Protein AF-0000000083457731 (afdb_homodimer)

Structure (mmCIF, N/CA/C/O backbone):
data_AF-0000000083457731-model_v1
#
loop_
_entity.id
_entity.type
_entity.pdbx_description
1 polymer 'N-acetyltransferase domain-containing protein'
#
loop_
_atom_site.group_PDB
_atom_site.id
_atom_site.type_symbol
_atom_site.label_atom_id
_atom_site.label_alt_id
_atom_site.label_comp_id
_atom_site.label_asym_id
_atom_site.label_entity_id
_atom_site.label_seq_id
_atom_site.pdbx_PDB_ins_code
_atom_site.Cartn_x
_atom_site.Cartn_y
_atom_site.Cartn_z
_atom_site.occupancy
_atom_site.B_iso_or_equiv
_atom_site.auth_seq_id
_atom_site.auth_comp_id
_atom_site.auth_asym_id
_atom_site.auth_atom_id
_atom_site.pdbx_PDB_model_num
ATOM 1 N N . MET A 1 1 ? 10.922 -25.281 -27.188 1 53.91 1 MET A N 1
ATOM 2 C CA . MET A 1 1 ? 9.477 -25.141 -27.344 1 53.91 1 MET A CA 1
ATOM 3 C C . MET A 1 1 ? 8.852 -24.484 -26.125 1 53.91 1 MET A C 1
ATOM 5 O O . MET A 1 1 ? 9.367 -24.609 -25 1 53.91 1 MET A O 1
ATOM 9 N N . GLU A 1 2 ? 7.895 -23.484 -26.375 1 82.12 2 GLU A N 1
ATOM 10 C CA . GLU A 1 2 ? 7.184 -22.812 -25.297 1 82.12 2 GLU A CA 1
ATOM 11 C C . GLU A 1 2 ? 6 -23.641 -24.812 1 82.12 2 GLU A C 1
ATOM 13 O O . GLU A 1 2 ? 5.383 -24.375 -25.578 1 82.12 2 GLU A O 1
ATOM 18 N N . TRP A 1 3 ? 5.816 -23.859 -23.578 1 92.94 3 TRP A N 1
ATOM 19 C CA . TRP A 1 3 ? 4.688 -24.578 -23 1 92.94 3 TRP A CA 1
ATOM 20 C C . TRP A 1 3 ? 3.363 -23.953 -23.422 1 92.94 3 TRP A C 1
ATOM 22 O O . TRP A 1 3 ? 3.252 -22.734 -23.516 1 92.94 3 TRP A O 1
ATOM 32 N N . ARG A 1 4 ? 2.412 -24.844 -23.734 1 95 4 ARG A N 1
ATOM 33 C CA . ARG A 1 4 ? 1.063 -24.391 -24.047 1 95 4 ARG A CA 1
ATOM 34 C C . ARG A 1 4 ? 0.02 -25.141 -23.234 1 95 4 ARG A C 1
ATOM 36 O O . ARG A 1 4 ? 0.145 -26.359 -23.016 1 95 4 ARG A O 1
ATOM 43 N N . ARG A 1 5 ? -0.975 -24.422 -22.906 1 96.56 5 ARG A N 1
ATOM 44 C CA . ARG A 1 5 ? -2.09 -25.031 -22.188 1 96.56 5 ARG A CA 1
ATOM 45 C C . ARG A 1 5 ? -2.787 -26.094 -23.031 1 96.56 5 ARG A C 1
ATOM 47 O O . ARG A 1 5 ? -3.088 -25.859 -24.203 1 96.56 5 ARG A O 1
ATOM 54 N N . PRO A 1 6 ? -3.023 -27.25 -22.453 1 96.56 6 PRO A N 1
ATOM 55 C CA . PRO A 1 6 ? -3.719 -28.281 -23.219 1 96.56 6 PRO A CA 1
ATOM 56 C C . PRO A 1 6 ? -5.121 -27.859 -23.656 1 96.56 6 PRO A C 1
ATOM 58 O O . PRO A 1 6 ? -5.875 -27.297 -22.859 1 96.56 6 PRO A O 1
ATOM 61 N N . ASP A 1 7 ? -5.48 -28.141 -24.828 1 94.56 7 ASP A N 1
ATOM 62 C CA . ASP A 1 7 ? -6.758 -27.734 -25.406 1 94.56 7 ASP A CA 1
ATOM 63 C C . ASP A 1 7 ? -7.926 -28.344 -24.641 1 94.56 7 ASP A C 1
ATOM 65 O O . ASP A 1 7 ? -9.016 -27.766 -24.609 1 94.56 7 ASP A O 1
ATOM 69 N N . GLU A 1 8 ? -7.691 -29.469 -24.094 1 95.75 8 GLU A N 1
ATOM 70 C CA . GLU A 1 8 ? -8.75 -30.203 -23.406 1 95.75 8 GLU A CA 1
ATOM 71 C C . GLU A 1 8 ? -9.109 -29.531 -22.078 1 95.75 8 GLU A C 1
ATOM 73 O O . GLU A 1 8 ? -10.156 -29.828 -21.484 1 95.75 8 GLU A O 1
ATOM 78 N N . VAL A 1 9 ? -8.164 -28.719 -21.562 1 96.88 9 VAL A N 1
ATOM 79 C CA . VAL A 1 9 ? -8.453 -28.016 -20.312 1 96.88 9 VAL A CA 1
ATOM 80 C C . VAL A 1 9 ? -9.133 -26.672 -20.625 1 96.88 9 VAL A C 1
ATOM 82 O O . VAL A 1 9 ? -8.477 -25.719 -21.062 1 96.88 9 VAL A O 1
ATOM 85 N N . THR A 1 10 ? -10.367 -26.578 -20.312 1 95.5 10 THR A N 1
ATOM 86 C CA . THR A 1 10 ? -11.188 -25.422 -20.656 1 95.5 10 THR A CA 1
ATOM 87 C C . THR A 1 10 ? -10.758 -24.203 -19.859 1 95.5 10 THR A C 1
ATOM 89 O O . THR A 1 10 ? -10.227 -24.328 -18.766 1 95.5 10 THR A O 1
ATOM 92 N N . SER A 1 11 ? -10.93 -23.016 -20.438 1 95.31 11 SER A N 1
ATOM 93 C CA . SER A 1 11 ? -10.727 -21.719 -19.797 1 95.31 11 SER A CA 1
ATOM 94 C C . SER A 1 11 ? -11.852 -20.75 -20.156 1 95.31 11 SER A C 1
ATOM 96 O O . SER A 1 11 ? -12.242 -20.641 -21.312 1 95.31 11 SER A O 1
ATOM 98 N N . PRO A 1 12 ? -12.547 -20.078 -19.266 1 96.5 12 PRO A N 1
ATOM 99 C CA . PRO A 1 12 ? -12.094 -20.109 -17.859 1 96.5 12 PRO A CA 1
ATOM 100 C C . PRO A 1 12 ? -12.617 -21.328 -17.109 1 96.5 12 PRO A C 1
ATOM 102 O O . PRO A 1 12 ? -13.734 -21.781 -17.359 1 96.5 12 PRO A O 1
ATOM 105 N N . THR A 1 13 ? -11.891 -21.891 -16.312 1 98.31 13 THR A N 1
ATOM 106 C CA . THR A 1 13 ? -12.289 -22.875 -15.328 1 98.31 13 THR A CA 1
ATOM 107 C C . THR A 1 13 ? -12.336 -22.266 -13.93 1 98.31 13 THR A C 1
ATOM 109 O O . THR A 1 13 ? -11.445 -21.5 -13.555 1 98.31 13 THR A O 1
ATOM 112 N N . VAL A 1 14 ? -13.438 -22.516 -13.148 1 98.12 14 VAL A N 1
ATOM 113 C CA . VAL A 1 14 ? -13.516 -22.141 -11.742 1 98.12 14 VAL A CA 1
ATOM 114 C C . VAL A 1 14 ? -12.836 -23.219 -10.891 1 98.12 14 VAL A C 1
ATOM 116 O O . VAL A 1 14 ? -13.211 -24.391 -10.938 1 98.12 14 VAL A O 1
ATOM 119 N N . TRP A 1 15 ? -11.867 -22.797 -10.141 1 98.38 15 TRP A N 1
ATOM 120 C CA . TRP A 1 15 ? -11.055 -23.75 -9.391 1 98.38 15 TRP A CA 1
ATOM 121 C C . TRP A 1 15 ? -11.484 -23.812 -7.93 1 98.38 15 TRP A C 1
ATOM 123 O O . TRP A 1 15 ? -11.188 -24.766 -7.223 1 98.38 15 TRP A O 1
ATOM 133 N N . SER A 1 16 ? -12.094 -22.75 -7.445 1 97.25 16 SER A N 1
ATOM 134 C CA . SER A 1 16 ? -12.5 -22.688 -6.047 1 97.25 16 SER A CA 1
ATOM 135 C C . SER A 1 16 ? -13.578 -21.625 -5.84 1 97.25 16 SER A C 1
ATOM 137 O O . SER A 1 16 ? -13.641 -20.641 -6.59 1 97.25 16 SER A O 1
ATOM 139 N N . ARG A 1 17 ? -14.523 -21.906 -4.992 1 97.81 17 ARG A N 1
ATOM 140 C CA . ARG A 1 17 ? -15.461 -20.938 -4.426 1 97.81 17 ARG A CA 1
ATOM 141 C C . ARG A 1 17 ? -15.406 -20.953 -2.9 1 97.81 17 ARG A C 1
ATOM 143 O O . ARG A 1 17 ? -15.305 -22.016 -2.287 1 97.81 17 ARG A O 1
ATOM 150 N N . PHE A 1 18 ? -15.469 -19.766 -2.312 1 97.44 18 PHE A N 1
ATOM 151 C CA . PHE A 1 18 ? -15.391 -19.719 -0.858 1 97.44 18 PHE A CA 1
ATOM 152 C C . PHE A 1 18 ? -16.031 -18.438 -0.325 1 97.44 18 PHE A C 1
ATOM 154 O O . PHE A 1 18 ? -16.375 -17.531 -1.098 1 97.44 18 PHE A O 1
ATOM 161 N N . GLU A 1 19 ? -16.266 -18.469 0.942 1 96.12 19 GLU A N 1
ATOM 162 C CA . GLU A 1 19 ? -16.797 -17.297 1.634 1 96.12 19 GLU A CA 1
ATOM 163 C C . GLU A 1 19 ? -15.75 -16.688 2.559 1 96.12 19 GLU A C 1
ATOM 165 O O . GLU A 1 19 ? -14.992 -17.406 3.207 1 96.12 19 GLU A O 1
ATOM 170 N N . GLY A 1 20 ? -15.703 -15.328 2.514 1 94.88 20 GLY A N 1
ATOM 171 C CA . GLY A 1 20 ? -14.844 -14.648 3.469 1 94.88 20 GLY A CA 1
ATOM 172 C C . GLY A 1 20 ? -15.391 -14.672 4.883 1 94.88 20 GLY A C 1
ATOM 173 O O . GLY A 1 20 ? -16.156 -15.562 5.246 1 94.88 20 GLY A O 1
ATOM 174 N N . LYS A 1 21 ? -14.891 -13.797 5.668 1 91.81 21 LYS A N 1
ATOM 175 C CA . LYS A 1 21 ? -15.328 -13.664 7.055 1 91.81 21 LYS A CA 1
ATOM 176 C C . LYS A 1 21 ? -16.562 -12.766 7.16 1 91.81 21 LYS A C 1
ATOM 178 O O . LYS A 1 21 ? -16.672 -11.781 6.434 1 91.81 21 LYS A O 1
ATOM 183 N N . ALA A 1 22 ? -17.391 -13.133 8.07 1 89.25 22 ALA A N 1
ATOM 184 C CA . ALA A 1 22 ? -18.5 -12.242 8.391 1 89.25 22 ALA A CA 1
ATOM 185 C C . ALA A 1 22 ? -18.031 -11.07 9.258 1 89.25 22 ALA A C 1
ATOM 187 O O . ALA A 1 22 ? -17.125 -11.227 10.086 1 89.25 22 ALA A O 1
ATOM 188 N N . HIS A 1 23 ? -18.609 -9.953 8.977 1 83.62 23 HIS A N 1
ATOM 189 C CA . HIS A 1 23 ? -18.328 -8.766 9.773 1 83.62 23 HIS A CA 1
ATOM 190 C C . HIS A 1 23 ? -19.594 -8.195 10.383 1 83.62 23 HIS A C 1
ATOM 192 O O . HIS A 1 23 ? -20.359 -7.516 9.695 1 83.62 23 HIS A O 1
ATOM 198 N N . GLY A 1 24 ? -19.75 -8.391 11.695 1 76.81 24 GLY A N 1
ATOM 199 C CA . GLY A 1 24 ? -21 -7.957 12.312 1 76.81 24 GLY A CA 1
ATOM 200 C C . GLY A 1 24 ? -22.234 -8.477 11.602 1 76.81 24 GLY A C 1
ATOM 201 O O . GLY A 1 24 ? -22.375 -9.688 11.414 1 76.81 24 GLY A O 1
ATOM 202 N N . ASP A 1 25 ? -23.016 -7.484 11.156 1 77.44 25 ASP A N 1
ATOM 203 C CA . ASP A 1 25 ? -24.281 -7.855 10.523 1 77.44 25 ASP A CA 1
ATOM 204 C C . ASP A 1 25 ? -24.125 -7.945 9.008 1 77.44 25 ASP A C 1
ATOM 206 O O . ASP A 1 25 ? -25.094 -8.195 8.289 1 77.44 25 ASP A O 1
ATOM 210 N N . ARG A 1 26 ? -22.891 -7.816 8.539 1 81.75 26 ARG A N 1
ATOM 211 C CA . ARG A 1 26 ? -22.641 -7.945 7.109 1 81.75 26 ARG A CA 1
ATOM 212 C C . ARG A 1 26 ? -22.312 -9.391 6.738 1 81.75 26 ARG A C 1
ATOM 214 O O . ARG A 1 26 ? -21.391 -9.984 7.301 1 81.75 26 ARG A O 1
ATOM 221 N N . PRO A 1 27 ? -23.172 -9.93 5.84 1 87.06 27 PRO A N 1
ATOM 222 C CA . PRO A 1 27 ? -22.844 -11.297 5.418 1 87.06 27 PRO A CA 1
ATOM 223 C C . PRO A 1 27 ? -21.484 -11.398 4.754 1 87.06 27 PRO A C 1
ATOM 225 O O . PRO A 1 27 ? -20.969 -10.422 4.207 1 87.06 27 PRO A O 1
ATOM 228 N N . PRO A 1 28 ? -20.875 -12.586 4.84 1 92.31 28 PRO A N 1
ATOM 229 C CA . PRO A 1 28 ? -19.578 -12.766 4.188 1 92.31 28 PRO A CA 1
ATOM 230 C C . PRO A 1 28 ? -19.641 -12.562 2.674 1 92.31 28 PRO A C 1
ATOM 232 O O . PRO A 1 28 ? -20.656 -12.914 2.043 1 92.31 28 PRO A O 1
ATOM 235 N N . LEU A 1 29 ? -18.641 -11.977 2.164 1 92.19 29 LEU A N 1
ATOM 236 C CA . LEU A 1 29 ? -18.516 -11.906 0.714 1 92.19 29 LEU A CA 1
ATOM 237 C C . LEU A 1 29 ? -18.219 -13.281 0.125 1 92.19 29 LEU A C 1
ATOM 239 O O . LEU A 1 29 ? -17.547 -14.102 0.755 1 92.19 29 LEU A O 1
ATOM 243 N N . LYS A 1 30 ? -18.719 -13.5 -0.995 1 95 30 LYS A N 1
ATOM 244 C CA . LYS A 1 30 ? -18.438 -14.734 -1.73 1 95 30 LYS A CA 1
ATOM 245 C C . LYS A 1 30 ? -17.422 -14.492 -2.836 1 95 30 LYS A C 1
ATOM 247 O O . LYS A 1 30 ? -17.453 -13.461 -3.512 1 95 30 LYS A O 1
ATOM 252 N N . TYR A 1 31 ? -16.516 -15.445 -2.955 1 97 31 TYR A N 1
ATOM 253 C CA . TYR A 1 31 ? -15.422 -15.312 -3.922 1 97 31 TYR A CA 1
ATOM 254 C C . TYR A 1 31 ? -15.383 -16.516 -4.859 1 97 31 TYR A C 1
ATOM 256 O O . TYR A 1 31 ? -15.688 -17.641 -4.457 1 97 31 TYR A O 1
ATOM 264 N N . THR A 1 32 ? -15 -16.234 -6.066 1 97.44 32 THR A N 1
ATOM 265 C CA . THR A 1 32 ? -14.688 -17.266 -7.055 1 97.44 32 THR A CA 1
ATOM 266 C C . THR A 1 32 ? -13.25 -17.125 -7.551 1 97.44 32 THR A C 1
ATOM 268 O O . THR A 1 32 ? -12.836 -16.047 -7.965 1 97.44 32 THR A O 1
ATOM 271 N N . ILE A 1 33 ? -12.438 -18.188 -7.453 1 98.56 33 ILE A N 1
ATOM 272 C CA . ILE A 1 33 ? -11.117 -18.234 -8.07 1 98.56 33 ILE A CA 1
ATOM 273 C C . ILE A 1 33 ? -11.195 -18.922 -9.422 1 98.56 33 ILE A C 1
ATOM 275 O O . ILE A 1 33 ? -11.594 -20.094 -9.508 1 98.56 33 ILE A O 1
ATOM 279 N N . GLN A 1 34 ? -10.789 -18.281 -10.438 1 98.56 34 GLN A N 1
ATOM 280 C CA . GLN A 1 34 ? -10.852 -18.844 -11.781 1 98.56 34 GLN A CA 1
ATOM 281 C C . GLN A 1 34 ? -9.656 -18.391 -12.625 1 98.56 34 GLN A C 1
ATOM 283 O O . GLN A 1 34 ? -8.828 -17.609 -12.156 1 98.56 34 GLN A O 1
ATOM 288 N N . ASP A 1 35 ? -9.547 -18.922 -13.812 1 98.81 35 ASP A N 1
ATOM 289 C CA . ASP A 1 35 ? -8.531 -18.5 -14.773 1 98.81 35 ASP A CA 1
ATOM 290 C C . ASP A 1 35 ? -8.727 -17.031 -15.148 1 98.81 35 ASP A C 1
ATOM 292 O O . ASP A 1 35 ? -9.859 -16.547 -15.258 1 98.81 35 ASP A O 1
ATOM 296 N N . ILE A 1 36 ? -7.602 -16.375 -15.352 1 98.56 36 ILE A N 1
ATOM 297 C CA . ILE A 1 36 ? -7.656 -15.055 -15.977 1 98.56 36 ILE A CA 1
ATOM 298 C C . ILE A 1 36 ? -7.895 -15.203 -17.484 1 98.56 36 ILE A C 1
ATOM 300 O O . ILE A 1 36 ? -7.07 -15.789 -18.188 1 98.56 36 ILE A O 1
ATOM 304 N N . THR A 1 37 ? -8.977 -14.695 -17.953 1 96.62 37 THR A N 1
ATOM 305 C CA . THR A 1 37 ? -9.266 -14.719 -19.375 1 96.62 37 THR A CA 1
ATOM 306 C C . THR A 1 37 ? -8.609 -13.531 -20.078 1 96.62 37 THR A C 1
ATOM 308 O O . THR A 1 37 ? -8.148 -12.594 -19.422 1 96.62 37 THR A O 1
ATOM 311 N N . GLU A 1 38 ? -8.594 -13.625 -21.375 1 96.81 38 GLU A N 1
ATOM 312 C CA . GLU A 1 38 ? -7.91 -12.609 -22.188 1 96.81 38 GLU A CA 1
ATOM 313 C C . GLU A 1 38 ? -8.453 -11.219 -21.891 1 96.81 38 GLU A C 1
ATOM 315 O O . GLU A 1 38 ? -7.691 -10.25 -21.812 1 96.81 38 GLU A O 1
ATOM 320 N N . ASP A 1 39 ? -9.719 -11.094 -21.734 1 96 39 ASP A N 1
ATOM 321 C CA . ASP A 1 39 ? -10.367 -9.805 -21.531 1 96 39 ASP A CA 1
ATOM 322 C C . ASP A 1 39 ? -10.031 -9.219 -20.156 1 96 39 ASP A C 1
ATOM 324 O O . ASP A 1 39 ? -10.258 -8.039 -19.906 1 96 39 ASP A O 1
ATOM 328 N N . LEU A 1 40 ? -9.422 -10.039 -19.25 1 97.38 40 LEU A N 1
ATOM 329 C CA . LEU A 1 40 ? -9.125 -9.586 -17.891 1 97.38 40 LEU A CA 1
ATOM 330 C C . LEU A 1 40 ? -7.637 -9.281 -17.734 1 97.38 40 LEU A C 1
ATOM 332 O O . LEU A 1 40 ? -7.199 -8.805 -16.688 1 97.38 40 LEU A O 1
ATOM 336 N N . ILE A 1 41 ? -6.863 -9.492 -18.766 1 98.62 41 ILE A N 1
ATOM 337 C CA . ILE A 1 41 ? -5.41 -9.406 -18.641 1 98.62 41 ILE A CA 1
ATOM 338 C C . ILE A 1 41 ? -5.004 -7.988 -18.25 1 98.62 41 ILE A C 1
ATOM 340 O O . ILE A 1 41 ? -4.242 -7.793 -17.312 1 98.62 41 ILE A O 1
ATOM 344 N N . GLU A 1 42 ? -5.531 -6.996 -18.922 1 98.44 42 GLU A N 1
ATOM 345 C CA . GLU A 1 42 ? -5.121 -5.629 -18.625 1 98.44 42 GLU A CA 1
ATOM 346 C C . GLU A 1 42 ? -5.582 -5.215 -17.219 1 98.44 42 GLU A C 1
ATOM 348 O O . GLU A 1 42 ? -4.879 -4.488 -16.516 1 98.44 42 GLU A O 1
ATOM 353 N N . ASP A 1 43 ? -6.762 -5.695 -16.828 1 97.56 43 ASP A N 1
ATOM 354 C CA . ASP A 1 43 ? -7.238 -5.422 -15.469 1 97.56 43 ASP A CA 1
ATOM 355 C C . ASP A 1 43 ? -6.32 -6.062 -14.43 1 97.56 43 ASP A C 1
ATOM 357 O O . ASP A 1 43 ? -6.066 -5.473 -13.375 1 97.56 43 ASP A O 1
ATOM 361 N N . ALA A 1 44 ? -5.879 -7.262 -14.727 1 98.69 44 ALA A N 1
ATOM 362 C CA . ALA A 1 44 ? -4.953 -7.949 -13.828 1 98.69 44 ALA A CA 1
ATOM 363 C C . ALA A 1 44 ? -3.633 -7.191 -13.719 1 98.69 44 ALA A C 1
ATOM 365 O O . ALA A 1 44 ? -3.105 -7.004 -12.625 1 98.69 44 ALA A O 1
ATOM 366 N N . VAL A 1 45 ? -3.154 -6.719 -14.852 1 98.81 45 VAL A N 1
ATOM 367 C CA . VAL A 1 45 ? -1.909 -5.961 -14.875 1 98.81 45 VAL A CA 1
ATOM 368 C C . VAL A 1 45 ? -2.072 -4.668 -14.078 1 98.81 45 VAL A C 1
ATOM 370 O O . VAL A 1 45 ? -1.181 -4.285 -13.32 1 98.81 45 VAL A O 1
ATOM 373 N N . GLU A 1 46 ? -3.184 -4.047 -14.211 1 97.69 46 GLU A N 1
ATOM 374 C CA . GLU A 1 46 ? -3.463 -2.832 -13.453 1 97.69 46 GLU A CA 1
ATOM 375 C C . GLU A 1 46 ? -3.527 -3.117 -11.953 1 97.69 46 GLU A C 1
ATOM 377 O O . GLU A 1 46 ? -3.004 -2.346 -11.148 1 97.69 46 GLU A O 1
ATOM 382 N N . HIS A 1 47 ? -4.172 -4.184 -11.633 1 98.19 47 HIS A N 1
ATOM 383 C CA . HIS A 1 47 ? -4.238 -4.602 -10.242 1 98.19 47 HIS A CA 1
ATOM 384 C C . HIS A 1 47 ? -2.844 -4.789 -9.656 1 98.19 47 HIS A C 1
ATOM 386 O O . HIS A 1 47 ? -2.553 -4.305 -8.562 1 98.19 47 HIS A O 1
ATOM 392 N N . MET A 1 48 ? -1.998 -5.488 -10.383 1 98.69 48 MET A N 1
ATOM 393 C CA . MET A 1 48 ? -0.632 -5.734 -9.93 1 98.69 48 MET A CA 1
ATOM 394 C C . MET A 1 48 ? 0.134 -4.422 -9.781 1 98.69 48 MET A C 1
ATOM 396 O O . MET A 1 48 ? 0.855 -4.23 -8.797 1 98.69 48 MET A O 1
ATOM 400 N N . THR A 1 49 ? -0.055 -3.539 -10.703 1 98.12 49 THR A N 1
ATOM 401 C CA . THR A 1 49 ? 0.637 -2.254 -10.68 1 98.12 49 THR A CA 1
ATOM 402 C C . THR A 1 49 ? 0.196 -1.425 -9.477 1 98.12 49 THR A C 1
ATOM 404 O O . THR A 1 49 ? 1.03 -0.863 -8.766 1 98.12 49 THR A O 1
ATOM 407 N N . ARG A 1 50 ? -1.051 -1.43 -9.234 1 96.38 50 ARG A N 1
ATOM 408 C CA . ARG A 1 50 ? -1.673 -0.586 -8.219 1 96.38 50 ARG A CA 1
ATOM 409 C C . ARG A 1 50 ? -1.344 -1.086 -6.816 1 96.38 50 ARG A C 1
ATOM 411 O O . ARG A 1 50 ? -1.052 -0.291 -5.922 1 96.38 50 ARG A O 1
ATOM 418 N N . TYR A 1 51 ? -1.421 -2.371 -6.637 1 97.88 51 TYR A N 1
ATOM 419 C CA . TYR A 1 51 ? -1.368 -2.908 -5.281 1 97.88 51 TYR A CA 1
ATOM 420 C C . TYR A 1 51 ? -0.05 -3.633 -5.035 1 97.88 51 TYR A C 1
ATOM 422 O O . TYR A 1 51 ? 0.623 -3.383 -4.031 1 97.88 51 TYR A O 1
ATOM 430 N N . PHE A 1 52 ? 0.355 -4.547 -5.961 1 98.12 52 PHE A N 1
ATOM 431 C CA . PHE A 1 52 ? 1.553 -5.352 -5.758 1 98.12 52 PHE A CA 1
ATOM 432 C C . PHE A 1 52 ? 2.789 -4.465 -5.652 1 98.12 52 PHE A C 1
ATOM 434 O O . PHE A 1 52 ? 3.586 -4.609 -4.723 1 98.12 52 PHE A O 1
ATOM 441 N N . LEU A 1 53 ? 3.008 -3.512 -6.562 1 97.88 53 LEU A N 1
ATOM 442 C CA . LEU A 1 53 ? 4.23 -2.715 -6.613 1 97.88 53 LEU A CA 1
ATOM 443 C C . LEU A 1 53 ? 4.352 -1.829 -5.375 1 97.88 53 LEU A C 1
ATOM 445 O O . LEU A 1 53 ? 5.461 -1.494 -4.957 1 97.88 53 LEU A O 1
ATOM 449 N N . VAL A 1 54 ? 3.217 -1.552 -4.742 1 96.75 54 VAL A N 1
ATOM 450 C CA . VAL A 1 54 ? 3.219 -0.59 -3.645 1 96.75 54 VAL A CA 1
ATOM 451 C C . VAL A 1 54 ? 3.25 -1.329 -2.311 1 96.75 54 VAL A C 1
ATOM 453 O O . VAL A 1 54 ? 3.719 -0.79 -1.305 1 96.75 54 VAL A O 1
ATOM 456 N N . ARG A 1 55 ? 2.842 -2.637 -2.332 1 95.81 55 ARG A N 1
ATOM 457 C CA . ARG A 1 55 ? 2.625 -3.307 -1.053 1 95.81 55 ARG A CA 1
ATOM 458 C C . ARG A 1 55 ? 3.564 -4.5 -0.893 1 95.81 55 ARG A C 1
ATOM 460 O O . ARG A 1 55 ? 3.791 -4.973 0.223 1 95.81 55 ARG A O 1
ATOM 467 N N . GLU A 1 56 ? 4.121 -5.027 -2.012 1 96.62 56 GLU A N 1
ATOM 468 C CA . GLU A 1 56 ? 5.031 -6.168 -1.946 1 96.62 56 GLU A CA 1
ATOM 469 C C . GLU A 1 56 ? 6.387 -5.762 -1.371 1 96.62 56 GLU A C 1
ATOM 471 O O . GLU A 1 56 ? 6.844 -4.637 -1.58 1 96.62 56 GLU A O 1
ATOM 476 N N . ASN A 1 57 ? 7.008 -6.605 -0.612 1 95.5 57 ASN A N 1
ATOM 477 C CA . ASN A 1 57 ? 8.188 -6.336 0.202 1 95.5 57 ASN A CA 1
ATOM 478 C C . ASN A 1 57 ? 9.297 -5.691 -0.621 1 95.5 57 ASN A C 1
ATOM 480 O O . ASN A 1 57 ? 9.695 -4.555 -0.356 1 95.5 57 ASN A O 1
ATOM 484 N N . ILE A 1 58 ? 9.766 -6.352 -1.669 1 97.19 58 ILE A N 1
ATOM 485 C CA . ILE A 1 58 ? 10.914 -5.898 -2.439 1 97.19 58 ILE A CA 1
ATOM 486 C C . ILE A 1 58 ? 10.539 -4.656 -3.242 1 97.19 58 ILE A C 1
ATOM 488 O O . ILE A 1 58 ? 11.195 -3.613 -3.127 1 97.19 58 ILE A O 1
ATOM 492 N N . THR A 1 59 ? 9.445 -4.699 -3.996 1 97.5 59 THR A N 1
ATOM 493 C CA . THR A 1 59 ? 9.109 -3.604 -4.898 1 97.5 59 THR A CA 1
ATOM 494 C C . THR A 1 59 ? 8.789 -2.336 -4.113 1 97.5 59 THR A C 1
ATOM 496 O O . THR A 1 59 ? 9.164 -1.235 -4.523 1 97.5 59 THR A O 1
ATOM 499 N N . SER A 1 60 ? 8.125 -2.461 -2.977 1 96.81 60 SER A N 1
ATOM 500 C CA . SER A 1 60 ? 7.797 -1.286 -2.176 1 96.81 60 SER A CA 1
ATOM 501 C C . SER A 1 60 ? 9.039 -0.688 -1.527 1 96.81 60 SER A C 1
ATOM 503 O O . SER A 1 60 ? 9.164 0.533 -1.416 1 96.81 60 SER A O 1
ATOM 505 N N . SER A 1 61 ? 10.016 -1.505 -1.136 1 95.88 61 SER A N 1
ATOM 506 C CA . SER A 1 61 ? 11.188 -1.065 -0.391 1 95.88 61 SER A CA 1
ATOM 507 C C . SER A 1 61 ? 12.133 -0.251 -1.273 1 95.88 61 SER A C 1
ATOM 509 O O . SER A 1 61 ? 13.016 0.448 -0.771 1 95.88 61 SER A O 1
ATOM 511 N N . VAL A 1 62 ? 11.922 -0.361 -2.564 1 95 62 VAL A N 1
ATOM 512 C CA . VAL A 1 62 ? 12.859 0.333 -3.441 1 95 62 VAL A CA 1
ATOM 513 C C . VAL A 1 62 ? 12.125 1.39 -4.258 1 95 62 VAL A C 1
ATOM 515 O O . VAL A 1 62 ? 12.703 2.016 -5.148 1 95 62 VAL A O 1
ATOM 518 N N . GLY A 1 63 ? 10.859 1.569 -4.008 1 94.19 63 GLY A N 1
ATOM 519 C CA . GLY A 1 63 ? 10.094 2.584 -4.715 1 94.19 63 GLY A CA 1
ATOM 520 C C . GLY A 1 63 ? 9.898 2.266 -6.184 1 94.19 63 GLY A C 1
ATOM 521 O O . GLY A 1 63 ? 10.086 3.127 -7.043 1 94.19 63 GLY A O 1
ATOM 522 N N . TYR A 1 64 ? 9.539 1.021 -6.488 1 94.75 64 TYR A N 1
ATOM 523 C CA . TYR A 1 64 ? 9.469 0.497 -7.848 1 94.75 64 TYR A CA 1
ATOM 524 C C . TYR A 1 64 ? 8.516 1.326 -8.703 1 94.75 64 TYR A C 1
ATOM 526 O O . TYR A 1 64 ? 8.82 1.629 -9.859 1 94.75 64 TYR A O 1
ATOM 534 N N . VAL A 1 65 ? 7.395 1.733 -8.164 1 93.38 65 VAL A N 1
ATOM 535 C CA . VAL A 1 65 ? 6.312 2.363 -8.914 1 93.38 65 VAL A CA 1
ATOM 536 C C . VAL A 1 65 ? 6.746 3.748 -9.391 1 93.38 65 VAL A C 1
ATOM 538 O O . VAL A 1 65 ? 6.148 4.312 -10.312 1 93.38 65 VAL A O 1
ATOM 541 N N . GLU A 1 66 ? 7.801 4.316 -8.836 1 93.5 66 GLU A N 1
ATOM 542 C CA . GLU A 1 66 ? 8.297 5.625 -9.25 1 93.5 66 GLU A CA 1
ATOM 543 C C . GLU A 1 66 ? 9.273 5.504 -10.414 1 93.5 66 GLU A C 1
ATOM 545 O O . GLU A 1 66 ? 9.609 6.504 -11.055 1 93.5 66 GLU A O 1
ATOM 550 N N . ASP A 1 67 ? 9.82 4.312 -10.672 1 95.06 67 ASP A N 1
ATOM 551 C CA . ASP A 1 67 ? 10.648 4.023 -11.836 1 95.06 67 ASP A CA 1
ATOM 552 C C . ASP A 1 67 ? 9.797 3.598 -13.031 1 95.06 67 ASP A C 1
ATOM 554 O O . ASP A 1 67 ? 9.547 2.408 -13.227 1 95.06 67 ASP A O 1
ATOM 558 N N . LYS A 1 68 ? 9.453 4.523 -13.828 1 96 68 LYS A N 1
ATOM 559 C CA . LYS A 1 68 ? 8.484 4.305 -14.898 1 96 68 LYS A CA 1
ATOM 560 C C . LYS A 1 68 ? 8.977 3.248 -15.883 1 96 68 LYS A C 1
ATOM 562 O O . LYS A 1 68 ? 8.195 2.414 -16.344 1 96 68 LYS A O 1
ATOM 567 N N . VAL A 1 69 ? 10.227 3.268 -16.219 1 97.69 69 VAL A N 1
ATOM 568 C CA . VAL A 1 69 ? 10.797 2.326 -17.172 1 97.69 69 VAL A CA 1
ATOM 569 C C . VAL A 1 69 ? 10.695 0.905 -16.625 1 97.69 69 VAL A C 1
ATOM 571 O O . VAL A 1 69 ? 10.18 0.007 -17.297 1 97.69 69 VAL A O 1
ATOM 574 N N . SER A 1 70 ? 11.148 0.694 -15.406 1 97.94 70 SER A N 1
ATOM 575 C CA . SER A 1 70 ? 11.07 -0.618 -14.773 1 97.94 70 SER A CA 1
ATOM 576 C C . SER A 1 70 ? 9.625 -1.078 -14.633 1 97.94 70 SER A C 1
ATOM 578 O O . SER A 1 70 ? 9.32 -2.254 -14.836 1 97.94 70 SER A O 1
ATOM 580 N N . THR A 1 71 ? 8.766 -0.137 -14.25 1 98.25 71 THR A N 1
ATOM 581 C CA . THR A 1 71 ? 7.355 -0.465 -14.062 1 98.25 71 THR A CA 1
ATOM 582 C C . THR A 1 71 ? 6.738 -0.956 -15.375 1 98.25 71 THR A C 1
ATOM 584 O O . THR A 1 71 ? 6.066 -1.987 -15.398 1 98.25 71 THR A O 1
ATOM 587 N N . GLU A 1 72 ? 6.977 -0.275 -16.453 1 98.19 72 GLU A N 1
ATOM 588 C CA . GLU A 1 72 ? 6.395 -0.659 -17.734 1 98.19 72 GLU A CA 1
ATOM 589 C C . GLU A 1 72 ? 6.969 -1.985 -18.219 1 98.19 72 GLU A C 1
ATOM 591 O O . GLU A 1 72 ? 6.25 -2.801 -18.812 1 98.19 72 GLU A O 1
ATOM 596 N N . GLU A 1 73 ? 8.234 -2.186 -18 1 98 73 GLU A N 1
ATOM 597 C CA . GLU A 1 73 ? 8.844 -3.459 -18.391 1 98 73 GLU A CA 1
ATOM 598 C C . GLU A 1 73 ? 8.242 -4.617 -17.594 1 98 73 GLU A C 1
ATOM 600 O O . GLU A 1 73 ? 7.957 -5.676 -18.156 1 98 73 GLU A O 1
ATOM 605 N N . LEU A 1 74 ? 8.039 -4.418 -16.312 1 97.81 74 LEU A N 1
ATOM 606 C CA . LEU A 1 74 ? 7.426 -5.465 -15.508 1 97.81 74 LEU A CA 1
ATOM 607 C C . LEU A 1 74 ? 5.977 -5.695 -15.922 1 97.81 74 LEU A C 1
ATOM 609 O O . LEU A 1 74 ? 5.504 -6.836 -15.938 1 97.81 74 LEU A O 1
ATOM 613 N N . ARG A 1 75 ? 5.246 -4.625 -16.25 1 98.62 75 ARG A N 1
ATOM 614 C CA . ARG A 1 75 ? 3.887 -4.746 -16.766 1 98.62 75 ARG A CA 1
ATOM 615 C C . ARG A 1 75 ? 3.852 -5.598 -18.031 1 98.62 75 ARG A C 1
ATOM 617 O O . ARG A 1 75 ? 2.967 -6.441 -18.203 1 98.62 75 ARG A O 1
ATOM 624 N N . ASP A 1 76 ? 4.836 -5.43 -18.906 1 98 76 ASP A N 1
ATOM 625 C CA . ASP A 1 76 ? 4.938 -6.238 -20.109 1 98 76 ASP A CA 1
ATOM 626 C C . ASP A 1 76 ? 5.203 -7.703 -19.781 1 98 76 ASP A C 1
ATOM 628 O O . ASP A 1 76 ? 4.664 -8.602 -20.422 1 98 76 ASP A O 1
ATOM 632 N N . VAL A 1 77 ? 6.035 -7.922 -18.781 1 97.25 77 VAL A N 1
ATOM 633 C CA . VAL A 1 77 ? 6.316 -9.281 -18.328 1 97.25 77 VAL A CA 1
ATOM 634 C C . VAL A 1 77 ? 5.027 -9.938 -17.844 1 97.25 77 VAL A C 1
ATOM 636 O O . VAL A 1 77 ? 4.73 -11.086 -18.203 1 97.25 77 VAL A O 1
ATOM 639 N N . TRP A 1 78 ? 4.238 -9.211 -17.047 1 98.56 78 TRP A N 1
ATOM 640 C CA . TRP A 1 78 ? 2.973 -9.742 -16.562 1 98.56 78 TRP A CA 1
ATOM 641 C C . TRP A 1 78 ? 2.025 -10.047 -17.703 1 98.56 78 TRP A C 1
ATOM 643 O O . TRP A 1 78 ? 1.39 -11.109 -17.734 1 98.56 78 TRP A O 1
ATOM 653 N N . ARG A 1 79 ? 1.95 -9.141 -18.672 1 98.44 79 ARG A N 1
ATOM 654 C CA . ARG A 1 79 ? 1.081 -9.328 -19.828 1 98.44 79 ARG A CA 1
ATOM 655 C C . ARG A 1 79 ? 1.437 -10.609 -20.578 1 98.44 79 ARG A C 1
ATOM 657 O O . ARG A 1 79 ? 0.558 -11.414 -20.906 1 98.44 79 ARG A O 1
ATOM 664 N N . GLU A 1 80 ? 2.699 -10.758 -20.844 1 96.94 80 GLU A N 1
ATOM 665 C CA . GLU A 1 80 ? 3.162 -11.922 -21.578 1 96.94 80 GLU A CA 1
ATOM 666 C C . GLU A 1 80 ? 2.924 -13.211 -20.797 1 96.94 80 GLU A C 1
ATOM 668 O O . GLU A 1 80 ? 2.496 -14.219 -21.359 1 96.94 80 GLU A O 1
ATOM 673 N N . ALA A 1 81 ? 3.209 -13.172 -19.5 1 97.56 81 ALA A N 1
ATOM 674 C CA . ALA A 1 81 ? 3 -14.336 -18.656 1 97.56 81 ALA A CA 1
ATOM 675 C C . ALA A 1 81 ? 1.536 -14.766 -18.656 1 97.56 81 ALA A C 1
ATOM 677 O O . ALA A 1 81 ? 1.234 -15.953 -18.781 1 97.56 81 ALA A O 1
ATOM 678 N N . LEU A 1 82 ? 0.626 -13.82 -18.578 1 98.38 82 LEU A N 1
ATOM 679 C CA . LEU A 1 82 ? -0.795 -14.117 -18.422 1 98.38 82 LEU A CA 1
ATOM 680 C C . LEU A 1 82 ? -1.363 -14.695 -19.719 1 98.38 82 LEU A C 1
ATOM 682 O O . LEU A 1 82 ? -2.412 -15.344 -19.703 1 98.38 82 LEU A O 1
ATOM 686 N N . LYS A 1 83 ? -0.685 -14.508 -20.828 1 97.12 83 LYS A N 1
ATOM 687 C CA . LYS A 1 83 ? -1.124 -15.047 -22.109 1 97.12 83 LYS A CA 1
ATOM 688 C C . LYS A 1 83 ? -0.979 -16.562 -22.141 1 97.12 83 LYS A C 1
ATOM 690 O O . LYS A 1 83 ? -1.561 -17.234 -23 1 97.12 83 LYS A O 1
ATOM 695 N N . GLN A 1 84 ? -0.193 -17.125 -21.234 1 96.81 84 GLN A N 1
ATOM 696 C CA . GLN A 1 84 ? -0.029 -18.578 -21.188 1 96.81 84 GLN A CA 1
ATOM 697 C C . GLN A 1 84 ? -1.319 -19.266 -20.75 1 96.81 84 GLN A C 1
ATOM 699 O O . GLN A 1 84 ? -1.477 -20.469 -20.922 1 96.81 84 GLN A O 1
ATOM 704 N N . GLY A 1 85 ? -2.152 -18.547 -20.062 1 97.44 85 GLY A N 1
ATOM 705 C CA . GLY A 1 85 ? -3.488 -19.047 -19.766 1 97.44 85 GLY A CA 1
ATOM 706 C C . GLY A 1 85 ? -3.557 -19.844 -18.469 1 97.44 85 GLY A C 1
ATOM 707 O O . GLY A 1 85 ? -4.438 -20.688 -18.312 1 97.44 85 GLY A O 1
ATOM 708 N N . VAL A 1 86 ? -2.604 -19.578 -17.594 1 98.5 86 VAL A N 1
ATOM 709 C CA . VAL A 1 86 ? -2.637 -20.328 -16.328 1 98.5 86 VAL A CA 1
ATOM 710 C C . VAL A 1 86 ? -2.682 -19.359 -15.156 1 98.5 86 VAL A C 1
ATOM 712 O O . VAL A 1 86 ? -2.564 -19.766 -14 1 98.5 86 VAL A O 1
ATOM 715 N N . GLY A 1 87 ? -2.797 -18.016 -15.383 1 98.88 87 GLY A N 1
ATOM 716 C CA . GLY A 1 87 ? -2.971 -17.047 -14.312 1 98.88 87 GLY A CA 1
ATOM 717 C C . GLY A 1 87 ? -4.301 -17.188 -13.594 1 98.88 87 GLY A C 1
ATOM 718 O O . GLY A 1 87 ? -5.281 -17.656 -14.18 1 98.88 87 GLY A O 1
ATOM 719 N N . LEU A 1 88 ? -4.359 -16.766 -12.352 1 98.94 88 LEU A N 1
ATOM 720 C CA . LEU A 1 88 ? -5.566 -16.906 -11.547 1 98.94 88 LEU A CA 1
ATOM 721 C C . LEU A 1 88 ? -6.059 -15.539 -11.062 1 98.94 88 LEU A C 1
ATOM 723 O O . LEU A 1 88 ? -5.258 -14.672 -10.719 1 98.94 88 LEU A O 1
ATOM 727 N N . VAL A 1 89 ? -7.355 -15.422 -11.039 1 98.81 89 VAL A N 1
ATOM 728 C CA . VAL A 1 89 ? -8.016 -14.234 -10.508 1 98.81 89 VAL A CA 1
ATOM 729 C C . VAL A 1 89 ? -9.062 -14.648 -9.469 1 98.81 89 VAL A C 1
ATOM 731 O O . VAL A 1 89 ? -9.734 -15.664 -9.633 1 98.81 89 VAL A O 1
ATOM 734 N N . ALA A 1 90 ? -9.102 -13.984 -8.367 1 98.62 90 ALA A N 1
ATOM 735 C CA . ALA A 1 90 ? -10.203 -14.055 -7.418 1 98.62 90 ALA A CA 1
ATOM 736 C C . ALA A 1 90 ? -11.227 -12.953 -7.684 1 98.62 90 ALA A C 1
ATOM 738 O O . ALA A 1 90 ? -10.898 -11.766 -7.621 1 98.62 90 ALA A O 1
ATOM 739 N N . LEU A 1 91 ? -12.422 -13.305 -8.008 1 97.38 91 LEU A N 1
ATOM 740 C CA . LEU A 1 91 ? -13.508 -12.367 -8.258 1 97.38 91 LEU A CA 1
ATOM 741 C C . LEU A 1 91 ? -14.508 -12.367 -7.098 1 97.38 91 LEU A C 1
ATOM 743 O O . LEU A 1 91 ? -14.773 -13.414 -6.504 1 97.38 91 LEU A O 1
ATOM 747 N N . VAL A 1 92 ? -14.977 -11.172 -6.766 1 95.69 92 VAL A N 1
ATOM 748 C CA . VAL A 1 92 ? -16.031 -11.047 -5.762 1 95.69 92 VAL A CA 1
ATOM 749 C C . VAL A 1 92 ? -17.391 -11.297 -6.41 1 95.69 92 VAL A C 1
ATOM 751 O O . VAL A 1 92 ? -17.703 -10.742 -7.469 1 95.69 92 VAL A O 1
ATOM 754 N N . GLU A 1 93 ? -18.125 -12.148 -5.781 1 87.06 93 GLU A N 1
ATOM 755 C CA . GLU A 1 93 ? -19.453 -12.422 -6.301 1 87.06 93 GLU A CA 1
ATOM 756 C C . GLU A 1 93 ? -20.469 -11.422 -5.762 1 87.06 93 GLU A C 1
ATOM 758 O O . GLU A 1 93 ? -20.562 -11.211 -4.551 1 87.06 93 GLU A O 1
ATOM 763 N N . ASP A 1 94 ? -20.453 -10.125 -6.23 1 67.44 94 ASP A N 1
ATOM 764 C CA . ASP A 1 94 ? -21.406 -9.148 -5.691 1 67.44 94 ASP A CA 1
ATOM 765 C C . ASP A 1 94 ? -22.828 -9.477 -6.109 1 67.44 94 ASP A C 1
ATOM 767 O O . ASP A 1 94 ? -23.125 -9.586 -7.305 1 67.44 94 ASP A O 1
ATOM 771 N N . ALA A 1 95 ? -23.641 -9.82 -5.031 1 54.66 95 ALA A N 1
ATOM 772 C CA . ALA A 1 95 ? -25.062 -10.086 -5.219 1 54.66 95 ALA A CA 1
ATOM 773 C C . ALA A 1 95 ? -25.75 -8.922 -5.918 1 54.66 95 ALA A C 1
ATOM 775 O O . ALA A 1 95 ? -26.688 -9.117 -6.691 1 54.66 95 ALA A O 1
ATOM 776 N N . ASP A 1 96 ? -25.266 -7.758 -5.504 1 54.91 96 ASP A N 1
ATOM 777 C CA . ASP A 1 96 ? -26.125 -6.652 -5.898 1 54.91 96 ASP A CA 1
ATOM 778 C C . ASP A 1 96 ? -25.797 -6.176 -7.312 1 54.91 96 ASP A C 1
ATOM 780 O O . ASP A 1 96 ? -26.594 -5.477 -7.938 1 54.91 96 ASP A O 1
ATOM 784 N N . ASP A 1 97 ? -24.562 -6.297 -7.781 1 56.75 97 ASP A N 1
ATOM 785 C CA . ASP A 1 97 ? -24.281 -5.836 -9.141 1 56.75 97 ASP A CA 1
ATOM 786 C C . ASP A 1 97 ? -23.406 -6.84 -9.891 1 56.75 97 ASP A C 1
ATOM 788 O O . ASP A 1 97 ? -22.188 -6.785 -9.812 1 56.75 97 ASP A O 1
ATOM 792 N N . ALA A 1 98 ? -24.031 -7.852 -10.508 1 53.56 98 ALA A N 1
ATOM 793 C CA . ALA A 1 98 ? -23.391 -8.938 -11.242 1 53.56 98 ALA A CA 1
ATOM 794 C C . ALA A 1 98 ? -22.594 -8.398 -12.43 1 53.56 98 ALA A C 1
ATOM 796 O O . ALA A 1 98 ? -21.797 -9.117 -13.016 1 53.56 98 ALA A O 1
ATOM 797 N N . SER A 1 99 ? -22.859 -7.137 -12.852 1 52.91 99 SER A N 1
ATOM 798 C CA . SER A 1 99 ? -22.328 -6.668 -14.125 1 52.91 99 SER A CA 1
ATOM 799 C C . SER A 1 99 ? -20.859 -6.316 -14.008 1 52.91 99 SER A C 1
ATOM 801 O O . SER A 1 99 ? -20.125 -6.305 -15.008 1 52.91 99 SER A O 1
ATOM 803 N N . GLU A 1 100 ? -20.359 -5.97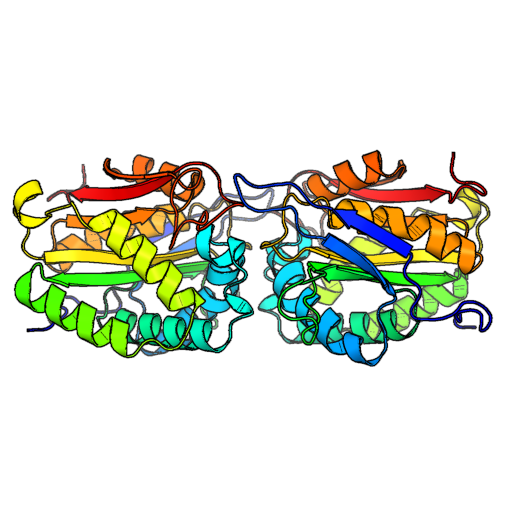3 -12.758 1 66.56 100 GLU A N 1
ATOM 804 C CA . GLU A 1 100 ? -18.969 -5.574 -12.711 1 66.56 100 GLU A CA 1
ATOM 805 C C . GLU A 1 100 ? -18.125 -6.59 -11.953 1 66.56 100 GLU A C 1
ATOM 807 O O . GLU A 1 100 ? -18.469 -6.988 -10.836 1 66.56 100 GLU A O 1
ATOM 812 N N . LYS A 1 101 ? -17.281 -7.16 -12.727 1 80.25 101 LYS A N 1
ATOM 813 C CA . LYS A 1 101 ? -16.328 -8.086 -12.117 1 80.25 101 LYS A CA 1
ATOM 814 C C . LYS A 1 101 ? -15.367 -7.348 -11.195 1 80.25 101 LYS A C 1
ATOM 816 O O . LYS A 1 101 ? -14.57 -6.52 -11.648 1 80.25 101 LYS A O 1
ATOM 821 N N . LYS A 1 102 ? -15.562 -7.547 -9.953 1 92.38 102 LYS A N 1
ATOM 822 C CA . LYS A 1 102 ? -14.641 -6.957 -8.992 1 92.38 102 LYS A CA 1
ATOM 823 C C . LYS A 1 102 ? -13.5 -7.918 -8.664 1 92.38 102 LYS A C 1
ATOM 825 O O . LYS A 1 102 ? -13.734 -9.047 -8.219 1 92.38 102 LYS A O 1
ATOM 830 N N . ILE A 1 103 ? -12.273 -7.5 -8.953 1 97 103 ILE A N 1
ATOM 831 C CA . ILE A 1 103 ? -11.086 -8.312 -8.727 1 97 103 ILE A CA 1
ATOM 832 C C . ILE A 1 103 ? -10.617 -8.148 -7.285 1 97 103 ILE A C 1
ATOM 834 O O . ILE A 1 103 ? -10.266 -7.047 -6.855 1 97 103 ILE A O 1
ATOM 838 N N . ALA A 1 104 ? -10.617 -9.258 -6.578 1 97.62 104 ALA A N 1
ATOM 839 C CA . ALA A 1 104 ? -10.133 -9.258 -5.199 1 97.62 104 ALA A CA 1
ATOM 840 C C . ALA A 1 104 ? -8.648 -9.586 -5.137 1 97.62 104 ALA A C 1
ATOM 842 O O . ALA A 1 104 ? -7.934 -9.117 -4.242 1 97.62 104 ALA A O 1
ATOM 843 N N . GLY A 1 105 ? -8.164 -10.367 -6.051 1 98.62 105 GLY A N 1
ATOM 844 C CA . GLY A 1 105 ? -6.766 -10.766 -6.027 1 98.62 105 GLY A CA 1
ATOM 845 C C . GLY A 1 105 ? -6.301 -11.383 -7.336 1 98.62 105 GLY A C 1
ATOM 846 O O . GLY A 1 105 ? -7.121 -11.789 -8.164 1 98.62 105 GLY A O 1
ATOM 847 N N . ILE A 1 106 ? -5.027 -11.359 -7.574 1 98.88 106 ILE A N 1
ATOM 848 C CA . ILE A 1 106 ? -4.379 -11.867 -8.781 1 98.88 106 ILE A CA 1
ATOM 849 C C . ILE A 1 106 ? -3.182 -12.734 -8.398 1 98.88 106 ILE A C 1
ATOM 851 O O . ILE A 1 106 ? -2.428 -12.391 -7.48 1 98.88 106 ILE A O 1
ATOM 855 N N . ASN A 1 107 ? -2.998 -13.812 -9 1 98.94 107 ASN A N 1
ATOM 856 C CA . ASN A 1 107 ? -1.763 -14.594 -9.016 1 98.94 107 ASN A CA 1
ATOM 857 C C . ASN A 1 107 ? -1.247 -14.805 -10.43 1 98.94 107 ASN A C 1
ATOM 859 O O . ASN A 1 107 ? -1.863 -15.523 -11.219 1 98.94 107 ASN A O 1
ATOM 863 N N . VAL A 1 108 ? -0.177 -14.125 -10.812 1 98.88 108 VAL A N 1
ATOM 864 C CA . VAL A 1 108 ? 0.415 -14.258 -12.133 1 98.88 108 VAL A CA 1
ATOM 865 C C . VAL A 1 108 ? 1.27 -15.523 -12.195 1 98.88 108 VAL A C 1
ATOM 867 O O . VAL A 1 108 ? 2.348 -15.578 -11.602 1 98.88 108 VAL A O 1
ATOM 870 N N . LEU A 1 109 ? 0.803 -16.484 -12.93 1 98.81 109 LEU A N 1
ATOM 871 C CA . LEU A 1 109 ? 1.437 -17.797 -12.984 1 98.81 109 LEU A CA 1
ATOM 872 C C . LEU A 1 109 ? 1.916 -18.109 -14.398 1 98.81 109 LEU A C 1
ATOM 874 O O . LEU A 1 109 ? 1.327 -17.656 -15.375 1 98.81 109 LEU A O 1
ATOM 878 N N . ILE A 1 110 ? 2.988 -18.891 -14.453 1 97.75 110 ILE A N 1
ATOM 879 C CA . ILE A 1 110 ? 3.504 -19.422 -15.711 1 97.75 110 ILE A CA 1
ATOM 880 C C . ILE A 1 110 ? 3.994 -20.859 -15.516 1 97.75 110 ILE A C 1
ATOM 882 O O . ILE A 1 110 ? 4.305 -21.266 -14.391 1 97.75 110 ILE A O 1
ATOM 886 N N . ILE A 1 111 ? 3.996 -21.609 -16.578 1 97.75 111 ILE A N 1
ATOM 887 C CA . ILE A 1 111 ? 4.656 -22.906 -16.594 1 97.75 111 ILE A CA 1
ATOM 888 C C . ILE A 1 111 ? 6.035 -22.766 -17.25 1 97.75 111 ILE A C 1
ATOM 890 O O . ILE A 1 111 ? 6.16 -22.266 -18.359 1 97.75 111 ILE A O 1
ATOM 894 N N . SER A 1 112 ? 7.02 -23.125 -16.484 1 93.94 112 SER A N 1
ATOM 895 C CA . SER A 1 112 ? 8.398 -23.109 -16.953 1 93.94 112 SER A CA 1
ATOM 896 C C . SER A 1 112 ? 8.875 -24.516 -17.312 1 93.94 112 SER A C 1
ATOM 898 O O . SER A 1 112 ? 8.57 -25.484 -16.609 1 93.94 112 SER A O 1
ATOM 900 N N . LEU A 1 113 ? 9.539 -24.594 -18.453 1 91.19 113 LEU A N 1
ATOM 901 C CA . LEU A 1 113 ? 10.172 -25.859 -18.859 1 91.19 113 LEU A CA 1
ATOM 902 C C . LEU A 1 113 ? 11.633 -25.891 -18.406 1 91.19 113 LEU A C 1
ATOM 904 O O . LEU A 1 113 ? 12.328 -24.875 -18.469 1 91.19 113 LEU A O 1
ATOM 908 N N . ASP A 1 114 ? 11.992 -26.953 -17.781 1 80.38 114 ASP A N 1
ATOM 909 C CA . ASP A 1 114 ? 13.344 -27.031 -17.25 1 80.38 114 ASP A CA 1
ATOM 910 C C . ASP A 1 114 ? 14.344 -27.406 -18.344 1 80.38 114 ASP A C 1
ATOM 912 O O . ASP A 1 114 ? 14.844 -28.531 -18.375 1 80.38 114 ASP A O 1
ATOM 916 N N . ASP A 1 115 ? 14.57 -26.641 -19.266 1 77.12 115 ASP A N 1
ATOM 917 C CA . ASP A 1 115 ? 15.641 -26.688 -20.266 1 77.12 115 ASP A CA 1
ATOM 918 C C . ASP A 1 115 ? 16.766 -25.734 -19.906 1 77.12 115 ASP A C 1
ATOM 920 O O . ASP A 1 115 ? 16.766 -24.562 -20.328 1 77.12 115 ASP A O 1
ATOM 924 N N . LYS A 1 116 ? 17.734 -26.266 -19.25 1 76 116 LYS A N 1
ATOM 925 C CA . LYS A 1 116 ? 18.766 -25.438 -18.641 1 76 116 LYS A CA 1
ATOM 926 C C . LYS A 1 116 ? 19.516 -24.625 -19.688 1 76 116 LYS A C 1
ATOM 928 O O . LYS A 1 116 ? 19.734 -23.422 -19.5 1 76 116 LYS A O 1
ATOM 933 N N . GLU A 1 117 ? 19.891 -25.312 -20.656 1 72.38 117 GLU A N 1
ATOM 934 C CA . GLU A 1 117 ? 20.672 -24.609 -21.688 1 72.38 117 GLU A CA 1
ATOM 935 C C . GLU A 1 117 ? 19.844 -23.531 -22.359 1 72.38 117 GLU A C 1
ATOM 937 O O . GLU A 1 117 ? 20.312 -22.406 -22.531 1 72.38 117 GLU A O 1
ATOM 942 N N . LYS A 1 118 ? 18.703 -23.812 -22.656 1 75.25 118 LYS A N 1
ATOM 943 C CA . LYS A 1 118 ? 17.828 -22.844 -23.312 1 75.25 118 LYS A CA 1
ATOM 944 C C . LYS A 1 118 ? 17.438 -21.719 -22.375 1 75.25 118 LYS A C 1
ATOM 946 O O . LYS A 1 118 ? 17.438 -20.547 -22.766 1 75.25 118 LYS A O 1
ATOM 951 N N . ASN A 1 119 ? 17.25 -22.078 -21.156 1 77.19 119 ASN A N 1
ATOM 952 C CA . ASN A 1 119 ? 16.844 -21.094 -20.156 1 77.19 119 ASN A CA 1
ATOM 953 C C . ASN A 1 119 ? 17.953 -20.094 -19.891 1 77.19 119 ASN A C 1
ATOM 955 O O . ASN A 1 119 ? 17.703 -18.891 -19.75 1 77.19 119 ASN A O 1
ATOM 959 N N . LYS A 1 120 ? 19.141 -20.625 -19.891 1 77.31 120 LYS A N 1
ATOM 960 C CA . LYS A 1 120 ? 20.281 -19.75 -19.641 1 77.31 120 LYS A CA 1
ATOM 961 C C . LYS A 1 120 ? 20.469 -18.75 -20.781 1 77.31 120 LYS A C 1
ATOM 963 O O . LYS A 1 120 ? 20.703 -17.562 -20.547 1 77.31 120 LYS A O 1
ATOM 968 N N . LYS A 1 121 ? 20.359 -19.188 -21.922 1 75.25 121 LYS A N 1
ATOM 969 C CA . LYS A 1 121 ? 20.531 -18.312 -23.078 1 75.25 121 LYS A CA 1
ATOM 970 C C . LYS A 1 121 ? 19.438 -17.266 -23.156 1 75.25 121 LYS A C 1
ATOM 972 O O . LYS A 1 121 ? 19.703 -16.078 -23.375 1 75.25 121 LYS A O 1
ATOM 977 N N . GLU A 1 122 ? 18.203 -17.656 -22.938 1 75.62 122 GLU A N 1
ATOM 978 C CA . GLU A 1 122 ? 17.047 -16.75 -23 1 75.62 122 GLU A CA 1
ATOM 979 C C . GLU A 1 122 ? 17.109 -15.703 -21.891 1 75.62 122 GLU A C 1
ATOM 981 O O . GLU A 1 122 ? 16.797 -14.531 -22.109 1 75.62 122 GLU A O 1
ATOM 986 N N . LYS A 1 123 ? 17.578 -16.188 -20.828 1 77.81 123 LYS A N 1
ATOM 987 C CA . LYS A 1 123 ? 17.719 -15.273 -19.688 1 77.81 123 LYS A CA 1
ATOM 988 C C . LYS A 1 123 ? 18.781 -14.219 -19.969 1 77.81 123 LYS A C 1
ATOM 990 O O . LYS A 1 123 ? 18.578 -13.039 -19.641 1 77.81 123 LYS A O 1
ATOM 995 N N . SER A 1 124 ? 19.875 -14.664 -20.484 1 76.88 124 SER A N 1
ATOM 996 C CA . SER A 1 124 ? 20.953 -13.742 -20.797 1 76.88 124 SER A CA 1
ATOM 997 C C . SER A 1 124 ? 20.531 -12.719 -21.844 1 76.88 124 SER A C 1
ATOM 999 O O . SER A 1 124 ? 20.797 -11.523 -21.703 1 76.88 124 SER A O 1
ATOM 1001 N N . GLU A 1 125 ? 19.844 -13.188 -22.828 1 79.31 125 GLU A N 1
ATOM 1002 C CA . GLU A 1 125 ? 19.375 -12.297 -23.875 1 79.31 125 GLU A CA 1
ATOM 1003 C C . GLU A 1 125 ? 18.328 -11.312 -23.344 1 79.31 125 GLU A C 1
ATOM 1005 O O . GLU A 1 125 ? 18.312 -10.148 -23.734 1 79.31 125 GLU A O 1
ATOM 1010 N N . PHE A 1 126 ? 17.516 -11.82 -22.469 1 81.81 126 PHE A N 1
ATOM 1011 C CA . PHE A 1 126 ? 16.484 -10.992 -21.859 1 81.81 126 PHE A CA 1
ATOM 1012 C C . PHE A 1 126 ? 17.094 -9.922 -20.969 1 81.81 126 PHE A C 1
ATOM 1014 O O . PHE A 1 126 ? 16.719 -8.75 -21.062 1 81.81 126 PHE A O 1
ATOM 1021 N N . GLU A 1 127 ? 18.047 -10.273 -20.188 1 83.56 127 GLU A N 1
ATOM 1022 C CA . GLU A 1 127 ? 18.703 -9.344 -19.281 1 83.56 127 GLU A CA 1
ATOM 1023 C C . GLU A 1 127 ? 19.391 -8.211 -20.047 1 83.56 127 GLU A C 1
ATOM 1025 O O . GLU A 1 127 ? 19.422 -7.07 -19.578 1 83.56 127 GLU A O 1
ATOM 1030 N N . GLU A 1 128 ? 19.891 -8.578 -21.172 1 84.88 128 GLU A N 1
ATOM 1031 C CA . GLU A 1 128 ? 20.594 -7.586 -21.984 1 84.88 128 GLU A CA 1
ATOM 1032 C C . GLU A 1 128 ? 19.641 -6.512 -22.5 1 84.88 128 GLU A C 1
ATOM 1034 O O . GLU A 1 128 ? 20.062 -5.379 -22.75 1 84.88 128 GLU A O 1
ATOM 1039 N N . LYS A 1 129 ? 18.453 -6.828 -22.578 1 91.12 129 LYS A N 1
ATOM 1040 C CA . LYS A 1 129 ? 17.484 -5.918 -23.188 1 91.12 129 LYS A CA 1
ATOM 1041 C C . LYS A 1 129 ? 16.812 -5.059 -22.109 1 91.12 129 LYS A C 1
ATOM 1043 O O . LYS A 1 129 ? 16.109 -4.102 -22.438 1 91.12 129 LYS A O 1
ATOM 1048 N N . ILE A 1 130 ? 17.062 -5.398 -20.891 1 94.06 130 ILE A N 1
ATOM 1049 C CA . ILE A 1 130 ? 16.406 -4.688 -19.781 1 94.06 130 ILE A CA 1
ATOM 1050 C C . ILE A 1 130 ? 17.016 -3.291 -19.656 1 94.06 130 ILE A C 1
ATOM 1052 O O . ILE A 1 130 ? 18.234 -3.133 -19.609 1 94.06 130 ILE A O 1
ATOM 1056 N N . LYS A 1 131 ? 16.219 -2.301 -19.609 1 95.75 131 LYS A N 1
ATOM 1057 C CA . LYS A 1 131 ? 16.641 -0.909 -19.469 1 95.75 131 LYS A CA 1
ATOM 1058 C C . LYS A 1 131 ? 16.391 -0.404 -18.047 1 95.75 131 LYS A C 1
ATOM 1060 O O . LYS A 1 131 ? 17.156 0.407 -17.531 1 95.75 131 LYS A O 1
ATOM 1065 N N . GLY A 1 132 ? 15.352 -0.935 -17.453 1 96.44 132 GLY A N 1
ATOM 1066 C CA . GLY A 1 132 ? 14.984 -0.466 -16.125 1 96.44 132 GLY A CA 1
ATOM 1067 C C . GLY A 1 132 ? 15.93 -0.945 -15.047 1 96.44 132 GLY A C 1
ATOM 1068 O O . GLY A 1 132 ? 16.203 -2.143 -14.93 1 96.44 132 GLY A O 1
ATOM 1069 N N . LYS A 1 133 ? 16.375 -0.006 -14.242 1 94.62 133 LYS A N 1
ATOM 1070 C CA . LYS A 1 133 ? 17.359 -0.321 -13.211 1 94.62 133 LYS A CA 1
ATOM 1071 C C . LYS A 1 133 ? 16.75 -1.183 -12.109 1 94.62 133 LYS A C 1
ATOM 1073 O O . LYS A 1 133 ? 17.375 -2.129 -11.633 1 94.62 133 LYS A O 1
ATOM 1078 N N . LEU A 1 134 ? 15.547 -0.813 -11.664 1 96.06 134 LEU A N 1
ATOM 1079 C CA . LEU A 1 134 ? 14.93 -1.557 -10.57 1 96.06 134 LEU A CA 1
ATOM 1080 C C . LEU A 1 134 ? 14.484 -2.938 -11.047 1 96.06 134 LEU A C 1
ATOM 1082 O O . LEU A 1 134 ? 14.516 -3.9 -10.273 1 96.06 134 LEU A O 1
ATOM 1086 N N . TRP A 1 135 ? 14.023 -3.035 -12.312 1 96.31 135 TRP A N 1
ATOM 1087 C CA . TRP A 1 135 ? 13.695 -4.348 -12.859 1 96.31 135 TRP A CA 1
ATOM 1088 C C . TRP A 1 135 ? 14.938 -5.234 -12.93 1 96.31 135 TRP A C 1
ATOM 1090 O O . TRP A 1 135 ? 14.891 -6.406 -12.547 1 96.31 135 TRP A O 1
ATOM 1100 N N . LYS A 1 136 ? 16.031 -4.711 -13.406 1 94.75 136 LYS A N 1
ATOM 1101 C CA . LYS A 1 136 ? 17.281 -5.445 -13.445 1 94.75 136 LYS A CA 1
ATOM 1102 C C . LYS A 1 136 ? 17.672 -5.934 -12.055 1 94.75 136 LYS A C 1
ATOM 1104 O O . LYS A 1 136 ? 18.078 -7.086 -11.883 1 94.75 136 LYS A O 1
ATOM 1109 N N . LYS A 1 137 ? 17.578 -5.047 -11.102 1 95 137 LYS A N 1
ATOM 1110 C CA . LYS A 1 137 ? 17.938 -5.371 -9.727 1 95 137 LYS A CA 1
ATOM 1111 C C . LYS A 1 137 ? 17.078 -6.508 -9.188 1 95 137 LYS A C 1
ATOM 1113 O O . LYS A 1 137 ? 17.578 -7.461 -8.602 1 95 137 LYS A O 1
ATOM 1118 N N . THR A 1 138 ? 15.75 -6.418 -9.328 1 95.56 138 THR A N 1
ATOM 1119 C CA . THR A 1 138 ? 14.828 -7.406 -8.781 1 95.56 138 THR A CA 1
ATOM 1120 C C . THR A 1 138 ? 14.992 -8.75 -9.492 1 95.56 138 THR A C 1
ATOM 1122 O O . THR A 1 138 ? 14.969 -9.805 -8.852 1 95.56 138 THR A O 1
ATOM 1125 N N . LEU A 1 139 ? 15.188 -8.711 -10.805 1 94.62 139 LEU A N 1
ATOM 1126 C CA . LEU A 1 139 ? 15.422 -9.938 -11.562 1 94.62 139 LEU A CA 1
ATOM 1127 C C . LEU A 1 139 ? 16.703 -10.625 -11.102 1 94.62 139 LEU A C 1
ATOM 1129 O O . LEU A 1 139 ? 16.719 -11.844 -10.906 1 94.62 139 LEU A O 1
ATOM 1133 N N . ARG A 1 140 ? 17.75 -9.852 -10.953 1 93.75 140 ARG A N 1
ATOM 1134 C CA . ARG A 1 140 ? 19.016 -10.398 -10.461 1 93.75 140 ARG A CA 1
ATOM 1135 C C . ARG A 1 140 ? 18.828 -11.062 -9.109 1 93.75 140 ARG A C 1
ATOM 1137 O O . ARG A 1 140 ? 19.438 -12.102 -8.836 1 93.75 140 ARG A O 1
ATOM 1144 N N . THR A 1 141 ? 18.062 -10.469 -8.25 1 96.31 141 THR A N 1
ATOM 1145 C CA . THR A 1 141 ? 17.797 -11.031 -6.926 1 96.31 141 THR A CA 1
ATOM 1146 C C . THR A 1 141 ? 17.125 -12.398 -7.047 1 96.31 141 THR A C 1
ATOM 1148 O O . THR A 1 141 ? 17.516 -13.352 -6.375 1 96.31 141 THR A O 1
ATOM 1151 N N . LEU A 1 142 ? 16.094 -12.516 -7.91 1 94.75 142 LEU A N 1
ATOM 1152 C CA . LEU A 1 142 ? 15.375 -13.773 -8.094 1 94.75 142 LEU A CA 1
ATOM 1153 C C . LEU A 1 142 ? 16.281 -14.836 -8.703 1 94.75 142 LEU A C 1
ATOM 1155 O O . LEU A 1 142 ? 16.234 -16 -8.305 1 94.75 142 LEU A O 1
ATOM 1159 N N . LEU A 1 143 ? 17.094 -14.422 -9.656 1 93.06 143 LEU A N 1
ATOM 1160 C CA . LEU A 1 143 ? 18.031 -15.352 -10.281 1 93.06 143 LEU A CA 1
ATOM 1161 C C . LEU A 1 143 ? 19.047 -15.852 -9.266 1 93.06 143 LEU A C 1
ATOM 1163 O O . LEU A 1 143 ? 19.391 -17.031 -9.266 1 93.06 143 LEU A O 1
ATOM 1167 N N . GLU A 1 144 ? 19.531 -14.93 -8.43 1 94.5 144 GLU A N 1
ATOM 1168 C CA . GLU A 1 144 ? 20.469 -15.32 -7.387 1 94.5 144 GLU A CA 1
ATOM 1169 C C . GLU A 1 144 ? 19.844 -16.328 -6.426 1 94.5 144 GLU A C 1
ATOM 1171 O O . GLU A 1 144 ? 20.484 -17.297 -6.016 1 94.5 144 GLU A O 1
ATOM 1176 N N . LEU A 1 145 ? 18.641 -16.062 -6.043 1 96.69 145 LEU A N 1
ATOM 1177 C CA . LEU A 1 145 ? 17.906 -16.953 -5.133 1 96.69 145 LEU A CA 1
ATOM 1178 C C . LEU A 1 145 ? 17.797 -18.359 -5.711 1 96.69 145 LEU A C 1
ATOM 1180 O O . LEU A 1 145 ? 17.875 -19.344 -4.973 1 96.69 145 LEU A O 1
ATOM 1184 N N . GLU A 1 146 ? 17.703 -18.5 -7.012 1 94.31 146 GLU A N 1
ATOM 1185 C CA . GLU A 1 146 ? 17.453 -19.781 -7.676 1 94.31 146 GLU A CA 1
ATOM 1186 C C . GLU A 1 146 ? 18.75 -20.391 -8.195 1 94.31 146 GLU A C 1
ATOM 1188 O O . GLU A 1 146 ? 18.75 -21.531 -8.695 1 94.31 146 GLU A O 1
ATOM 1193 N N . LYS A 1 147 ? 19.859 -19.719 -8.109 1 92.19 147 LYS A N 1
ATOM 1194 C CA . LYS A 1 147 ? 21.078 -20.031 -8.852 1 92.19 147 LYS A CA 1
ATOM 1195 C C . LYS A 1 147 ? 21.578 -21.422 -8.531 1 92.19 147 LYS A C 1
ATOM 1197 O O . LYS A 1 147 ? 22.062 -22.141 -9.422 1 92.19 147 LYS A O 1
ATOM 1202 N N . ASP A 1 148 ? 21.422 -21.906 -7.289 1 92.19 148 ASP A N 1
ATOM 1203 C CA . ASP A 1 148 ? 22 -23.203 -6.906 1 92.19 148 ASP A CA 1
ATOM 1204 C C . ASP A 1 148 ? 20.906 -24.266 -6.762 1 92.19 148 ASP A C 1
ATOM 1206 O O . ASP A 1 148 ? 21.109 -25.297 -6.121 1 92.19 148 ASP A O 1
ATOM 1210 N N . VAL A 1 149 ? 19.719 -23.953 -7.285 1 93.69 149 VAL A N 1
ATOM 1211 C CA . VAL A 1 149 ? 18.609 -24.891 -7.184 1 93.69 149 VAL A CA 1
ATOM 1212 C C . VAL A 1 149 ? 18.406 -25.594 -8.523 1 93.69 149 VAL A C 1
ATOM 1214 O O . VAL A 1 149 ? 18.203 -24.938 -9.547 1 93.69 149 VAL A O 1
ATOM 1217 N N . ASP A 1 150 ? 18.547 -26.875 -8.516 1 92.5 150 ASP A N 1
ATOM 1218 C CA . ASP A 1 150 ? 18.281 -27.719 -9.68 1 92.5 150 ASP A CA 1
ATOM 1219 C C . ASP A 1 150 ? 16.969 -28.469 -9.516 1 92.5 150 ASP A C 1
ATOM 1221 O O . ASP A 1 150 ? 16.953 -29.578 -8.961 1 92.5 150 ASP A O 1
ATOM 1225 N N . ILE A 1 151 ? 15.953 -28 -10.062 1 91.94 151 ILE A N 1
ATOM 1226 C CA . ILE A 1 151 ? 14.602 -28.516 -9.891 1 91.94 151 ILE A CA 1
ATOM 1227 C C . ILE A 1 151 ? 14.516 -29.938 -10.445 1 91.94 151 ILE A C 1
ATOM 1229 O O . ILE A 1 151 ? 13.875 -30.797 -9.844 1 91.94 151 ILE A O 1
ATOM 1233 N N . SER A 1 152 ? 15.102 -30.109 -11.633 1 90.75 152 SER A N 1
ATOM 1234 C CA . SER A 1 152 ? 15.102 -31.438 -12.234 1 90.75 152 SER A CA 1
ATOM 1235 C C . SER A 1 152 ? 15.742 -32.469 -11.305 1 90.75 152 SER A C 1
ATOM 1237 O O . SER A 1 152 ? 15.227 -33.562 -11.141 1 90.75 152 SER A O 1
ATOM 1239 N N . SER A 1 153 ? 16.844 -32.094 -10.742 1 90.69 153 SER A N 1
ATOM 1240 C CA . SER A 1 153 ? 17.562 -33 -9.844 1 90.69 153 SER A CA 1
ATOM 1241 C C . SER A 1 153 ? 16.797 -33.219 -8.539 1 90.69 153 SER A C 1
ATOM 1243 O O . SER A 1 153 ? 16.75 -34.312 -8 1 90.69 153 SER A O 1
ATOM 1245 N N . LEU A 1 154 ? 16.172 -32.156 -8.07 1 92.38 154 LEU A N 1
ATOM 1246 C CA . LEU A 1 154 ? 15.516 -32.188 -6.77 1 92.38 154 LEU A CA 1
ATOM 1247 C C . LEU A 1 154 ? 14.18 -32.938 -6.863 1 92.38 154 LEU A C 1
ATOM 1249 O O . LEU A 1 154 ? 13.789 -33.625 -5.938 1 92.38 154 LEU A O 1
ATOM 1253 N N . TYR A 1 155 ? 13.5 -32.781 -8 1 93.56 155 TYR A N 1
ATOM 1254 C CA . TYR A 1 155 ? 12.109 -33.219 -8.023 1 93.56 155 TYR A CA 1
ATOM 1255 C C . TYR A 1 155 ? 11.852 -34.125 -9.227 1 93.56 155 TYR A C 1
ATOM 1257 O O . TYR A 1 155 ? 10.766 -34.688 -9.367 1 93.56 155 TYR A O 1
ATOM 1265 N N . GLY A 1 156 ? 12.859 -34.25 -10.07 1 91.31 156 GLY A N 1
ATOM 1266 C CA . GLY A 1 156 ? 12.656 -35.031 -11.289 1 91.31 156 GLY A CA 1
ATOM 1267 C C . GLY A 1 156 ? 11.648 -34.406 -12.234 1 91.31 156 GLY A C 1
ATOM 1268 O O . GLY A 1 156 ? 11.023 -35.094 -13.031 1 91.31 156 GLY A O 1
ATOM 1269 N N . ALA A 1 157 ? 11.391 -33.156 -12.078 1 90.81 157 ALA A N 1
ATOM 1270 C CA . ALA A 1 157 ? 10.391 -32.438 -12.867 1 90.81 157 ALA A CA 1
ATOM 1271 C C . ALA A 1 157 ? 11.023 -31.734 -14.062 1 90.81 157 ALA A C 1
ATOM 1273 O O . ALA A 1 157 ? 12.078 -31.109 -13.93 1 90.81 157 ALA A O 1
ATOM 1274 N N . THR A 1 158 ? 10.43 -31.859 -15.227 1 90.38 158 THR A N 1
ATOM 1275 C CA . THR A 1 158 ? 10.898 -31.172 -16.422 1 90.38 158 THR A CA 1
ATOM 1276 C C . THR A 1 158 ? 10.094 -29.906 -16.688 1 90.38 158 THR A C 1
ATOM 1278 O O . THR A 1 158 ? 10.453 -29.094 -17.547 1 90.38 158 THR A O 1
ATOM 1281 N N . LYS A 1 159 ? 9 -29.797 -16.047 1 95.44 159 LYS A N 1
ATOM 1282 C CA . LYS A 1 159 ? 8.172 -28.594 -16.078 1 95.44 159 LYS A CA 1
ATOM 1283 C C . LYS A 1 159 ? 7.598 -28.297 -14.695 1 95.44 159 LYS A C 1
ATOM 1285 O O . LYS A 1 159 ? 7.344 -29.219 -13.906 1 95.44 159 LYS A O 1
ATOM 1290 N N . TYR A 1 160 ? 7.402 -27.094 -14.352 1 97.06 160 TYR A N 1
ATOM 1291 C CA . TYR A 1 160 ? 6.828 -26.688 -13.07 1 97.06 160 TYR A CA 1
ATOM 1292 C C . TYR A 1 160 ? 6.199 -25.312 -13.164 1 97.06 160 TYR A C 1
ATOM 1294 O O . TYR A 1 160 ? 6.492 -24.547 -14.086 1 97.06 160 TYR A O 1
ATOM 1302 N N . MET A 1 161 ? 5.281 -25.031 -12.289 1 98.12 161 MET A N 1
ATOM 1303 C CA . MET A 1 161 ? 4.582 -23.75 -12.25 1 98.12 161 MET A CA 1
ATOM 1304 C C . MET A 1 161 ? 5.352 -22.734 -11.406 1 98.12 161 MET A C 1
ATOM 1306 O O . MET A 1 161 ? 5.746 -23.031 -10.273 1 98.12 161 MET A O 1
ATOM 1310 N N . LYS A 1 162 ? 5.586 -21.531 -11.945 1 97.44 162 LYS A N 1
ATOM 1311 C CA . LYS A 1 162 ? 6.18 -20.391 -11.25 1 97.44 162 LYS A CA 1
ATOM 1312 C C . LYS A 1 162 ? 5.164 -19.25 -11.094 1 97.44 162 LYS A C 1
ATOM 1314 O O . LYS A 1 162 ? 4.062 -19.312 -11.641 1 97.44 162 LYS A O 1
ATOM 1319 N N . ALA A 1 163 ? 5.566 -18.312 -10.305 1 98.19 163 ALA A N 1
ATOM 1320 C CA . ALA A 1 163 ? 4.703 -17.141 -10.109 1 98.19 163 ALA A CA 1
ATOM 1321 C C . ALA A 1 163 ? 5.496 -15.844 -10.25 1 98.19 163 ALA A C 1
ATOM 1323 O O . ALA A 1 163 ? 6.637 -15.75 -9.789 1 98.19 163 ALA A O 1
ATOM 1324 N N . TYR A 1 164 ? 4.879 -14.883 -10.875 1 97.5 164 TYR A N 1
ATOM 1325 C CA . TYR A 1 164 ? 5.438 -13.539 -10.961 1 97.5 164 TYR A CA 1
ATOM 1326 C C . TYR A 1 164 ? 4.633 -12.555 -10.125 1 97.5 164 TYR A C 1
ATOM 1328 O O . TYR A 1 164 ? 4.324 -11.445 -10.57 1 97.5 164 TYR A O 1
ATOM 1336 N N . GLY A 1 165 ? 4.195 -13.008 -8.984 1 98 165 GLY A N 1
ATOM 1337 C CA . GLY A 1 165 ? 3.506 -12.125 -8.062 1 98 165 GLY A CA 1
ATOM 1338 C C . GLY A 1 165 ? 2.123 -12.617 -7.684 1 98 165 GLY A C 1
ATOM 1339 O O . GLY A 1 165 ? 1.424 -13.211 -8.5 1 98 165 GLY A O 1
ATOM 1340 N N . LEU A 1 166 ? 1.729 -12.422 -6.508 1 98.56 166 LEU A N 1
ATOM 1341 C CA . LEU A 1 166 ? 0.408 -12.617 -5.922 1 98.56 166 LEU A CA 1
ATOM 1342 C C . LEU A 1 166 ? -0.02 -11.391 -5.121 1 98.56 166 LEU A C 1
ATOM 1344 O O . LEU A 1 166 ? 0.733 -10.906 -4.273 1 98.56 166 LEU A O 1
ATOM 1348 N N . SER A 1 167 ? -1.144 -10.883 -5.461 1 98.38 167 SER A N 1
ATOM 1349 C CA . SER A 1 167 ? -1.589 -9.641 -4.84 1 98.38 167 SER A CA 1
ATOM 1350 C C . SER A 1 167 ? -3.07 -9.695 -4.484 1 98.38 167 SER A C 1
ATOM 1352 O O . SER A 1 167 ? -3.879 -10.219 -5.254 1 98.38 167 SER A O 1
ATOM 1354 N N . VAL A 1 168 ? -3.418 -9.266 -3.312 1 98.06 168 VAL A N 1
ATOM 1355 C CA . VAL A 1 168 ? -4.797 -9.094 -2.865 1 98.06 168 VAL A CA 1
ATOM 1356 C C . VAL A 1 168 ? -5.09 -7.617 -2.637 1 98.06 168 VAL A C 1
ATOM 1358 O O . VAL A 1 168 ? -4.309 -6.91 -1.995 1 98.06 168 VAL A O 1
ATOM 1361 N N . ALA A 1 169 ? -6.172 -7.133 -3.258 1 97.31 169 ALA A N 1
ATOM 1362 C CA . ALA A 1 169 ? -6.598 -5.77 -2.959 1 97.31 169 ALA A CA 1
ATOM 1363 C C . ALA A 1 169 ? -6.883 -5.598 -1.469 1 97.31 169 ALA A C 1
ATOM 1365 O O . ALA A 1 169 ? -7.539 -6.445 -0.856 1 97.31 169 ALA A O 1
ATOM 1366 N N . PRO A 1 170 ? -6.445 -4.453 -0.896 1 96.31 170 PRO A N 1
ATOM 1367 C CA . PRO A 1 170 ? -6.535 -4.301 0.558 1 96.31 170 PRO A CA 1
ATOM 1368 C C . PRO A 1 170 ? -7.977 -4.324 1.064 1 96.31 170 PRO A C 1
ATOM 1370 O O . PRO A 1 170 ? -8.227 -4.727 2.203 1 96.31 170 PRO A O 1
ATOM 1373 N N . GLN A 1 171 ? -8.922 -3.938 0.32 1 94.75 171 GLN A N 1
ATOM 1374 C CA . GLN A 1 171 ? -10.32 -3.904 0.754 1 94.75 171 GLN A CA 1
ATOM 1375 C C . GLN A 1 171 ? -10.867 -5.312 0.946 1 94.75 171 GLN A C 1
ATOM 1377 O O . GLN A 1 171 ? -11.984 -5.488 1.437 1 94.75 171 GLN A O 1
ATOM 1382 N N . TYR A 1 172 ? -10.008 -6.344 0.632 1 95.5 172 TYR A N 1
ATOM 1383 C CA . TYR A 1 172 ? -10.453 -7.719 0.82 1 95.5 172 TYR A CA 1
ATOM 1384 C C . TYR A 1 172 ? -9.508 -8.477 1.75 1 95.5 172 TYR A C 1
ATOM 1386 O O . TYR A 1 172 ? -9.57 -9.703 1.835 1 95.5 172 TYR A O 1
ATOM 1394 N N . ASN A 1 173 ? -8.602 -7.746 2.428 1 94.06 173 ASN A N 1
ATOM 1395 C CA . ASN A 1 173 ? -7.723 -8.367 3.414 1 94.06 173 ASN A CA 1
ATOM 1396 C C . ASN A 1 173 ? -8.523 -9.07 4.512 1 94.06 173 ASN A C 1
ATOM 1398 O O . ASN A 1 173 ? -9.562 -8.57 4.941 1 94.06 173 ASN A O 1
ATOM 1402 N N . GLY A 1 174 ? -8.07 -10.195 4.945 1 92.5 174 GLY A N 1
ATOM 1403 C CA . GLY A 1 174 ? -8.695 -10.906 6.047 1 92.5 174 GLY A CA 1
ATOM 1404 C C . GLY A 1 174 ? -9.688 -11.961 5.59 1 92.5 174 GLY A C 1
ATOM 1405 O O . GLY A 1 174 ? -10.164 -12.766 6.395 1 92.5 174 GLY A O 1
ATOM 1406 N N . ASP A 1 175 ? -9.969 -12.055 4.336 1 95.44 175 ASP A N 1
ATOM 1407 C CA . ASP A 1 175 ? -10.984 -12.977 3.85 1 95.44 175 ASP A CA 1
ATOM 1408 C C . ASP A 1 175 ? -10.359 -14.266 3.332 1 95.44 175 ASP A C 1
ATOM 1410 O O . ASP A 1 175 ? -11.055 -15.148 2.816 1 95.44 175 ASP A O 1
ATOM 1414 N N . GLY A 1 176 ? -9.031 -14.359 3.373 1 96.5 176 GLY A N 1
ATOM 1415 C CA . GLY A 1 176 ? -8.367 -15.578 2.949 1 96.5 176 GLY A CA 1
ATOM 1416 C C . GLY A 1 176 ? -8.133 -15.648 1.45 1 96.5 176 GLY A C 1
ATOM 1417 O O . GLY A 1 176 ? -7.82 -16.703 0.911 1 96.5 176 GLY A O 1
ATOM 1418 N N . VAL A 1 177 ? -8.25 -14.578 0.745 1 97.62 177 VAL A N 1
ATOM 1419 C CA . VAL A 1 177 ? -8.164 -14.547 -0.711 1 97.62 177 VAL A CA 1
ATOM 1420 C C . VAL A 1 177 ? -6.797 -15.055 -1.16 1 97.62 177 VAL A C 1
ATOM 1422 O O . VAL A 1 177 ? -6.703 -15.898 -2.055 1 97.62 177 VAL A O 1
ATOM 1425 N N . GLY A 1 178 ? -5.707 -14.578 -0.539 1 98 178 GLY A N 1
ATOM 1426 C CA . GLY A 1 178 ? -4.367 -15.008 -0.895 1 98 178 GLY A CA 1
ATOM 1427 C C . GLY A 1 178 ? -4.152 -16.5 -0.725 1 98 178 GLY A C 1
ATOM 1428 O O . GLY A 1 178 ? -3.584 -17.156 -1.601 1 98 178 GLY A O 1
ATOM 1429 N N . TYR A 1 179 ? -4.629 -17.016 0.359 1 98 179 TYR A N 1
ATOM 1430 C CA . TYR A 1 179 ? -4.496 -18.438 0.644 1 98 179 TYR A CA 1
ATOM 1431 C C . TYR A 1 179 ? -5.23 -19.281 -0.398 1 98 179 TYR A C 1
ATOM 1433 O O . TYR A 1 179 ? -4.691 -20.266 -0.902 1 98 179 TYR A O 1
ATOM 1441 N N . HIS A 1 180 ? -6.41 -18.891 -0.744 1 98.12 180 HIS A N 1
ATOM 1442 C CA . HIS A 1 180 ? -7.207 -19.656 -1.692 1 98.12 180 HIS A CA 1
ATOM 1443 C C . HIS A 1 180 ? -6.621 -19.562 -3.1 1 98.12 180 HIS A C 1
ATOM 1445 O O . HIS A 1 180 ? -6.711 -20.531 -3.871 1 98.12 180 HIS A O 1
ATOM 1451 N N . LEU A 1 181 ? -6.016 -18.406 -3.418 1 98.56 181 LEU A N 1
ATOM 1452 C CA . LEU A 1 181 ? -5.293 -18.328 -4.684 1 98.56 181 LEU A CA 1
ATOM 1453 C C . LEU A 1 181 ? -4.156 -19.344 -4.727 1 98.56 181 LEU A C 1
ATOM 1455 O O . LEU A 1 181 ? -3.971 -20.031 -5.734 1 98.56 181 LEU A O 1
ATOM 1459 N N . LEU A 1 182 ? -3.441 -19.5 -3.641 1 98.19 182 LEU A N 1
ATOM 1460 C CA . LEU A 1 182 ? -2.355 -20.469 -3.559 1 98.19 182 LEU A CA 1
ATOM 1461 C C . LEU A 1 182 ? -2.887 -21.891 -3.674 1 98.19 182 LEU A C 1
ATOM 1463 O O . LEU A 1 182 ? -2.336 -22.703 -4.414 1 98.19 182 LEU A O 1
ATOM 1467 N N . MET A 1 183 ? -3.979 -22.141 -3.027 1 97.62 183 MET A N 1
ATOM 1468 C CA . MET A 1 183 ? -4.535 -23.484 -2.992 1 97.62 183 MET A CA 1
ATOM 1469 C C . MET A 1 183 ? -5.09 -23.875 -4.355 1 97.62 183 MET A C 1
ATOM 1471 O O . MET A 1 183 ? -5.051 -25.047 -4.73 1 97.62 183 MET A O 1
ATOM 1475 N N . ALA A 1 184 ? -5.559 -22.953 -5.074 1 98.19 184 ALA A N 1
ATOM 1476 C CA . ALA A 1 184 ? -6.152 -23.219 -6.383 1 98.19 184 ALA A CA 1
ATOM 1477 C C . ALA A 1 184 ? -5.098 -23.703 -7.371 1 98.19 184 ALA A C 1
ATOM 1479 O O . ALA A 1 184 ? -5.434 -24.297 -8.406 1 98.19 184 ALA A O 1
ATOM 1480 N N . ARG A 1 185 ? -3.805 -23.484 -7.062 1 98.44 185 ARG A N 1
ATOM 1481 C CA . ARG A 1 185 ? -2.738 -23.969 -7.934 1 98.44 185 ARG A CA 1
ATOM 1482 C C . ARG A 1 185 ? -2.766 -25.484 -8.047 1 98.44 185 ARG A C 1
ATOM 1484 O O . ARG A 1 185 ? -2.416 -26.047 -9.086 1 98.44 185 ARG A O 1
ATOM 1491 N N . THR A 1 186 ? -3.217 -26.156 -6.988 1 97.81 186 THR A N 1
ATOM 1492 C CA . THR A 1 186 ? -3.172 -27.609 -6.961 1 97.81 186 THR A CA 1
ATOM 1493 C C . THR A 1 186 ? -4.102 -28.203 -8.016 1 97.81 186 THR A C 1
ATOM 1495 O O . THR A 1 186 ? -3.656 -28.922 -8.906 1 97.81 186 THR A O 1
ATOM 1498 N N . PRO A 1 187 ? -5.426 -27.891 -7.953 1 97.69 187 PRO A N 1
ATOM 1499 C CA . PRO A 1 187 ? -6.273 -28.453 -9 1 97.69 187 PRO A CA 1
ATOM 1500 C C . PRO A 1 187 ? -5.906 -27.953 -10.398 1 97.69 187 PRO A C 1
ATOM 1502 O O . PRO A 1 187 ? -6.047 -28.688 -11.375 1 97.69 187 PRO A O 1
ATOM 1505 N N . LEU A 1 188 ? -5.434 -26.719 -10.57 1 98.31 188 LEU A N 1
ATOM 1506 C CA . LEU A 1 188 ? -5.008 -26.188 -11.867 1 98.31 188 LEU A CA 1
ATOM 1507 C C . LEU A 1 188 ? -3.828 -27 -12.414 1 98.31 188 LEU A C 1
ATOM 1509 O O . LEU A 1 188 ? -3.852 -27.438 -13.562 1 98.31 188 LEU A O 1
ATOM 1513 N N . CYS A 1 189 ? -2.793 -27.141 -11.578 1 98.12 189 CYS A N 1
ATOM 1514 C CA . CYS A 1 189 ? -1.614 -27.906 -11.984 1 98.12 189 CYS A CA 1
ATOM 1515 C C . CYS A 1 189 ? -1.993 -29.312 -12.398 1 98.12 189 CYS A C 1
ATOM 1517 O O . CYS A 1 189 ? -1.531 -29.812 -13.43 1 98.12 189 CYS A O 1
ATOM 1519 N N . ARG A 1 190 ? -2.844 -29.969 -11.648 1 97.12 190 ARG A N 1
ATOM 1520 C CA . ARG A 1 190 ? -3.297 -31.312 -12 1 97.12 190 ARG A CA 1
ATOM 1521 C C . ARG A 1 190 ? -3.963 -31.328 -13.375 1 97.12 190 ARG A C 1
ATOM 1523 O O . ARG A 1 190 ? -3.686 -32.188 -14.195 1 97.12 190 ARG A O 1
ATOM 1530 N N . ALA A 1 191 ? -4.793 -30.375 -13.57 1 97.31 191 ALA A N 1
ATOM 1531 C CA . ALA A 1 191 ? -5.562 -30.328 -14.812 1 97.31 191 ALA A CA 1
ATOM 1532 C C . ALA A 1 191 ? -4.645 -30.141 -16.016 1 97.31 191 ALA A C 1
ATOM 1534 O O . ALA A 1 191 ? -4.902 -30.703 -17.094 1 97.31 191 ALA A O 1
ATOM 1535 N N . VAL A 1 192 ? -3.568 -29.375 -15.828 1 97.12 192 VAL A N 1
ATOM 1536 C CA . VAL A 1 192 ? -2.74 -29.062 -16.984 1 97.12 192 VAL A CA 1
ATOM 1537 C C . VAL A 1 192 ? -1.53 -30 -17.031 1 97.12 192 VAL A C 1
ATOM 1539 O O . VAL A 1 192 ? -0.606 -29.797 -17.812 1 97.12 192 VAL A O 1
ATOM 1542 N N . GLY A 1 193 ? -1.425 -30.922 -16.141 1 95.56 193 GLY A N 1
ATOM 1543 C CA . GLY A 1 193 ? -0.407 -31.969 -16.172 1 95.56 193 GLY A CA 1
ATOM 1544 C C . GLY A 1 193 ? 0.932 -31.5 -15.633 1 95.56 193 GLY A C 1
ATOM 1545 O O . GLY A 1 193 ? 1.982 -31.859 -16.172 1 95.56 193 GLY A O 1
ATOM 1546 N N . VAL A 1 194 ? 0.935 -30.656 -14.602 1 96.81 194 VAL A N 1
ATOM 1547 C CA . VAL A 1 194 ? 2.133 -30.172 -13.93 1 96.81 194 VAL A CA 1
ATOM 1548 C C . VAL A 1 194 ? 2.123 -30.625 -12.469 1 96.81 194 VAL A C 1
ATOM 1550 O O . VAL A 1 194 ? 1.114 -30.484 -11.773 1 96.81 194 VAL A O 1
ATOM 1553 N N . ASP A 1 195 ? 3.244 -31.141 -11.984 1 96.56 195 ASP A N 1
ATOM 1554 C CA . ASP A 1 195 ? 3.205 -31.812 -10.68 1 96.56 195 ASP A CA 1
ATOM 1555 C C . ASP A 1 195 ? 4.02 -31.031 -9.648 1 96.56 195 ASP A C 1
ATOM 1557 O O . ASP A 1 195 ? 4.281 -31.531 -8.555 1 96.56 195 ASP A O 1
ATOM 1561 N N . LEU A 1 196 ? 4.449 -29.859 -10.008 1 97.94 196 LEU A N 1
ATOM 1562 C CA . LEU A 1 196 ? 5.297 -29.094 -9.109 1 97.94 196 LEU A CA 1
ATOM 1563 C C . LEU A 1 196 ? 5.039 -27.594 -9.281 1 97.94 196 LEU A C 1
ATOM 1565 O O . LEU A 1 196 ? 4.887 -27.109 -10.406 1 97.94 196 LEU A O 1
ATOM 1569 N N . THR A 1 197 ? 4.914 -26.906 -8.195 1 98.44 197 THR A N 1
ATOM 1570 C CA . THR A 1 197 ? 4.91 -25.453 -8.219 1 98.44 197 THR A CA 1
ATOM 1571 C C . THR A 1 197 ? 6.023 -24.891 -7.336 1 98.44 197 THR A C 1
ATOM 1573 O O . THR A 1 197 ? 6.305 -25.438 -6.266 1 98.44 197 THR A O 1
ATOM 1576 N N . VAL A 1 198 ? 6.758 -23.906 -7.82 1 98.06 198 VAL A N 1
ATOM 1577 C CA . VAL A 1 198 ? 7.895 -23.281 -7.164 1 98.06 198 VAL A CA 1
ATOM 1578 C C . VAL A 1 198 ? 7.738 -21.75 -7.215 1 98.06 198 VAL A C 1
ATOM 1580 O O . VAL A 1 198 ? 7.484 -21.188 -8.281 1 98.06 198 VAL A O 1
ATOM 1583 N N . THR A 1 199 ? 7.863 -21.094 -6.074 1 98.19 199 THR A N 1
ATOM 1584 C CA . THR A 1 199 ? 7.645 -19.656 -6.023 1 98.19 199 THR A CA 1
ATOM 1585 C C . THR A 1 199 ? 8.586 -19 -5.016 1 98.19 199 THR A C 1
ATOM 1587 O O . THR A 1 199 ? 8.883 -19.578 -3.967 1 98.19 199 THR A O 1
ATOM 1590 N N . SER A 1 200 ? 9.062 -17.812 -5.395 1 98.25 200 SER A N 1
ATOM 1591 C CA . SER A 1 200 ? 9.773 -16.953 -4.453 1 98.25 200 SER A CA 1
ATOM 1592 C C . SER A 1 200 ? 8.805 -16.156 -3.594 1 98.25 200 SER A C 1
ATOM 1594 O O . SER A 1 200 ? 7.996 -15.375 -4.113 1 98.25 200 SER A O 1
ATOM 1596 N N . PHE A 1 201 ? 8.859 -16.344 -2.305 1 98.5 201 PHE A N 1
ATOM 1597 C CA . PHE A 1 201 ? 8.078 -15.57 -1.349 1 98.5 201 PHE A CA 1
ATOM 1598 C C . PHE A 1 201 ? 8.953 -14.562 -0.616 1 98.5 201 PHE A C 1
ATOM 1600 O O . PHE A 1 201 ? 9.852 -14.945 0.14 1 98.5 201 PHE A O 1
ATOM 1607 N N . THR A 1 202 ? 8.648 -13.289 -0.771 1 97.69 202 THR A N 1
ATOM 1608 C CA . THR A 1 202 ? 9.57 -12.211 -0.443 1 97.69 202 THR A CA 1
ATOM 1609 C C . THR A 1 202 ? 9.336 -11.711 0.979 1 97.69 202 THR A C 1
ATOM 1611 O O . THR A 1 202 ? 10.156 -10.969 1.528 1 97.69 202 THR A O 1
ATOM 1614 N N . GLY A 1 203 ? 8.219 -12.062 1.601 1 96.31 203 GLY A N 1
ATOM 1615 C CA . GLY A 1 203 ? 7.922 -11.562 2.934 1 96.31 203 GLY A CA 1
ATOM 1616 C C . GLY A 1 203 ? 7.348 -12.625 3.855 1 96.31 203 GLY A C 1
ATOM 1617 O O . GLY A 1 203 ? 6.922 -13.688 3.398 1 96.31 203 GLY A O 1
ATOM 1618 N N . ALA A 1 204 ? 7.324 -12.312 5.168 1 95.81 204 ALA A N 1
ATOM 1619 C CA . ALA A 1 204 ? 6.934 -13.258 6.211 1 95.81 204 ALA A CA 1
ATOM 1620 C C . ALA A 1 204 ? 5.477 -13.68 6.051 1 95.81 204 ALA A C 1
ATOM 1622 O O . ALA A 1 204 ? 5.133 -14.844 6.25 1 95.81 204 ALA A O 1
ATOM 1623 N N . ALA A 1 205 ? 4.625 -12.789 5.676 1 93 205 ALA A N 1
ATOM 1624 C CA . ALA A 1 205 ? 3.201 -13.094 5.562 1 93 205 ALA A CA 1
ATOM 1625 C C . ALA A 1 205 ? 2.943 -14.117 4.461 1 93 205 ALA A C 1
ATOM 1627 O O . ALA A 1 205 ? 2.213 -15.086 4.664 1 93 205 ALA A O 1
ATOM 1628 N N . SER A 1 206 ? 3.512 -13.859 3.301 1 96.19 206 SER A N 1
ATOM 1629 C CA . SER A 1 206 ? 3.322 -14.797 2.205 1 96.19 206 SER A CA 1
ATOM 1630 C C . SER A 1 206 ? 3.992 -16.141 2.504 1 96.19 206 SER A C 1
ATOM 1632 O O . SER A 1 206 ? 3.488 -17.188 2.113 1 96.19 206 SER A O 1
ATOM 1634 N N . GLN A 1 207 ? 5.125 -16.094 3.189 1 98.06 207 GLN A N 1
ATOM 1635 C CA . GLN A 1 207 ? 5.824 -17.328 3.572 1 98.06 207 GLN A CA 1
ATOM 1636 C C . GLN A 1 207 ? 4.984 -18.156 4.531 1 98.06 207 GLN A C 1
ATOM 1638 O O . GLN A 1 207 ? 4.926 -19.391 4.402 1 98.06 207 GLN A O 1
ATOM 1643 N N . TYR A 1 208 ? 4.398 -17.516 5.469 1 97.31 208 TYR A N 1
ATOM 1644 C CA . TYR A 1 208 ? 3.502 -18.203 6.395 1 97.31 208 TYR A CA 1
ATOM 1645 C C . TYR A 1 208 ? 2.367 -18.891 5.645 1 97.31 208 TYR A C 1
ATOM 1647 O O . TYR A 1 208 ? 2.078 -20.062 5.887 1 97.31 208 TYR A O 1
ATOM 1655 N N . LEU A 1 209 ? 1.711 -18.219 4.738 1 96.56 209 LEU A N 1
ATOM 1656 C CA . LEU A 1 209 ? 0.612 -18.781 3.955 1 96.56 209 LEU A CA 1
ATOM 1657 C C . LEU A 1 209 ? 1.09 -19.938 3.098 1 96.56 209 LEU A C 1
ATOM 1659 O O . LEU A 1 209 ? 0.373 -20.938 2.934 1 96.56 209 LEU A O 1
ATOM 1663 N N . ALA A 1 210 ? 2.27 -19.719 2.496 1 98.12 210 ALA A N 1
ATOM 1664 C CA . ALA A 1 210 ? 2.834 -20.766 1.658 1 98.12 210 ALA A CA 1
ATOM 1665 C C . ALA A 1 210 ? 3.055 -22.047 2.461 1 98.12 210 ALA A C 1
ATOM 1667 O O . ALA A 1 210 ? 2.709 -23.141 2.006 1 98.12 210 ALA A O 1
ATOM 1668 N N . LYS A 1 211 ? 3.621 -21.891 3.664 1 98.06 211 LYS A N 1
ATOM 1669 C CA . LYS A 1 211 ? 3.824 -23.047 4.535 1 98.06 211 LYS A CA 1
ATOM 1670 C C . LYS A 1 211 ? 2.496 -23.734 4.863 1 98.06 211 LYS A C 1
ATOM 1672 O O . LYS A 1 211 ? 2.389 -24.953 4.805 1 98.06 211 LYS A O 1
ATOM 1677 N N . LYS A 1 212 ? 1.549 -22.938 5.184 1 97 212 LYS A N 1
ATOM 1678 C CA . LYS A 1 212 ? 0.211 -23.453 5.473 1 97 212 LYS A CA 1
ATOM 1679 C C . LYS A 1 212 ? -0.367 -24.203 4.273 1 97 212 LYS A C 1
ATOM 1681 O O . LYS A 1 212 ? -1.094 -25.188 4.438 1 97 212 LYS A O 1
ATOM 1686 N N . ALA A 1 213 ? -0.026 -23.75 3.057 1 96.25 213 ALA A N 1
ATOM 1687 C CA . ALA A 1 213 ? -0.549 -24.328 1.82 1 96.25 213 ALA A CA 1
ATOM 1688 C C . ALA A 1 213 ? 0.247 -25.562 1.413 1 96.25 213 ALA A C 1
ATOM 1690 O O . ALA A 1 213 ? -0.052 -26.188 0.396 1 96.25 213 ALA A O 1
ATOM 1691 N N . GLY A 1 214 ? 1.366 -25.922 2.119 1 96.69 214 GLY A N 1
ATOM 1692 C CA . GLY A 1 214 ? 2.08 -27.156 1.859 1 96.69 214 GLY A CA 1
ATOM 1693 C C . GLY A 1 214 ? 3.395 -26.953 1.133 1 96.69 214 GLY A C 1
ATOM 1694 O O . GLY A 1 214 ? 4.016 -27.906 0.672 1 96.69 214 GLY A O 1
ATOM 1695 N N . PHE A 1 215 ? 3.836 -25.688 1.026 1 98.25 215 PHE A N 1
ATOM 1696 C CA . PHE A 1 215 ? 5.129 -25.406 0.415 1 98.25 215 PHE A CA 1
ATOM 1697 C C . PHE A 1 215 ? 6.262 -25.703 1.394 1 98.25 215 PHE A C 1
ATOM 1699 O O . PHE A 1 215 ? 6.102 -25.531 2.604 1 98.25 215 PHE A O 1
ATOM 1706 N N . GLU A 1 216 ? 7.371 -26.094 0.848 1 98.19 216 GLU A N 1
ATOM 1707 C CA . GLU A 1 216 ? 8.594 -26.281 1.622 1 98.19 216 GLU A CA 1
ATOM 1708 C C . GLU A 1 216 ? 9.727 -25.406 1.087 1 98.19 216 GLU A C 1
ATOM 1710 O O . GLU A 1 216 ? 9.875 -25.25 -0.126 1 98.19 216 GLU A O 1
ATOM 1715 N N . THR A 1 217 ? 10.57 -24.906 1.992 1 98.56 217 THR A N 1
ATOM 1716 C CA . THR A 1 217 ? 11.688 -24.047 1.602 1 98.56 217 THR A CA 1
ATOM 1717 C C . THR A 1 217 ? 12.789 -24.859 0.925 1 98.56 217 THR A C 1
ATOM 1719 O O . THR A 1 217 ? 13.195 -25.906 1.436 1 98.56 217 THR A O 1
ATOM 1722 N N . ILE A 1 218 ? 13.32 -24.328 -0.192 1 98.38 218 ILE A N 1
ATOM 1723 C CA . ILE A 1 218 ? 14.367 -25.078 -0.874 1 98.38 218 ILE A CA 1
ATOM 1724 C C . ILE A 1 218 ? 15.586 -24.188 -1.097 1 98.38 218 ILE A C 1
ATOM 1726 O O . ILE A 1 218 ? 16.672 -24.672 -1.432 1 98.38 218 ILE A O 1
ATOM 1730 N N . ALA A 1 219 ? 15.461 -22.906 -0.896 1 98.31 219 ALA A N 1
ATOM 1731 C CA . ALA A 1 219 ? 16.562 -21.938 -0.931 1 98.31 219 ALA A CA 1
ATOM 1732 C C . ALA A 1 219 ? 16.188 -20.656 -0.193 1 98.31 219 ALA A C 1
ATOM 1734 O O . ALA A 1 219 ? 15.008 -20.391 0.052 1 98.31 219 ALA A O 1
ATOM 1735 N N . SER A 1 220 ? 17.156 -19.906 0.211 1 98.12 220 SER A N 1
ATOM 1736 C CA . SER A 1 220 ? 16.906 -18.656 0.932 1 98.12 220 SER A CA 1
ATOM 1737 C C . SER A 1 220 ? 17.984 -17.625 0.632 1 98.12 220 SER A C 1
ATOM 1739 O O . SER A 1 220 ? 19.109 -17.969 0.234 1 98.12 220 SER A O 1
ATOM 1741 N N . LEU A 1 221 ? 17.594 -16.453 0.666 1 96.88 221 LEU A N 1
ATOM 1742 C CA . LEU A 1 221 ? 18.438 -15.258 0.595 1 96.88 221 LEU A CA 1
ATOM 1743 C C . LEU A 1 221 ? 18.109 -14.297 1.731 1 96.88 221 LEU A C 1
ATOM 1745 O O . LEU A 1 221 ? 16.953 -13.914 1.916 1 96.88 221 LEU A O 1
ATOM 1749 N N . ASP A 1 222 ? 19.125 -13.906 2.502 1 96.94 222 ASP A N 1
ATOM 1750 C CA . ASP A 1 222 ? 18.906 -13.031 3.645 1 96.94 222 ASP A CA 1
ATOM 1751 C C . ASP A 1 222 ? 19.078 -11.562 3.252 1 96.94 222 ASP A C 1
ATOM 1753 O O . ASP A 1 222 ? 20.172 -11.156 2.832 1 96.94 222 ASP A O 1
ATOM 1757 N N . TYR A 1 223 ? 18.094 -10.711 3.43 1 95.62 223 TYR A N 1
ATOM 1758 C CA . TYR A 1 223 ? 18.125 -9.312 3.021 1 95.62 223 TYR A CA 1
ATOM 1759 C C . TYR A 1 223 ? 19.219 -8.555 3.762 1 95.62 223 TYR A C 1
ATOM 1761 O O . TYR A 1 223 ? 19.781 -7.59 3.236 1 95.62 223 TYR A O 1
ATOM 1769 N N . SER A 1 224 ? 19.547 -8.961 4.977 1 93.06 224 SER A N 1
ATOM 1770 C CA . SER A 1 224 ? 20.484 -8.234 5.82 1 93.06 224 SER A CA 1
ATOM 1771 C C . SER A 1 224 ? 21.922 -8.391 5.32 1 93.06 224 SER A C 1
ATOM 1773 O O . SER A 1 224 ? 22.812 -7.645 5.727 1 93.06 224 SER A O 1
ATOM 1775 N N . THR A 1 225 ? 22.109 -9.422 4.449 1 93.38 225 THR A N 1
ATOM 1776 C CA . THR A 1 225 ? 23.484 -9.656 4.012 1 93.38 225 THR A CA 1
ATOM 1777 C C . THR A 1 225 ? 23.578 -9.641 2.49 1 93.38 225 THR A C 1
ATOM 1779 O O . THR A 1 225 ? 24.672 -9.539 1.93 1 93.38 225 THR A O 1
ATOM 1782 N N . TYR A 1 226 ? 22.484 -9.734 1.834 1 95.06 226 TYR A N 1
ATOM 1783 C CA . TYR A 1 226 ? 22.5 -9.789 0.376 1 95.06 226 TYR A CA 1
ATOM 1784 C C . TYR A 1 226 ? 22.922 -8.453 -0.216 1 95.06 226 TYR A C 1
ATOM 1786 O O . TYR A 1 226 ? 22.281 -7.426 0.037 1 95.06 226 TYR A O 1
ATOM 1794 N N . ASP A 1 227 ? 23.984 -8.523 -1.063 1 92.06 227 ASP A N 1
ATOM 1795 C CA . ASP A 1 227 ? 24.516 -7.285 -1.626 1 92.06 227 ASP A CA 1
ATOM 1796 C C . ASP A 1 227 ? 24.562 -7.352 -3.15 1 92.06 227 ASP A C 1
ATOM 1798 O O . ASP A 1 227 ? 24.641 -8.438 -3.729 1 92.06 227 ASP A O 1
ATOM 1802 N N . HIS A 1 228 ? 24.328 -6.234 -3.73 1 87.56 228 HIS A N 1
ATOM 1803 C CA . HIS A 1 228 ? 24.625 -5.996 -5.137 1 87.56 228 HIS A CA 1
ATOM 1804 C C . HIS A 1 228 ? 25.797 -5.027 -5.289 1 87.56 228 HIS A C 1
ATOM 1806 O O . HIS A 1 228 ? 25.703 -3.861 -4.902 1 87.56 228 HIS A O 1
ATOM 1812 N N . ASP A 1 229 ? 26.891 -5.504 -5.895 1 84.06 229 ASP A N 1
ATOM 1813 C CA . ASP A 1 229 ? 28.078 -4.684 -6.156 1 84.06 229 ASP A CA 1
ATOM 1814 C C . ASP A 1 229 ? 28.594 -4.043 -4.875 1 84.06 229 ASP A C 1
ATOM 1816 O O . ASP A 1 229 ? 28.844 -2.838 -4.828 1 84.06 229 ASP A O 1
ATOM 1820 N N . GLY A 1 230 ? 28.578 -4.758 -3.799 1 85.62 230 GLY A N 1
ATOM 1821 C CA . GLY A 1 230 ? 29.203 -4.344 -2.555 1 85.62 230 GLY A CA 1
ATOM 1822 C C . GLY A 1 230 ? 28.281 -3.541 -1.655 1 85.62 230 GLY A C 1
ATOM 1823 O O . GLY A 1 230 ? 28.688 -3.113 -0.571 1 85.62 230 GLY A O 1
ATOM 1824 N N . LYS A 1 231 ? 27.141 -3.316 -2.047 1 88.56 231 LYS A N 1
ATOM 1825 C CA . LYS A 1 231 ? 26.156 -2.58 -1.245 1 88.56 231 LYS A CA 1
ATOM 1826 C C . LYS A 1 231 ? 24.922 -3.43 -0.964 1 88.56 231 LYS A C 1
ATOM 1828 O O . LYS A 1 231 ? 24.469 -4.168 -1.836 1 88.56 231 LYS A O 1
ATOM 1833 N N . LEU A 1 232 ? 24.453 -3.275 0.277 1 91.38 232 LEU A N 1
ATOM 1834 C CA . LEU A 1 232 ? 23.234 -3.979 0.62 1 91.38 232 LEU A CA 1
ATOM 1835 C C . LEU A 1 232 ? 22.125 -3.678 -0.393 1 91.38 232 LEU A C 1
ATOM 1837 O O . LEU A 1 232 ? 21.844 -2.512 -0.683 1 91.38 232 LEU A O 1
ATOM 1841 N N . ALA A 1 233 ? 21.516 -4.691 -0.916 1 94.06 233 ALA A N 1
ATOM 1842 C CA . ALA A 1 233 ? 20.562 -4.535 -2.006 1 94.06 233 ALA A CA 1
ATOM 1843 C C . ALA A 1 233 ? 19.234 -3.957 -1.499 1 94.06 233 ALA A C 1
ATOM 1845 O O . ALA A 1 233 ? 18.625 -3.129 -2.17 1 94.06 233 ALA A O 1
ATOM 1846 N N . TYR A 1 234 ? 18.859 -4.438 -0.323 1 94.5 234 TYR A N 1
ATOM 1847 C CA . TYR A 1 234 ? 17.594 -4.008 0.259 1 94.5 234 TYR A CA 1
ATOM 1848 C C . TYR A 1 234 ? 17.766 -3.633 1.726 1 94.5 234 TYR A C 1
ATOM 1850 O O . TYR A 1 234 ? 17.328 -4.363 2.617 1 94.5 234 TYR A O 1
ATOM 1858 N N . PRO A 1 235 ? 18.297 -2.492 1.982 1 90.5 235 PRO A N 1
ATOM 1859 C CA . PRO A 1 235 ? 18.703 -2.115 3.338 1 90.5 235 PRO A CA 1
ATOM 1860 C C . PRO A 1 235 ? 17.516 -1.976 4.289 1 90.5 235 PRO A C 1
ATOM 1862 O O . PRO A 1 235 ? 17.688 -2.025 5.512 1 90.5 235 PRO A O 1
ATOM 1865 N N . ARG A 1 236 ? 16.297 -1.898 3.77 1 90.75 236 ARG A N 1
ATOM 1866 C CA . ARG A 1 236 ? 15.148 -1.631 4.633 1 90.75 236 ARG A CA 1
ATOM 1867 C C . ARG A 1 236 ? 14.328 -2.896 4.871 1 90.75 236 ARG A C 1
ATOM 1869 O O . ARG A 1 236 ? 13.281 -2.854 5.516 1 90.75 236 ARG A O 1
ATOM 1876 N N . LEU A 1 237 ? 14.766 -3.926 4.312 1 93.88 237 LEU A N 1
ATOM 1877 C CA . LEU A 1 237 ? 14.094 -5.203 4.504 1 93.88 237 LEU A CA 1
ATOM 1878 C C . LEU A 1 237 ? 14.828 -6.059 5.531 1 93.88 237 LEU A C 1
ATOM 1880 O O . LEU A 1 237 ? 16.047 -5.969 5.66 1 93.88 237 LEU A O 1
ATOM 1884 N N . ASN A 1 238 ? 14 -6.781 6.266 1 92.06 238 ASN A N 1
ATOM 1885 C CA . ASN A 1 238 ? 14.516 -7.758 7.219 1 92.06 238 ASN A CA 1
ATOM 1886 C C . ASN A 1 238 ? 14.016 -9.164 6.902 1 92.06 238 ASN A C 1
ATOM 1888 O O . ASN A 1 238 ? 13 -9.336 6.234 1 92.06 238 ASN A O 1
ATOM 1892 N N . GLY A 1 239 ? 14.836 -10.156 7.418 1 95.62 239 GLY A N 1
ATOM 1893 C CA . GLY A 1 239 ? 14.43 -11.531 7.203 1 95.62 239 GLY A CA 1
ATOM 1894 C C . GLY A 1 239 ? 14.867 -12.086 5.859 1 95.62 239 GLY A C 1
ATOM 1895 O O . GLY A 1 239 ? 15.719 -11.5 5.191 1 95.62 239 GLY A O 1
ATOM 1896 N N . PRO A 1 240 ? 14.328 -13.219 5.488 1 97.94 240 PRO A N 1
ATOM 1897 C CA . PRO A 1 240 ? 14.758 -13.891 4.262 1 97.94 240 PRO A CA 1
ATOM 1898 C C . PRO A 1 240 ? 13.766 -13.734 3.117 1 97.94 240 PRO A C 1
ATOM 1900 O O . PRO A 1 240 ? 12.586 -13.469 3.354 1 97.94 240 PRO A O 1
ATOM 1903 N N . CYS A 1 241 ? 14.219 -13.734 1.932 1 98.31 241 CYS A N 1
ATOM 1904 C CA . CYS A 1 241 ? 13.453 -14.172 0.767 1 98.31 241 CYS A CA 1
ATOM 1905 C C . CYS A 1 241 ? 13.562 -15.68 0.578 1 98.31 241 CYS A C 1
ATOM 1907 O O . CYS A 1 241 ? 14.656 -16.234 0.57 1 98.31 241 CYS A O 1
ATOM 1909 N N . LEU A 1 242 ? 12.484 -16.359 0.496 1 98.75 242 LEU A N 1
ATOM 1910 C CA . LEU A 1 242 ? 12.508 -17.828 0.422 1 98.75 242 LEU A CA 1
ATOM 1911 C C . LEU A 1 242 ? 12.023 -18.312 -0.942 1 98.75 242 LEU A C 1
ATOM 1913 O O . LEU A 1 242 ? 11.047 -17.781 -1.479 1 98.75 242 LEU A O 1
ATOM 1917 N N . LEU A 1 243 ? 12.773 -19.203 -1.524 1 98.62 243 LEU A N 1
ATOM 1918 C CA . LEU A 1 243 ? 12.25 -20.047 -2.598 1 98.62 243 LEU A CA 1
ATOM 1919 C C . LEU A 1 243 ? 11.586 -21.297 -2.033 1 98.62 243 LEU A C 1
AT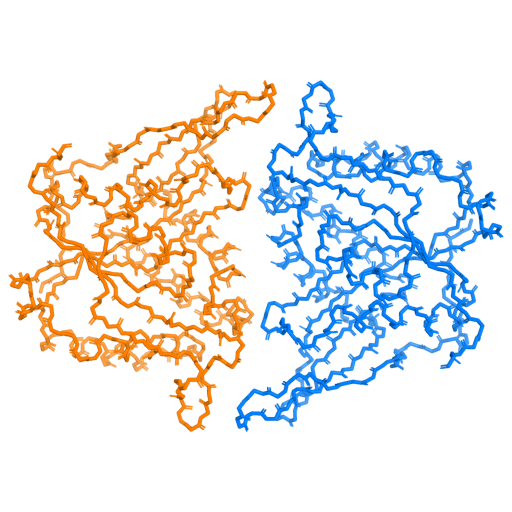OM 1921 O O . LEU A 1 243 ? 12.211 -22.047 -1.292 1 98.62 243 LEU A O 1
ATOM 1925 N N . MET A 1 244 ? 10.305 -21.484 -2.359 1 98.75 244 MET A N 1
ATOM 1926 C CA . MET A 1 244 ? 9.555 -22.594 -1.793 1 98.75 244 MET A CA 1
ATOM 1927 C C . MET A 1 244 ? 8.883 -23.406 -2.891 1 98.75 244 MET A C 1
ATOM 1929 O O . MET A 1 244 ? 8.508 -22.875 -3.93 1 98.75 244 MET A O 1
ATOM 1933 N N . ALA A 1 245 ? 8.789 -24.703 -2.66 1 98.5 245 ALA A N 1
ATOM 1934 C CA . ALA A 1 245 ? 8.219 -25.641 -3.633 1 98.5 245 ALA A CA 1
ATOM 1935 C C . ALA A 1 245 ? 7.141 -26.5 -2.994 1 98.5 245 ALA A C 1
ATOM 1937 O O . ALA A 1 245 ? 7.164 -26.75 -1.787 1 98.5 245 ALA A O 1
ATOM 1938 N N . LYS A 1 246 ? 6.219 -26.891 -3.781 1 98.12 246 LYS A N 1
ATOM 1939 C CA . LYS A 1 246 ? 5.148 -27.797 -3.373 1 98.12 246 LYS A CA 1
ATOM 1940 C C . LYS A 1 246 ? 4.867 -28.828 -4.453 1 98.12 246 LYS A C 1
ATOM 1942 O O . LYS A 1 246 ? 4.574 -28.484 -5.598 1 98.12 246 LYS A O 1
ATOM 1947 N N . HIS A 1 247 ? 4.977 -30.078 -4.086 1 96.88 247 HIS A N 1
ATOM 1948 C CA . HIS A 1 247 ? 4.523 -31.156 -4.953 1 96.88 247 HIS A CA 1
ATOM 1949 C C . HIS A 1 247 ? 3 -31.203 -5.027 1 96.88 247 HIS A C 1
ATOM 1951 O O . HIS A 1 247 ? 2.32 -31.062 -4.008 1 96.88 247 HIS A O 1
ATOM 1957 N N . ILE A 1 248 ? 2.484 -31.375 -6.199 1 96.31 248 ILE A N 1
ATOM 1958 C CA . ILE A 1 248 ? 1.044 -31.453 -6.414 1 96.31 248 ILE A CA 1
ATOM 1959 C C . ILE A 1 248 ? 0.565 -32.875 -6.172 1 96.31 248 ILE A C 1
ATOM 1961 O O . ILE A 1 248 ? 0.928 -33.812 -6.914 1 96.31 248 ILE A O 1
ATOM 1965 N N . PRO A 1 249 ? -0.193 -33.031 -5.156 1 89.25 249 PRO A N 1
ATOM 1966 C CA . PRO A 1 249 ? -0.678 -34.406 -4.91 1 89.25 249 PRO A CA 1
ATOM 1967 C C . PRO A 1 249 ? -1.601 -34.906 -6.016 1 89.25 249 PRO A C 1
ATOM 1969 O O . PRO A 1 249 ? -2.334 -34.125 -6.621 1 89.25 249 PRO A O 1
ATOM 1972 N N . ALA A 1 250 ? -1.555 -36.156 -6.242 1 85.06 250 ALA A N 1
ATOM 1973 C CA . ALA A 1 250 ? -2.389 -36.781 -7.27 1 85.06 250 ALA A CA 1
ATOM 1974 C C . ALA A 1 250 ? -3.865 -36.719 -6.895 1 85.06 250 ALA A C 1
ATOM 1976 O O . ALA A 1 250 ? -4.73 -36.625 -7.77 1 85.06 250 ALA A O 1
ATOM 1977 N N . THR A 1 251 ? -4.18 -36.812 -5.598 1 82.06 251 THR A N 1
ATOM 1978 C CA . THR A 1 251 ? -5.551 -36.781 -5.098 1 82.06 251 THR A CA 1
ATOM 1979 C C . THR A 1 251 ? -5.668 -35.75 -3.957 1 82.06 251 THR A C 1
ATOM 1981 O O . THR A 1 251 ? -4.66 -35.344 -3.373 1 82.06 251 THR A O 1
ATOM 1984 N N . ASP A 1 252 ? -6.953 -35.219 -3.871 1 71.62 252 ASP A N 1
ATOM 1985 C CA . ASP A 1 252 ? -7.207 -34.344 -2.742 1 71.62 252 ASP A CA 1
ATOM 1986 C C . ASP A 1 252 ? -7.297 -35.125 -1.436 1 71.62 252 ASP A C 1
ATOM 1988 O O . ASP A 1 252 ? -7.766 -36.25 -1.42 1 71.62 252 ASP A O 1
ATOM 1992 N N . ASP A 1 253 ? -6.43 -35.094 -0.414 1 53.66 253 ASP A N 1
ATOM 1993 C CA . ASP A 1 253 ? -6.695 -35.812 0.833 1 53.66 253 ASP A CA 1
ATOM 1994 C C . ASP A 1 253 ? -8.078 -35.469 1.374 1 53.66 253 ASP A C 1
ATOM 1996 O O . ASP A 1 253 ? -8.57 -34.344 1.18 1 53.66 253 ASP A O 1
ATOM 2000 N N . MET B 1 1 ? -14.07 35.156 5.945 1 53.59 1 MET B N 1
ATOM 2001 C CA . MET B 1 1 ? -12.75 35.375 5.355 1 53.59 1 MET B CA 1
ATOM 2002 C C . MET B 1 1 ? -11.914 34.125 5.414 1 53.59 1 MET B C 1
ATOM 2004 O O . MET B 1 1 ? -12.078 33.281 6.316 1 53.59 1 MET B O 1
ATOM 2008 N N . GLU B 1 2 ? -11.211 33.781 4.25 1 82.06 2 GLU B N 1
ATOM 2009 C CA . GLU B 1 2 ? -10.336 32.594 4.18 1 82.06 2 GLU B CA 1
ATOM 2010 C C . GLU B 1 2 ? -8.961 32.906 4.766 1 82.06 2 GLU B C 1
ATOM 2012 O O . GLU B 1 2 ? -8.484 34.062 4.684 1 82.06 2 GLU B O 1
ATOM 2017 N N . TRP B 1 3 ? -8.406 32.156 5.609 1 92.88 3 TRP B N 1
ATOM 2018 C CA . TRP B 1 3 ? -7.078 32.344 6.18 1 92.88 3 TRP B CA 1
ATOM 2019 C C . TRP B 1 3 ? -6.023 32.438 5.082 1 92.88 3 TRP B C 1
ATOM 2021 O O . TRP B 1 3 ? -6.105 31.719 4.07 1 92.88 3 TRP B O 1
ATOM 2031 N N . ARG B 1 4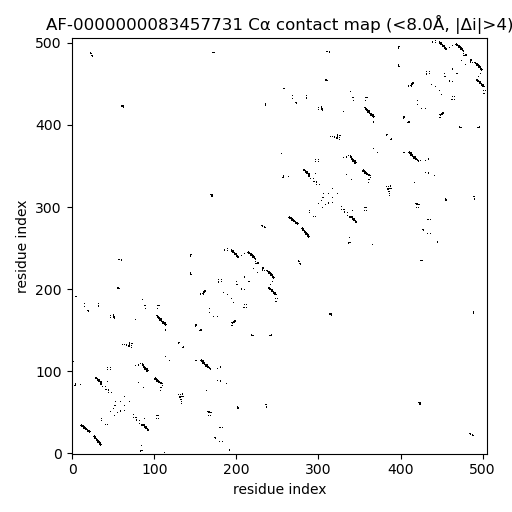 ? -5.086 33.344 5.316 1 94.94 4 ARG B N 1
ATOM 2032 C CA . ARG B 1 4 ? -3.953 33.469 4.406 1 94.94 4 ARG B CA 1
ATOM 2033 C C . ARG B 1 4 ? -2.633 33.469 5.168 1 94.94 4 ARG B C 1
ATOM 2035 O O . ARG B 1 4 ? -2.533 34.062 6.246 1 94.94 4 ARG B O 1
ATOM 2042 N N . ARG B 1 5 ? -1.688 32.906 4.539 1 96.5 5 ARG B N 1
ATOM 2043 C CA . ARG B 1 5 ? -0.347 32.875 5.113 1 96.5 5 ARG B CA 1
ATOM 2044 C C . ARG B 1 5 ? 0.221 34.281 5.223 1 96.5 5 ARG B C 1
ATOM 2046 O O . ARG B 1 5 ? 0.15 35.062 4.273 1 96.5 5 ARG B O 1
ATOM 2053 N N . PRO B 1 6 ? 0.758 34.625 6.383 1 96.5 6 PRO B N 1
ATOM 2054 C CA . PRO B 1 6 ? 1.344 35.969 6.52 1 96.5 6 PRO B CA 1
ATOM 2055 C C . PRO B 1 6 ? 2.5 36.219 5.551 1 96.5 6 PRO B C 1
ATOM 2057 O O . PRO B 1 6 ? 3.363 35.344 5.391 1 96.5 6 PRO B O 1
ATOM 2060 N N . ASP B 1 7 ? 2.549 37.312 4.965 1 94.44 7 ASP B N 1
ATOM 2061 C CA . ASP B 1 7 ? 3.551 37.688 3.959 1 94.44 7 ASP B CA 1
ATOM 2062 C C . ASP B 1 7 ? 4.957 37.625 4.551 1 94.44 7 ASP B C 1
ATOM 2064 O O . ASP B 1 7 ? 5.93 37.375 3.836 1 94.44 7 ASP B O 1
ATOM 2068 N N . GLU B 1 8 ? 5.039 37.906 5.809 1 95.69 8 GLU B N 1
ATOM 2069 C CA . GLU B 1 8 ? 6.336 38 6.469 1 95.69 8 GLU B CA 1
ATOM 2070 C C . GLU B 1 8 ? 6.957 36.625 6.648 1 95.69 8 GLU B C 1
ATOM 2072 O O . GLU B 1 8 ? 8.148 36.5 6.93 1 95.69 8 GLU B O 1
ATOM 2077 N N . VAL B 1 9 ? 6.086 35.562 6.586 1 96.81 9 VAL B N 1
ATOM 2078 C CA . VAL B 1 9 ? 6.605 34.219 6.711 1 96.81 9 VAL B CA 1
ATOM 2079 C C . VAL B 1 9 ? 6.988 33.688 5.332 1 96.81 9 VAL B C 1
ATOM 2081 O O . VAL B 1 9 ? 6.121 33.312 4.539 1 96.81 9 VAL B O 1
ATOM 2084 N N . THR B 1 10 ? 8.25 33.562 5.102 1 95.38 10 THR B N 1
ATOM 2085 C CA . THR B 1 10 ? 8.781 33.188 3.795 1 95.38 10 THR B CA 1
ATOM 2086 C C . THR B 1 10 ? 8.43 31.734 3.457 1 95.38 10 THR B C 1
ATOM 2088 O O . THR B 1 10 ? 8.258 30.906 4.352 1 95.38 10 THR B O 1
ATOM 2091 N N . SER B 1 11 ? 8.273 31.438 2.176 1 95.25 11 SER B N 1
ATOM 2092 C CA . SER B 1 11 ? 8.086 30.109 1.621 1 95.25 11 SER B CA 1
ATOM 2093 C C . SER B 1 11 ? 8.938 29.906 0.372 1 95.25 11 SER B C 1
ATOM 2095 O O . SER B 1 11 ? 8.977 30.766 -0.505 1 95.25 11 SER B O 1
ATOM 2097 N N . PRO B 1 12 ? 9.75 28.891 0.207 1 96.5 12 PRO B N 1
ATOM 2098 C CA . PRO B 1 12 ? 9.711 27.797 1.18 1 96.5 12 PRO B CA 1
ATOM 2099 C C . PRO B 1 12 ? 10.586 28.062 2.406 1 96.5 12 PRO B C 1
ATOM 2101 O O . PRO B 1 12 ? 11.641 28.688 2.291 1 96.5 12 PRO B O 1
ATOM 2104 N N . THR B 1 13 ? 10.18 27.75 3.506 1 98.25 13 THR B N 1
ATOM 2105 C CA . THR B 1 13 ? 10.969 27.672 4.73 1 98.25 13 THR B CA 1
ATOM 2106 C C . THR B 1 13 ? 11.312 26.234 5.07 1 98.25 13 THR B C 1
ATOM 2108 O O . THR B 1 13 ? 10.469 25.344 4.957 1 98.25 13 THR B O 1
ATOM 2111 N N . VAL B 1 14 ? 12.609 25.938 5.402 1 98.12 14 VAL B N 1
ATOM 2112 C CA . VAL B 1 14 ? 13.031 24.641 5.934 1 98.12 14 VAL B CA 1
ATOM 2113 C C . VAL B 1 14 ? 12.758 24.594 7.438 1 98.12 14 VAL B C 1
ATOM 2115 O O . VAL B 1 14 ? 13.266 25.422 8.195 1 98.12 14 VAL B O 1
ATOM 2118 N N . TRP B 1 15 ? 11.992 23.625 7.836 1 98.38 15 TRP B N 1
ATOM 2119 C CA . TRP B 1 15 ? 11.555 23.578 9.227 1 98.38 15 TRP B CA 1
ATOM 2120 C C . TRP B 1 15 ? 12.383 22.547 10.008 1 98.38 15 TRP B C 1
ATOM 2122 O O . TRP B 1 15 ? 12.422 22.594 11.242 1 98.38 15 TRP B O 1
ATOM 2132 N N . SER B 1 16 ? 12.945 21.594 9.32 1 97.19 16 SER B N 1
ATOM 2133 C CA . SER B 1 16 ? 13.719 20.531 9.984 1 97.19 16 SER B CA 1
ATOM 2134 C C . SER B 1 16 ? 14.656 19.844 9 1 97.19 16 SER B C 1
ATOM 2136 O O . SER B 1 16 ? 14.383 19.797 7.801 1 97.19 16 SER B O 1
ATOM 2138 N N . ARG B 1 17 ? 15.828 19.5 9.469 1 97.62 17 ARG B N 1
ATOM 2139 C CA . ARG B 1 17 ? 16.75 18.578 8.812 1 97.62 17 ARG B CA 1
ATOM 2140 C C . ARG B 1 17 ? 17.125 17.438 9.734 1 97.62 17 ARG B C 1
ATOM 2142 O O . ARG B 1 17 ? 17.328 17.625 10.938 1 97.62 17 ARG B O 1
ATOM 2149 N N . PHE B 1 18 ? 17.188 16.234 9.164 1 97.31 18 PHE B N 1
ATOM 2150 C CA . PHE B 1 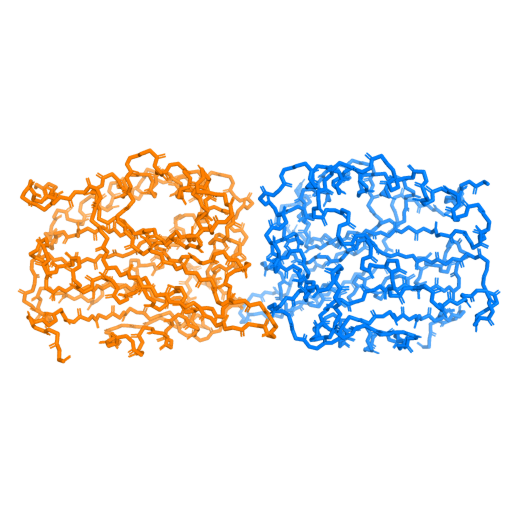18 ? 17.516 15.094 10 1 97.31 18 PHE B CA 1
ATOM 2151 C C . PHE B 1 18 ? 18.094 13.953 9.172 1 97.31 18 PHE B C 1
ATOM 2153 O O . PHE B 1 18 ? 18.078 14.008 7.941 1 97.31 18 PHE B O 1
ATOM 2160 N N . GLU B 1 19 ? 18.688 13.047 9.875 1 95.88 19 GLU B N 1
ATOM 2161 C CA . GLU B 1 19 ? 19.219 11.844 9.25 1 95.88 19 GLU B CA 1
ATOM 2162 C C . GLU B 1 19 ? 18.406 10.609 9.625 1 95.88 19 GLU B C 1
ATOM 2164 O O . GLU B 1 19 ? 17.953 10.484 10.766 1 95.88 19 GLU B O 1
ATOM 2169 N N . GLY B 1 20 ? 18.156 9.766 8.578 1 94.62 20 GLY B N 1
ATOM 2170 C CA . GLY B 1 20 ? 17.516 8.492 8.867 1 94.62 20 GLY B CA 1
ATOM 2171 C C . GLY B 1 20 ? 18.438 7.508 9.562 1 94.62 20 GLY B C 1
ATOM 2172 O O . GLY B 1 20 ? 19.391 7.906 10.242 1 94.62 20 GLY B O 1
ATOM 2173 N N . LYS B 1 21 ? 18.062 6.293 9.508 1 91.56 21 LYS B N 1
ATOM 2174 C CA . LYS B 1 21 ? 18.844 5.219 10.109 1 91.56 21 LYS B CA 1
ATOM 2175 C C . LYS B 1 21 ? 19.922 4.727 9.156 1 91.56 21 LYS B C 1
ATOM 2177 O O . LYS B 1 21 ? 19.719 4.68 7.938 1 91.56 21 LYS B O 1
ATOM 2182 N N . ALA B 1 22 ? 21.016 4.367 9.75 1 89 22 ALA B N 1
ATOM 2183 C CA . ALA B 1 22 ? 22.047 3.701 8.961 1 89 22 ALA B CA 1
ATOM 2184 C C . ALA B 1 22 ? 21.688 2.238 8.711 1 89 22 ALA B C 1
ATOM 2186 O O . ALA B 1 22 ? 21.078 1.586 9.562 1 89 22 ALA B O 1
ATOM 2187 N N . HIS B 1 23 ? 21.984 1.822 7.531 1 83 23 HIS B N 1
ATOM 2188 C CA . HIS B 1 23 ? 21.797 0.42 7.18 1 83 23 HIS B CA 1
ATOM 2189 C C . HIS B 1 23 ? 23.109 -0.23 6.746 1 83 23 HIS B C 1
ATOM 2191 O O . HIS B 1 23 ? 23.547 -0.043 5.613 1 83 23 HIS B O 1
ATOM 2197 N N . GLY B 1 24 ? 23.641 -1.087 7.617 1 76.19 24 GLY B N 1
ATOM 2198 C CA . GLY B 1 24 ? 24.938 -1.668 7.312 1 76.19 24 GLY B CA 1
ATOM 2199 C C . GLY B 1 24 ? 25.984 -0.632 6.949 1 76.19 24 GLY B C 1
ATOM 2200 O O . GLY B 1 24 ? 26.234 0.305 7.711 1 76.19 24 GLY B O 1
ATOM 2201 N N . ASP B 1 25 ? 26.5 -0.812 5.711 1 77 25 ASP B N 1
ATOM 2202 C CA . ASP B 1 25 ? 27.562 0.08 5.27 1 77 25 ASP B CA 1
ATOM 2203 C C . ASP B 1 25 ? 27 1.265 4.488 1 77 25 ASP B C 1
ATOM 2205 O O . ASP B 1 25 ? 27.766 2.105 3.998 1 77 25 ASP B O 1
ATOM 2209 N N . ARG B 1 26 ? 25.688 1.359 4.461 1 81.19 26 ARG B N 1
ATOM 2210 C CA . ARG B 1 26 ? 25.062 2.49 3.781 1 81.19 26 ARG B CA 1
ATOM 2211 C C . ARG B 1 26 ? 24.844 3.654 4.742 1 81.19 26 ARG B C 1
ATOM 2213 O O . ARG B 1 26 ? 24.203 3.494 5.781 1 81.19 26 ARG B O 1
ATOM 2220 N N . PRO B 1 27 ? 25.469 4.793 4.375 1 86.44 27 PRO B N 1
ATOM 2221 C CA . PRO B 1 27 ? 25.234 5.945 5.246 1 86.44 27 PRO B CA 1
ATOM 2222 C C . PRO B 1 27 ? 23.75 6.332 5.324 1 86.44 27 PRO B C 1
ATOM 2224 O O . PRO B 1 27 ? 22.984 6.047 4.398 1 86.44 27 PRO B O 1
ATOM 2227 N N . PRO B 1 28 ? 23.375 6.941 6.434 1 92 28 PRO B N 1
ATOM 2228 C CA . PRO B 1 28 ? 21.984 7.387 6.551 1 92 28 PRO B CA 1
ATOM 2229 C C . PRO B 1 28 ? 21.609 8.406 5.484 1 92 28 PRO B C 1
ATOM 2231 O O . PRO B 1 28 ? 22.422 9.242 5.098 1 92 28 PRO B O 1
ATOM 2234 N N . LEU B 1 29 ? 20.422 8.289 5.031 1 91.94 29 LEU B N 1
ATOM 2235 C CA . LEU B 1 29 ? 19.891 9.328 4.156 1 91.94 29 LEU B CA 1
ATOM 2236 C C . LEU B 1 29 ? 19.625 10.609 4.934 1 91.94 29 LEU B C 1
ATOM 2238 O O . LEU B 1 29 ? 19.266 10.57 6.109 1 91.94 29 LEU B O 1
ATOM 2242 N N . LYS B 1 30 ? 19.828 11.672 4.301 1 94.69 30 LYS B N 1
ATOM 2243 C CA . LYS B 1 30 ? 19.516 12.977 4.875 1 94.69 30 LYS B CA 1
ATOM 2244 C C . LYS B 1 30 ? 18.203 13.516 4.32 1 94.69 30 LYS B C 1
ATOM 2246 O O . LYS B 1 30 ? 17.922 13.383 3.129 1 94.69 30 LYS B O 1
ATOM 2251 N N . TYR B 1 31 ? 17.422 14.094 5.223 1 96.88 31 TYR B N 1
ATOM 2252 C CA . TYR B 1 31 ? 16.109 14.602 4.848 1 96.88 31 TYR B CA 1
ATOM 2253 C C . TYR B 1 31 ? 15.969 16.078 5.215 1 96.88 31 TYR B C 1
ATOM 2255 O O . TYR B 1 31 ? 16.516 16.531 6.227 1 96.88 31 TYR B O 1
ATOM 2263 N N . THR B 1 32 ? 15.227 16.766 4.398 1 97.44 32 THR B N 1
ATOM 2264 C CA . THR B 1 32 ? 14.797 18.141 4.68 1 97.44 32 THR B CA 1
ATOM 2265 C C . THR B 1 32 ? 13.273 18.234 4.676 1 97.44 32 THR B C 1
ATOM 2267 O O . THR B 1 32 ? 12.625 17.812 3.725 1 97.44 32 THR B O 1
ATOM 2270 N N . ILE B 1 33 ? 12.672 18.719 5.766 1 98.56 33 ILE B N 1
ATOM 2271 C CA . ILE B 1 33 ? 11.25 19.047 5.801 1 98.56 33 ILE B CA 1
ATOM 2272 C C . ILE B 1 33 ? 11.039 20.531 5.512 1 98.56 33 ILE B C 1
ATOM 2274 O O . ILE B 1 33 ? 11.555 21.375 6.234 1 98.56 33 ILE B O 1
ATOM 2278 N N . GLN B 1 34 ? 10.289 20.828 4.535 1 98.56 34 GLN B N 1
ATOM 2279 C CA . GLN B 1 34 ? 10.047 22.219 4.148 1 98.56 34 GLN B CA 1
ATOM 2280 C C . GLN B 1 34 ? 8.625 22.391 3.637 1 98.56 34 GLN B C 1
ATOM 2282 O O . GLN B 1 34 ? 7.863 21.438 3.537 1 98.56 34 GLN B O 1
ATOM 2287 N N . ASP B 1 35 ? 8.258 23.641 3.375 1 98.75 35 ASP B N 1
ATOM 2288 C CA . ASP B 1 35 ? 6.973 23.953 2.762 1 98.75 35 ASP B CA 1
ATOM 2289 C C . ASP B 1 35 ? 6.859 23.328 1.372 1 98.75 35 ASP B C 1
ATOM 2291 O O . ASP B 1 35 ? 7.844 23.266 0.634 1 98.75 35 ASP B O 1
ATOM 2295 N N . ILE B 1 36 ? 5.648 22.906 1.066 1 98.5 36 ILE B N 1
ATOM 2296 C CA . ILE B 1 36 ? 5.355 22.547 -0.317 1 98.5 36 ILE B CA 1
ATOM 2297 C C . ILE B 1 36 ? 5.191 23.812 -1.153 1 98.5 36 ILE B C 1
ATOM 2299 O O . ILE B 1 36 ? 4.285 24.609 -0.907 1 98.5 36 ILE B O 1
ATOM 2303 N N . THR B 1 37 ? 6.027 23.984 -2.113 1 96.56 37 THR B N 1
ATOM 2304 C CA . THR B 1 37 ? 5.91 25.125 -3.023 1 96.56 37 THR B CA 1
ATOM 2305 C C . THR B 1 37 ? 4.934 24.812 -4.152 1 96.56 37 THR B C 1
ATOM 2307 O O . THR B 1 37 ? 4.555 23.656 -4.352 1 96.56 37 THR B O 1
ATOM 2310 N N . GLU B 1 38 ? 4.566 25.844 -4.848 1 96.81 38 GLU B N 1
ATOM 2311 C CA . GLU B 1 38 ? 3.561 25.719 -5.895 1 96.81 38 GLU B CA 1
ATOM 2312 C C . GLU B 1 38 ? 3.973 24.672 -6.93 1 96.81 38 GLU B C 1
ATOM 2314 O O . GLU B 1 38 ? 3.139 23.906 -7.41 1 96.81 38 GLU B O 1
ATOM 2319 N N . ASP B 1 39 ? 5.215 24.656 -7.281 1 95.88 39 ASP B N 1
ATOM 2320 C CA . ASP B 1 39 ? 5.711 23.766 -8.328 1 95.88 39 ASP B CA 1
ATOM 2321 C C . ASP B 1 39 ? 5.688 22.312 -7.863 1 95.88 39 ASP B C 1
ATOM 2323 O O . ASP B 1 39 ? 5.805 21.391 -8.68 1 95.88 39 ASP B O 1
ATOM 2327 N N . LEU B 1 40 ? 5.477 22.062 -6.539 1 97.25 40 LEU B N 1
ATOM 2328 C CA . LEU B 1 40 ? 5.504 20.703 -6 1 97.25 40 LEU B CA 1
ATOM 2329 C C . LEU B 1 40 ? 4.09 20.203 -5.727 1 97.25 40 LEU B C 1
ATOM 2331 O O . LEU B 1 40 ? 3.904 19.047 -5.336 1 97.25 40 LEU B O 1
ATOM 2335 N N . ILE B 1 41 ? 3.094 21.016 -5.957 1 98.62 41 ILE B N 1
ATOM 2336 C CA . ILE B 1 41 ? 1.734 20.672 -5.547 1 98.62 41 ILE B CA 1
ATOM 2337 C C . ILE B 1 41 ? 1.271 19.422 -6.285 1 98.62 41 ILE B C 1
ATOM 2339 O O . ILE B 1 41 ? 0.782 18.469 -5.664 1 98.62 41 ILE B O 1
ATOM 2343 N N . GLU B 1 42 ? 1.463 19.359 -7.582 1 98.38 42 GLU B N 1
ATOM 2344 C CA . GLU B 1 42 ? 0.978 18.203 -8.32 1 98.38 42 GLU B CA 1
ATOM 2345 C C . GLU B 1 42 ? 1.748 16.953 -7.938 1 98.38 42 GLU B C 1
ATOM 2347 O O . GLU B 1 42 ? 1.177 15.859 -7.879 1 98.38 42 GLU B O 1
ATOM 2352 N N . ASP B 1 43 ? 3.043 17.109 -7.664 1 97.5 43 ASP B N 1
ATOM 2353 C CA . ASP B 1 43 ? 3.834 15.961 -7.203 1 97.5 43 ASP B CA 1
ATOM 2354 C C . ASP B 1 43 ? 3.334 15.461 -5.848 1 97.5 43 ASP B C 1
ATOM 2356 O O . ASP B 1 43 ? 3.305 14.258 -5.602 1 97.5 43 ASP B O 1
ATOM 2360 N N . ALA B 1 44 ? 2.986 16.406 -4.988 1 98.62 44 ALA B N 1
ATOM 2361 C CA . ALA B 1 44 ? 2.438 16.031 -3.684 1 98.62 44 ALA B CA 1
ATOM 2362 C C . ALA B 1 44 ? 1.112 15.297 -3.83 1 98.62 44 ALA B C 1
ATOM 2364 O O . ALA B 1 44 ? 0.89 14.273 -3.18 1 98.62 44 ALA B O 1
ATOM 2365 N N . VAL B 1 45 ? 0.28 15.789 -4.711 1 98.81 45 VAL B N 1
ATOM 2366 C CA . VAL B 1 45 ? -1.015 15.164 -4.957 1 98.81 45 VAL B CA 1
ATOM 2367 C C . VAL B 1 45 ? -0.809 13.758 -5.516 1 98.81 45 VAL B C 1
ATOM 2369 O O . VAL B 1 45 ? -1.499 12.812 -5.113 1 98.81 45 VAL B O 1
ATOM 2372 N N . GLU B 1 46 ? 0.136 13.609 -6.375 1 97.62 46 GLU B N 1
ATOM 2373 C CA . GLU B 1 46 ? 0.45 12.289 -6.93 1 97.62 46 GLU B CA 1
ATOM 2374 C C . GLU B 1 46 ? 0.963 11.344 -5.848 1 97.62 46 GLU B C 1
ATOM 2376 O O . GLU B 1 46 ? 0.585 10.172 -5.809 1 97.62 46 GLU B O 1
ATOM 2381 N N . HIS B 1 47 ? 1.812 11.867 -5.035 1 98.19 47 HIS B N 1
ATOM 2382 C CA . HIS B 1 47 ? 2.316 11.078 -3.914 1 98.19 47 HIS B CA 1
ATOM 2383 C C . HIS B 1 47 ? 1.176 10.578 -3.037 1 98.19 47 HIS B C 1
ATOM 2385 O O . HIS B 1 47 ? 1.139 9.398 -2.68 1 98.19 47 HIS B O 1
ATOM 2391 N N . MET B 1 48 ? 0.261 11.461 -2.703 1 98.69 48 MET B N 1
ATOM 2392 C CA . MET B 1 48 ? -0.881 11.094 -1.871 1 98.69 48 MET B CA 1
ATOM 2393 C C . MET B 1 48 ? -1.74 10.039 -2.562 1 98.69 48 MET B C 1
ATOM 2395 O O . MET B 1 48 ? -2.172 9.07 -1.933 1 98.69 48 MET B O 1
ATOM 2399 N N . THR B 1 49 ? -1.938 10.203 -3.826 1 98.06 49 THR B N 1
ATOM 2400 C CA . THR B 1 49 ? -2.76 9.273 -4.594 1 98.06 49 THR B CA 1
ATOM 2401 C C . THR B 1 49 ? -2.117 7.895 -4.637 1 98.06 49 THR B C 1
ATOM 2403 O O . THR B 1 49 ? -2.789 6.883 -4.41 1 98.06 49 THR B O 1
ATOM 2406 N N . ARG B 1 50 ? -0.861 7.883 -4.844 1 96.38 50 ARG B N 1
ATOM 2407 C CA . ARG B 1 50 ? -0.101 6.652 -5.055 1 96.38 50 ARG B CA 1
ATOM 2408 C C . ARG B 1 50 ? 0.04 5.867 -3.756 1 96.38 50 ARG B C 1
ATOM 2410 O O . ARG B 1 50 ? -0.093 4.641 -3.748 1 96.38 50 ARG B O 1
ATOM 2417 N N . TYR B 1 51 ? 0.328 6.559 -2.689 1 97.88 51 TYR B N 1
ATOM 2418 C CA . TYR B 1 51 ? 0.725 5.867 -1.469 1 97.88 51 TYR B CA 1
ATOM 2419 C C . TYR B 1 51 ? -0.365 5.965 -0.408 1 97.88 51 TYR B C 1
ATOM 2421 O O . TYR B 1 51 ? -0.761 4.953 0.179 1 97.88 51 TYR B O 1
ATOM 2429 N N . PHE B 1 52 ? -0.887 7.195 -0.155 1 98.12 52 PHE B N 1
ATOM 2430 C CA . PHE B 1 52 ? -1.861 7.395 0.911 1 98.12 52 PHE B CA 1
ATOM 2431 C C . PHE B 1 52 ? -3.127 6.586 0.645 1 98.12 52 PHE B C 1
ATOM 2433 O O . PHE B 1 52 ? -3.605 5.867 1.522 1 98.12 52 PHE B O 1
ATOM 2440 N N . LEU B 1 53 ? -3.715 6.629 -0.553 1 97.81 53 LEU B N 1
ATOM 2441 C CA . LEU B 1 53 ? -4.996 6 -0.848 1 97.81 53 LEU B CA 1
ATOM 2442 C C . LEU B 1 53 ? -4.887 4.48 -0.756 1 97.81 53 LEU B C 1
ATOM 2444 O O . LEU B 1 53 ? -5.871 3.801 -0.45 1 97.81 53 LEU B O 1
ATOM 2448 N N . VAL B 1 54 ? -3.666 3.986 -0.913 1 96.62 54 VAL B N 1
ATOM 2449 C CA . VAL B 1 54 ? -3.494 2.541 -0.997 1 96.62 54 VAL B CA 1
ATOM 2450 C C . VAL B 1 54 ? -3.057 1.993 0.36 1 96.62 54 VAL B C 1
ATOM 2452 O O . VAL B 1 54 ? -3.291 0.822 0.669 1 96.62 54 VAL B O 1
ATOM 2455 N N . ARG B 1 55 ? -2.498 2.889 1.222 1 95.88 55 ARG B N 1
ATOM 2456 C CA . ARG B 1 55 ? -1.849 2.371 2.422 1 95.88 55 ARG B CA 1
ATOM 2457 C C . ARG B 1 55 ? -2.537 2.887 3.682 1 95.88 55 ARG B C 1
ATOM 2459 O O . ARG B 1 55 ? -2.383 2.311 4.762 1 95.88 55 ARG B O 1
ATOM 2466 N N . GLU B 1 56 ? -3.307 4.004 3.586 1 96.69 56 GLU B N 1
ATOM 2467 C CA . GLU B 1 56 ? -4 4.562 4.742 1 96.69 56 GLU B CA 1
ATOM 2468 C C . GLU B 1 56 ? -5.188 3.691 5.148 1 96.69 56 GLU B C 1
ATOM 2470 O O . GLU B 1 56 ? -5.832 3.076 4.297 1 96.69 56 GLU B O 1
ATOM 2475 N N . ASN B 1 57 ? -5.457 3.562 6.41 1 95.44 57 ASN B N 1
ATOM 2476 C CA . ASN B 1 57 ? -6.395 2.621 7.012 1 95.44 57 ASN B CA 1
ATOM 2477 C C . ASN B 1 57 ? -7.766 2.695 6.344 1 95.44 57 ASN B C 1
ATOM 2479 O O . ASN B 1 57 ? -8.219 1.72 5.746 1 95.44 57 ASN B O 1
ATOM 2483 N N . ILE B 1 58 ? -8.406 3.85 6.363 1 97.19 58 ILE B N 1
ATOM 2484 C CA . ILE B 1 58 ? -9.773 3.996 5.883 1 97.19 58 ILE B CA 1
ATOM 2485 C C . ILE B 1 58 ? -9.805 3.863 4.363 1 97.19 58 ILE B C 1
ATOM 2487 O O . ILE B 1 58 ? -10.531 3.027 3.82 1 97.19 58 ILE B O 1
ATOM 2491 N N . THR B 1 59 ? -8.969 4.602 3.652 1 97.5 59 THR B N 1
ATOM 2492 C CA . THR B 1 59 ? -9.047 4.633 2.197 1 97.5 59 THR B CA 1
ATOM 2493 C C . THR B 1 59 ? -8.688 3.271 1.606 1 97.5 59 THR B C 1
ATOM 2495 O O . THR B 1 59 ? -9.305 2.828 0.637 1 97.5 59 THR B O 1
ATOM 2498 N N . SER B 1 60 ? -7.73 2.576 2.178 1 96.81 60 SER B N 1
ATOM 2499 C CA . SER B 1 60 ? -7.348 1.265 1.663 1 96.81 60 SER B CA 1
ATOM 2500 C C . SER B 1 60 ? -8.43 0.228 1.938 1 96.81 60 SER B C 1
ATOM 2502 O O . SER B 1 60 ? -8.68 -0.652 1.111 1 96.81 60 SER B O 1
ATOM 2504 N N . SER B 1 61 ? -9.141 0.329 3.064 1 96 61 SER B N 1
ATOM 2505 C CA . SER B 1 61 ? -10.109 -0.672 3.496 1 96 61 SER B CA 1
ATOM 2506 C C . SER B 1 61 ? -11.359 -0.646 2.619 1 96 61 SER B C 1
ATOM 2508 O O . SER B 1 61 ? -12.148 -1.593 2.625 1 96 61 SER B O 1
ATOM 2510 N N . VAL B 1 62 ? -11.508 0.428 1.892 1 95.06 62 VAL B N 1
ATOM 2511 C CA . VAL B 1 62 ? -12.734 0.526 1.109 1 95.06 62 VAL B CA 1
ATOM 2512 C C . VAL B 1 62 ? -12.398 0.57 -0.379 1 95.06 62 VAL B C 1
ATOM 2514 O O . VAL B 1 62 ? -13.281 0.769 -1.217 1 95.06 62 VAL B O 1
ATOM 2517 N N . GLY B 1 63 ? -11.156 0.427 -0.717 1 94.12 63 GLY B N 1
ATOM 2518 C CA . GLY B 1 63 ? -10.758 0.415 -2.115 1 94.12 63 GLY B CA 1
ATOM 2519 C C . GLY B 1 63 ? -10.938 1.758 -2.799 1 94.12 63 GLY B C 1
ATOM 2520 O O . GLY B 1 63 ? -11.477 1.832 -3.904 1 94.12 63 GLY B O 1
ATOM 2521 N N . TYR B 1 64 ? -10.508 2.828 -2.141 1 94.69 64 TYR B N 1
ATOM 2522 C CA . TYR B 1 64 ? -10.75 4.203 -2.566 1 94.69 64 TYR B CA 1
ATOM 2523 C C . TYR B 1 64 ? -10.195 4.445 -3.963 1 94.69 64 TYR B C 1
ATOM 2525 O O . TYR B 1 64 ? -10.844 5.09 -4.793 1 94.69 64 TYR B O 1
ATOM 2533 N N . VAL B 1 65 ? -9.023 3.924 -4.266 1 93.31 65 VAL B N 1
ATOM 2534 C CA . VAL B 1 65 ? -8.281 4.23 -5.484 1 93.31 65 VAL B CA 1
ATOM 2535 C C . VAL B 1 65 ? -9.016 3.652 -6.695 1 93.31 65 VAL B C 1
ATOM 2537 O O . VAL B 1 65 ? -8.781 4.074 -7.828 1 93.31 65 VAL B O 1
ATOM 2540 N N . GLU B 1 66 ? -9.938 2.734 -6.508 1 93.5 66 GLU B N 1
ATOM 2541 C CA . GLU B 1 66 ? -10.703 2.145 -7.609 1 93.5 66 GLU B CA 1
ATOM 2542 C C . GLU B 1 66 ? -11.938 2.977 -7.934 1 93.5 66 GLU B C 1
ATOM 2544 O O . GLU B 1 66 ? -12.562 2.785 -8.977 1 93.5 66 GLU B O 1
ATOM 2549 N N . ASP B 1 67 ? -12.367 3.857 -7.035 1 95.06 67 ASP B N 1
ATOM 2550 C CA . ASP B 1 67 ? -13.445 4.816 -7.266 1 95.06 67 ASP B CA 1
ATOM 2551 C C . ASP B 1 67 ? -12.906 6.102 -7.887 1 95.06 67 ASP B C 1
ATOM 2553 O O . ASP B 1 67 ? -12.555 7.047 -7.172 1 95.06 67 ASP B O 1
ATOM 2557 N N . LYS B 1 68 ? -12.914 6.16 -9.156 1 96 68 LYS B N 1
ATOM 2558 C CA . LYS B 1 68 ? -12.266 7.238 -9.891 1 96 68 LYS B CA 1
ATOM 2559 C C . LYS B 1 68 ? -12.867 8.594 -9.531 1 96 68 LYS B C 1
ATOM 2561 O O . LYS B 1 68 ? -12.141 9.586 -9.398 1 96 68 LYS B O 1
ATOM 2566 N N . VAL B 1 69 ? -14.148 8.672 -9.398 1 97.62 69 VAL B N 1
ATOM 2567 C CA . VAL B 1 69 ? -14.836 9.93 -9.094 1 97.62 69 VAL B CA 1
ATOM 2568 C C . VAL B 1 69 ? -14.406 10.43 -7.719 1 97.62 69 VAL B C 1
ATOM 2570 O O . VAL B 1 69 ? -13.977 11.578 -7.574 1 97.62 69 VAL B O 1
ATOM 2573 N N . SER B 1 70 ? -14.461 9.578 -6.719 1 97.94 70 SER B N 1
ATOM 2574 C CA . SER B 1 70 ? -14.039 9.953 -5.371 1 97.94 70 SER B CA 1
ATOM 2575 C C . SER B 1 70 ? -12.562 10.328 -5.34 1 97.94 70 SER B C 1
ATOM 2577 O O . SER B 1 70 ? -12.172 11.273 -4.652 1 97.94 70 SER B O 1
ATOM 2579 N N . THR B 1 71 ? -11.758 9.547 -6.062 1 98.25 71 THR B N 1
ATOM 2580 C CA . THR B 1 71 ? -10.328 9.805 -6.098 1 98.25 71 THR B CA 1
ATOM 2581 C C . THR B 1 71 ? -10.039 11.188 -6.668 1 98.25 71 THR B C 1
ATOM 2583 O O . THR B 1 71 ? -9.266 11.961 -6.09 1 98.25 71 THR B O 1
ATOM 2586 N N . GLU B 1 72 ? -10.656 11.547 -7.75 1 98.19 72 GLU B N 1
ATOM 2587 C CA . GLU B 1 72 ? -10.406 12.836 -8.375 1 98.19 72 GLU B CA 1
ATOM 2588 C C . GLU B 1 72 ? -10.914 13.984 -7.504 1 98.19 72 GLU B C 1
ATOM 2590 O O . GLU B 1 72 ? -10.281 15.039 -7.43 1 98.19 72 GLU B O 1
ATOM 2595 N N . GLU B 1 73 ? -12.031 13.773 -6.863 1 97.94 73 GLU B N 1
ATOM 2596 C CA . GLU B 1 73 ? -12.547 14.797 -5.957 1 97.94 73 GLU B CA 1
ATOM 2597 C C . GLU B 1 73 ? -11.594 15.016 -4.781 1 97.94 73 GLU B C 1
ATOM 2599 O O . GLU B 1 73 ? -11.344 16.156 -4.387 1 97.94 73 GLU B O 1
ATOM 2604 N N . LEU B 1 74 ? -11.078 13.945 -4.23 1 97.81 74 LEU B N 1
ATOM 2605 C CA . LEU B 1 74 ? -10.133 14.086 -3.129 1 97.81 74 LEU B CA 1
ATOM 2606 C C . LEU B 1 74 ? -8.836 14.734 -3.598 1 97.81 74 LEU B C 1
ATOM 2608 O O . LEU B 1 74 ? -8.242 15.531 -2.871 1 97.81 74 LEU B O 1
ATOM 2612 N N . ARG B 1 75 ? -8.383 14.406 -4.816 1 98.62 75 ARG B N 1
ATOM 2613 C CA . ARG B 1 75 ? -7.215 15.047 -5.402 1 98.62 75 ARG B CA 1
ATOM 2614 C C . ARG B 1 75 ? -7.422 16.562 -5.512 1 98.62 75 ARG B C 1
ATOM 2616 O O . ARG B 1 75 ? -6.516 17.344 -5.219 1 98.62 75 ARG B O 1
ATOM 2623 N N . ASP B 1 76 ? -8.609 16.969 -5.875 1 97.94 76 ASP B N 1
ATOM 2624 C CA . ASP B 1 76 ? -8.938 18.391 -5.953 1 97.94 76 ASP B CA 1
ATOM 2625 C C . ASP B 1 76 ? -8.906 19.031 -4.57 1 97.94 76 ASP B C 1
ATOM 2627 O O . ASP B 1 76 ? -8.453 20.172 -4.426 1 97.94 76 ASP B O 1
ATOM 2631 N N . VAL B 1 77 ? -9.398 18.312 -3.588 1 97.19 77 VAL B N 1
ATOM 2632 C CA . VAL B 1 77 ? -9.359 18.812 -2.213 1 97.19 77 VAL B CA 1
ATOM 2633 C C . VAL B 1 77 ? -7.914 19.031 -1.781 1 97.19 77 VAL B C 1
ATOM 2635 O O . VAL B 1 77 ? -7.578 20.062 -1.209 1 97.19 77 VAL B O 1
ATOM 2638 N N . TRP B 1 78 ? -7.043 18.062 -2.086 1 98.56 78 TRP B N 1
ATOM 2639 C CA . TRP B 1 78 ? -5.633 18.203 -1.742 1 98.56 78 TRP B CA 1
ATOM 2640 C C . TRP B 1 78 ? -5.004 19.391 -2.453 1 98.56 78 TRP B C 1
ATOM 2642 O O . TRP B 1 78 ? -4.266 20.172 -1.843 1 98.56 78 TRP B O 1
ATOM 2652 N N . ARG B 1 79 ? -5.316 19.562 -3.734 1 98.44 79 ARG B N 1
ATOM 2653 C CA . ARG B 1 79 ? -4.785 20.672 -4.516 1 98.44 79 ARG B CA 1
ATOM 2654 C C . ARG B 1 79 ? -5.164 22.016 -3.891 1 98.44 79 ARG B C 1
ATOM 2656 O O . ARG B 1 79 ? -4.312 22.875 -3.715 1 98.44 79 ARG B O 1
ATOM 2663 N N . GLU B 1 80 ? -6.418 22.141 -3.578 1 96.94 80 GLU B N 1
ATOM 2664 C CA . GLU B 1 80 ? -6.914 23.391 -3.002 1 96.94 80 GLU B CA 1
ATOM 2665 C C . GLU B 1 80 ? -6.297 23.641 -1.627 1 96.94 80 GLU B C 1
ATOM 2667 O O . GLU B 1 80 ? -5.914 24.766 -1.312 1 96.94 80 GLU B O 1
ATOM 2672 N N . ALA B 1 81 ? -6.219 22.594 -0.824 1 97.56 81 ALA B N 1
ATOM 2673 C CA . ALA B 1 81 ? -5.629 22.719 0.507 1 97.56 81 ALA B CA 1
ATOM 2674 C C . ALA B 1 81 ? -4.184 23.188 0.425 1 97.56 81 ALA B C 1
ATOM 2676 O O . ALA B 1 81 ? -3.77 24.078 1.18 1 97.56 81 ALA B O 1
ATOM 2677 N N . LEU B 1 82 ? -3.416 22.641 -0.492 1 98.38 82 LEU B N 1
ATOM 2678 C CA . LEU B 1 82 ? -1.983 22.906 -0.578 1 98.38 82 LEU B CA 1
ATOM 2679 C C . LEU B 1 82 ? -1.725 24.328 -1.062 1 98.38 82 LEU B C 1
ATOM 2681 O O . LEU B 1 82 ? -0.635 24.875 -0.858 1 98.38 82 LEU B O 1
ATOM 2685 N N . LYS B 1 83 ? -2.701 24.953 -1.665 1 97.06 83 LYS B N 1
ATOM 2686 C CA . LYS B 1 83 ? -2.568 26.328 -2.131 1 97.06 83 LYS B CA 1
ATOM 2687 C C . LYS B 1 83 ? -2.512 27.312 -0.958 1 97.06 83 LYS B C 1
ATOM 2689 O O . LYS B 1 83 ? -2.104 28.453 -1.119 1 97.06 83 LYS B O 1
ATOM 2694 N N . GLN B 1 84 ? -2.934 26.891 0.22 1 96.81 84 GLN B N 1
ATOM 2695 C CA . GLN B 1 84 ? -2.885 27.75 1.393 1 96.81 84 GLN B CA 1
ATOM 2696 C C . GLN B 1 84 ? -1.443 28.031 1.814 1 96.81 84 GLN B C 1
ATOM 2698 O O . GLN B 1 84 ? -1.181 28.953 2.588 1 96.81 84 GLN B O 1
ATOM 2703 N N . GLY B 1 85 ? -0.557 27.141 1.443 1 97.44 85 GLY B N 1
ATOM 2704 C CA . GLY B 1 85 ? 0.861 27.406 1.622 1 97.44 85 GLY B CA 1
ATOM 2705 C C . GLY B 1 85 ? 1.39 26.953 2.969 1 97.44 85 GLY B C 1
ATOM 2706 O O . GLY B 1 85 ? 2.387 27.484 3.463 1 97.44 85 GLY B O 1
ATOM 2707 N N . VAL B 1 86 ? 0.693 26 3.562 1 98.5 86 VAL B N 1
ATOM 2708 C CA . VAL B 1 86 ? 1.172 25.531 4.859 1 98.5 86 VAL B CA 1
ATOM 2709 C C . VAL B 1 86 ? 1.41 24.016 4.805 1 98.5 86 VAL B C 1
ATOM 2711 O O . VAL B 1 86 ? 1.674 23.391 5.832 1 98.5 86 VAL B O 1
ATOM 2714 N N . GLY B 1 87 ? 1.282 23.359 3.629 1 98.88 87 GLY B N 1
ATOM 2715 C CA . GLY B 1 87 ? 1.616 21.953 3.479 1 98.88 87 GLY B CA 1
ATOM 2716 C C . GLY B 1 87 ? 3.098 21.672 3.639 1 98.88 87 GLY B C 1
ATOM 2717 O O . GLY B 1 87 ? 3.934 22.531 3.375 1 98.88 87 GLY B O 1
ATOM 2718 N N . LEU B 1 88 ? 3.445 20.469 4.031 1 98.94 88 LEU B N 1
ATOM 2719 C CA . LEU B 1 88 ? 4.836 20.094 4.281 1 98.94 88 LEU B CA 1
ATOM 2720 C C . LEU B 1 88 ? 5.258 18.938 3.396 1 98.94 88 LEU B C 1
ATOM 2722 O O . LEU B 1 88 ? 4.477 18 3.168 1 98.94 88 LEU B O 1
ATOM 2726 N N . VAL B 1 89 ? 6.477 19 2.947 1 98.75 89 VAL B N 1
ATOM 2727 C CA . VAL B 1 89 ? 7.102 17.938 2.182 1 98.75 89 VAL B CA 1
ATOM 2728 C C . VAL B 1 89 ? 8.438 17.547 2.818 1 98.75 89 VAL B C 1
ATOM 2730 O O . VAL B 1 89 ? 9.164 18.406 3.305 1 98.75 89 VAL B O 1
ATOM 2733 N N . ALA B 1 90 ? 8.688 16.297 2.969 1 98.56 90 ALA B N 1
ATOM 2734 C CA . ALA B 1 90 ? 10.016 15.766 3.277 1 98.56 90 ALA B CA 1
ATOM 2735 C C . ALA B 1 90 ? 10.766 15.391 2.002 1 98.56 90 ALA B C 1
ATOM 2737 O O . ALA B 1 90 ? 10.32 14.539 1.234 1 98.56 90 ALA B O 1
ATOM 2738 N N . LEU B 1 91 ? 11.867 16.031 1.751 1 97.31 91 LEU B N 1
ATOM 2739 C CA . LEU B 1 91 ? 12.711 15.758 0.591 1 97.31 91 LEU B CA 1
ATOM 2740 C C . LEU B 1 91 ? 13.977 15.008 0.999 1 97.31 91 LEU B C 1
ATOM 2742 O O . LEU B 1 91 ? 14.531 15.266 2.07 1 97.31 91 LEU B O 1
ATOM 2746 N N . VAL B 1 92 ? 14.375 14.047 0.156 1 95.56 92 VAL B N 1
ATOM 2747 C CA . VAL B 1 92 ? 15.641 13.352 0.361 1 95.56 92 VAL B CA 1
ATOM 2748 C C . VAL B 1 92 ? 16.781 14.188 -0.206 1 95.56 92 VAL B C 1
ATOM 2750 O O . VAL B 1 92 ? 16.703 14.672 -1.336 1 95.56 92 VAL B O 1
ATOM 2753 N N . GLU B 1 93 ? 17.781 14.359 0.606 1 87.31 93 GLU B N 1
ATOM 2754 C CA . GLU B 1 93 ? 18.938 15.102 0.139 1 87.31 93 GLU B CA 1
ATOM 2755 C C 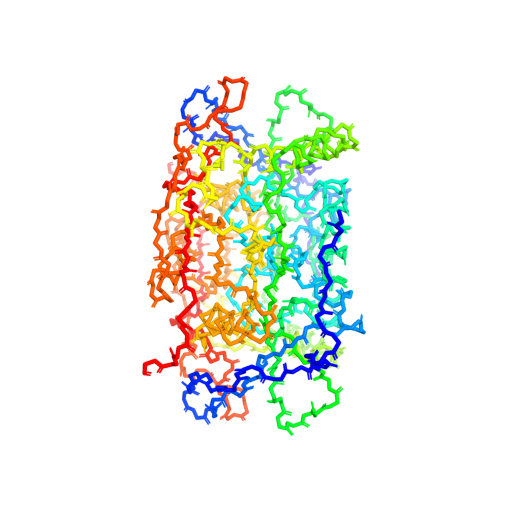. GLU B 1 93 ? 19.938 14.188 -0.557 1 87.31 93 GLU B C 1
ATOM 2757 O O . GLU B 1 93 ? 20.328 13.156 -0.008 1 87.31 93 GLU B O 1
ATOM 2762 N N . ASP B 1 94 ? 19.625 13.641 -1.785 1 67.5 94 ASP B N 1
ATOM 2763 C CA . ASP B 1 94 ? 20.562 12.711 -2.422 1 67.5 94 ASP B CA 1
ATOM 2764 C C . ASP B 1 94 ? 21.844 13.43 -2.832 1 67.5 94 ASP B C 1
ATOM 2766 O O . ASP B 1 94 ? 21.812 14.422 -3.561 1 67.5 94 ASP B O 1
ATOM 2770 N N . ALA B 1 95 ? 22.984 12.953 -2.172 1 55 95 ALA B N 1
ATOM 2771 C CA . ALA B 1 95 ? 24.328 13.445 -2.465 1 55 95 ALA B CA 1
ATOM 2772 C C . ALA B 1 95 ? 24.641 13.305 -3.949 1 55 95 ALA B C 1
ATOM 2774 O O . ALA B 1 95 ? 25.359 14.141 -4.52 1 55 95 ALA B O 1
ATOM 2775 N N . ASP B 1 96 ? 24.172 12.164 -4.422 1 55.19 96 ASP B N 1
ATOM 2776 C CA . ASP B 1 96 ? 24.75 11.859 -5.727 1 55.19 96 ASP B CA 1
ATOM 2777 C C . ASP B 1 96 ? 24 12.57 -6.848 1 55.19 96 ASP B C 1
ATOM 2779 O O . ASP B 1 96 ? 24.531 12.75 -7.945 1 55.19 96 ASP B O 1
ATOM 2783 N N . ASP B 1 97 ? 22.703 12.867 -6.719 1 54.88 97 ASP B N 1
ATOM 2784 C CA . ASP B 1 97 ? 22.016 13.57 -7.793 1 54.88 97 ASP B CA 1
ATOM 2785 C C . ASP B 1 97 ? 21.094 14.648 -7.234 1 54.88 97 ASP B C 1
ATOM 2787 O O . ASP B 1 97 ? 19.922 14.375 -6.922 1 54.88 97 ASP B O 1
ATOM 2791 N N . ALA B 1 98 ? 21.641 15.883 -7.012 1 52.19 98 ALA B N 1
ATOM 2792 C CA . ALA B 1 98 ? 20.969 17.047 -6.438 1 52.19 98 ALA B CA 1
ATOM 2793 C C . ALA B 1 98 ? 19.812 17.5 -7.324 1 52.19 98 ALA B C 1
ATOM 2795 O O . ALA B 1 98 ? 18.969 18.312 -6.902 1 52.19 98 ALA B O 1
ATOM 2796 N N . SER B 1 99 ? 19.797 17.031 -8.57 1 53.56 99 SER B N 1
ATOM 2797 C CA . SER B 1 99 ? 18.875 17.641 -9.531 1 53.56 99 SER B CA 1
ATOM 2798 C C . SER B 1 99 ? 17.453 17.156 -9.32 1 53.56 99 SER B C 1
ATOM 2800 O O . SER B 1 99 ? 16.5 17.828 -9.711 1 53.56 99 SER B O 1
ATOM 2802 N N . GLU B 1 100 ? 17.312 15.898 -8.734 1 64.75 100 GLU B N 1
ATOM 2803 C CA . GLU B 1 100 ? 15.914 15.477 -8.641 1 64.75 100 GLU B CA 1
ATOM 2804 C C . GLU B 1 100 ? 15.445 15.414 -7.188 1 64.75 100 GLU B C 1
ATOM 2806 O O . GLU B 1 100 ? 16.109 14.797 -6.352 1 64.75 100 GLU B O 1
ATOM 2811 N N . LYS B 1 101 ? 14.578 16.297 -6.906 1 78.94 101 LYS B N 1
ATOM 2812 C CA . LYS B 1 101 ? 13.938 16.297 -5.594 1 78.94 101 LYS B CA 1
ATOM 2813 C C . LYS B 1 101 ? 13.141 15.016 -5.379 1 78.94 101 LYS B C 1
ATOM 2815 O O . LYS B 1 101 ? 12.18 14.742 -6.105 1 78.94 101 LYS B O 1
ATOM 2820 N N . LYS B 1 102 ? 13.633 14.188 -4.57 1 92.25 102 LYS B N 1
ATOM 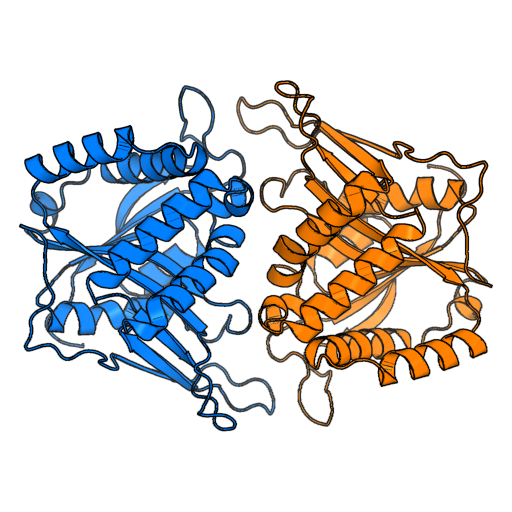2821 C CA . LYS B 1 102 ? 12.891 12.977 -4.234 1 92.25 102 LYS B CA 1
ATOM 2822 C C . LYS B 1 102 ? 12.016 13.195 -3.006 1 92.25 102 LYS B C 1
ATOM 2824 O O . LYS B 1 102 ? 12.5 13.609 -1.952 1 92.25 102 LYS B O 1
ATOM 2829 N N . ILE B 1 103 ? 10.719 13.016 -3.166 1 96.94 103 ILE B N 1
ATOM 2830 C CA . ILE B 1 103 ? 9.742 13.203 -2.096 1 96.94 103 ILE B CA 1
ATOM 2831 C C . ILE B 1 103 ? 9.672 11.945 -1.236 1 96.94 103 ILE B C 1
ATOM 2833 O O . ILE B 1 103 ? 9.32 10.867 -1.729 1 96.94 103 ILE B O 1
ATOM 2837 N N . ALA B 1 104 ? 10.016 12.117 0.023 1 97.56 104 ALA B N 1
ATOM 2838 C CA . ALA B 1 104 ? 9.938 11 0.968 1 97.56 104 ALA B CA 1
ATOM 2839 C C . ALA B 1 104 ? 8.578 10.969 1.667 1 97.56 104 ALA B C 1
ATOM 2841 O O . ALA B 1 104 ? 8.086 9.906 2.033 1 97.56 104 ALA B O 1
ATOM 2842 N N . GLY B 1 105 ? 7.965 12.102 1.859 1 98.56 105 GLY B N 1
ATOM 2843 C CA . GLY B 1 105 ? 6.695 12.156 2.564 1 98.56 105 GLY B CA 1
ATOM 2844 C C . GLY B 1 105 ? 5.973 13.477 2.383 1 98.56 105 GLY B C 1
ATOM 2845 O O . GLY B 1 105 ? 6.574 14.469 1.972 1 98.56 105 GLY B O 1
ATOM 2846 N N . ILE B 1 106 ? 4.688 13.477 2.576 1 98.88 106 ILE B N 1
ATOM 2847 C CA . ILE B 1 106 ? 3.805 14.625 2.426 1 98.88 106 ILE B CA 1
ATOM 2848 C C . ILE B 1 106 ? 2.883 14.734 3.639 1 98.88 106 ILE B C 1
ATOM 2850 O O . ILE B 1 106 ? 2.369 13.719 4.125 1 98.88 106 ILE B O 1
ATOM 2854 N N . ASN B 1 107 ? 2.686 15.867 4.152 1 98.94 107 ASN B N 1
ATOM 2855 C CA . ASN B 1 107 ? 1.608 16.203 5.074 1 98.94 107 ASN B CA 1
ATOM 2856 C C . ASN B 1 107 ? 0.754 17.344 4.539 1 98.94 107 ASN B C 1
ATOM 2858 O O . ASN B 1 107 ? 1.219 18.484 4.449 1 98.94 107 ASN B O 1
ATOM 2862 N N . VAL B 1 108 ? -0.458 17.062 4.102 1 98.88 108 VAL B N 1
ATOM 2863 C CA . VAL B 1 108 ? -1.371 18.078 3.588 1 98.88 108 VAL B CA 1
ATOM 2864 C C . VAL B 1 108 ? -2.029 18.812 4.75 1 98.88 108 VAL B C 1
ATOM 2866 O O . VAL B 1 108 ? -2.883 18.25 5.445 1 98.88 108 VAL B O 1
ATOM 2869 N N . LEU B 1 109 ? -1.658 20.047 4.922 1 98.81 109 LEU B N 1
ATOM 2870 C CA . LEU B 1 109 ? -2.102 20.844 6.062 1 98.81 109 LEU B CA 1
ATOM 2871 C C . LEU B 1 109 ? -2.908 22.062 5.598 1 98.81 109 LEU B C 1
ATOM 2873 O O . LEU B 1 109 ? -2.684 22.578 4.5 1 98.81 109 LEU B O 1
ATOM 2877 N N . ILE B 1 110 ? -3.844 22.453 6.453 1 97.75 110 ILE B N 1
ATOM 2878 C CA . ILE B 1 110 ? -4.617 23.672 6.246 1 97.75 110 ILE B CA 1
ATOM 2879 C C . ILE B 1 110 ? -4.84 24.375 7.586 1 97.75 110 ILE B C 1
ATOM 2881 O O . ILE B 1 110 ? -4.77 23.75 8.641 1 97.75 110 ILE B O 1
ATOM 2885 N N . ILE B 1 111 ? -5.043 25.656 7.52 1 97.69 111 ILE B N 1
ATOM 2886 C CA . ILE B 1 111 ? -5.512 26.422 8.68 1 97.69 111 ILE B CA 1
ATOM 2887 C C . ILE B 1 111 ? -7.02 26.625 8.578 1 97.69 111 ILE B C 1
ATOM 2889 O O . ILE B 1 111 ? -7.516 27.141 7.566 1 97.69 111 ILE B O 1
ATOM 2893 N N . SER B 1 112 ? -7.691 26.156 9.57 1 93.94 112 SER B N 1
ATOM 2894 C CA . SER B 1 112 ? -9.141 26.328 9.656 1 93.94 112 SER B CA 1
ATOM 2895 C C . SER B 1 112 ? -9.508 27.438 10.648 1 93.94 112 SER B C 1
ATOM 2897 O O . SER B 1 112 ? -8.891 27.547 11.711 1 93.94 112 SER B O 1
ATOM 2899 N N . LEU B 1 113 ? -10.453 28.266 10.219 1 91.12 113 LEU B N 1
ATOM 2900 C CA . LEU B 1 113 ? -11 29.281 11.117 1 91.12 113 LEU B CA 1
ATOM 2901 C C . LEU B 1 113 ? -12.258 28.766 11.812 1 91.12 113 LEU B C 1
ATOM 2903 O O . LEU B 1 113 ? -13.07 28.078 11.203 1 91.12 113 LEU B O 1
ATOM 2907 N N . ASP B 1 114 ? -12.289 28.906 13.078 1 80.19 114 ASP B N 1
ATOM 2908 C CA . ASP B 1 114 ? -13.414 28.375 13.844 1 80.19 114 ASP B CA 1
ATOM 2909 C C . ASP B 1 114 ? -14.625 29.312 13.742 1 80.19 114 ASP B C 1
ATOM 2911 O O . ASP B 1 114 ? -14.977 29.984 14.711 1 80.19 114 ASP B O 1
ATOM 2915 N N . ASP B 1 115 ? -15.211 29.5 12.68 1 76.56 115 ASP B N 1
ATOM 2916 C CA . ASP B 1 115 ? -16.484 30.156 12.422 1 76.56 115 ASP B CA 1
ATOM 2917 C C . ASP B 1 115 ? -17.594 29.125 12.203 1 76.56 115 ASP B C 1
ATOM 2919 O O . ASP B 1 115 ? -17.844 28.703 11.078 1 76.56 115 ASP B O 1
ATOM 2923 N N . LYS B 1 116 ? -18.266 28.844 13.266 1 75.19 116 LYS B N 1
ATOM 2924 C CA . LYS B 1 116 ? -19.188 27.703 13.281 1 75.19 116 LYS B CA 1
ATOM 2925 C C . LYS B 1 116 ? -20.297 27.891 12.242 1 75.19 116 LYS B C 1
ATOM 2927 O O . LYS B 1 116 ? -20.625 26.953 11.508 1 75.19 116 LYS B O 1
ATOM 2932 N N . GLU B 1 117 ? -20.828 29.031 12.312 1 71.88 117 GLU B N 1
ATOM 2933 C CA . GLU B 1 117 ? -21.953 29.25 11.391 1 71.88 117 GLU B CA 1
ATOM 2934 C C . GLU B 1 117 ? -21.484 29.188 9.938 1 71.88 117 GLU B C 1
ATOM 2936 O O . GLU B 1 117 ? -22.125 28.531 9.109 1 71.88 117 GLU B O 1
ATOM 2941 N N . LYS B 1 118 ? -20.438 29.734 9.664 1 75 118 LYS B N 1
ATOM 2942 C CA . LYS B 1 118 ? -19.906 29.734 8.305 1 75 118 LYS B CA 1
ATOM 2943 C C . LYS B 1 118 ? -19.438 28.344 7.902 1 75 118 LYS B C 1
ATOM 2945 O O . LYS B 1 118 ? -19.688 27.891 6.781 1 75 118 LYS B O 1
ATOM 2950 N N . ASN B 1 119 ? -18.859 27.688 8.836 1 76.94 119 ASN B N 1
ATOM 2951 C CA . ASN B 1 119 ? -18.328 26.359 8.555 1 76.94 119 ASN B CA 1
ATOM 2952 C C . ASN B 1 119 ? -19.453 25.359 8.266 1 76.94 119 ASN B C 1
ATOM 2954 O O . ASN B 1 119 ? -19.312 24.516 7.375 1 76.94 119 ASN B O 1
ATOM 2958 N N . LYS B 1 120 ? -20.516 25.562 8.992 1 76.88 120 LYS B N 1
ATOM 2959 C CA . LYS B 1 120 ? -21.656 24.672 8.789 1 76.88 120 LYS B CA 1
ATOM 2960 C C . LYS B 1 120 ? -22.266 24.875 7.406 1 76.88 120 LYS B C 1
ATOM 2962 O O . LYS B 1 120 ? -22.594 23.906 6.715 1 76.88 120 LYS B O 1
ATOM 2967 N N . LYS B 1 121 ? -22.438 26 7.035 1 74.38 121 LYS B N 1
ATOM 2968 C CA . LYS B 1 121 ? -23.031 26.312 5.738 1 74.38 121 LYS B CA 1
ATOM 2969 C C . LYS B 1 121 ? -22.141 25.844 4.598 1 74.38 121 LYS B C 1
ATOM 2971 O O . LYS B 1 121 ? -22.609 25.234 3.645 1 74.38 121 LYS B O 1
ATOM 2976 N N . GLU B 1 122 ? -20.844 26.094 4.688 1 75.38 122 GLU B N 1
ATOM 2977 C CA . GLU B 1 122 ? -19.891 25.703 3.658 1 75.38 122 GLU B CA 1
ATOM 2978 C C . GLU B 1 122 ? -19.781 24.188 3.531 1 75.38 122 GLU B C 1
ATOM 2980 O O . GLU B 1 122 ? -19.688 23.656 2.422 1 75.38 122 GLU B O 1
ATOM 2985 N N . LYS B 1 123 ? -19.859 23.641 4.656 1 77.31 123 LYS B N 1
ATOM 2986 C CA . LYS B 1 123 ? -19.812 22.172 4.676 1 77.31 123 LYS B CA 1
ATOM 2987 C C . LYS B 1 123 ? -21.031 21.578 4 1 77.31 123 LYS B C 1
ATOM 2989 O O . LYS B 1 123 ? -20.922 20.609 3.236 1 77.31 123 LYS B O 1
ATOM 2994 N N . SER B 1 124 ? -22.172 22.125 4.328 1 76.12 124 SER B N 1
ATOM 2995 C CA . SER B 1 124 ? -23.406 21.625 3.74 1 76.12 124 SER B CA 1
ATOM 2996 C C . SER B 1 124 ? -23.422 21.828 2.229 1 76.12 124 SER B C 1
ATOM 2998 O O . SER B 1 124 ? -23.781 20.906 1.482 1 76.12 124 SER B O 1
ATOM 3000 N N . GLU B 1 125 ? -22.969 22.953 1.822 1 78.5 125 GLU B N 1
ATOM 3001 C CA . GLU B 1 125 ? -22.922 23.234 0.394 1 78.5 125 GLU B CA 1
ATOM 3002 C C . GLU B 1 125 ? -21.922 22.344 -0.319 1 78.5 125 GLU B C 1
ATOM 3004 O O . GLU B 1 125 ? -22.156 21.891 -1.441 1 78.5 125 GLU B O 1
ATOM 3009 N N . PHE B 1 126 ? -20.844 22.109 0.355 1 81.56 126 PHE B N 1
ATOM 3010 C CA . PHE B 1 126 ? -19.797 21.25 -0.195 1 81.56 126 PHE B CA 1
ATOM 3011 C C . PHE B 1 126 ? -20.281 19.812 -0.316 1 81.56 126 PHE B C 1
ATOM 3013 O O . PHE B 1 126 ? -20.094 19.172 -1.357 1 81.56 126 PHE B O 1
ATOM 3020 N N . GLU B 1 127 ? -20.922 19.328 0.67 1 83.31 127 GLU B N 1
ATOM 3021 C CA . GLU B 1 127 ? -21.422 17.953 0.688 1 83.31 127 GLU B CA 1
ATOM 3022 C C . GLU B 1 127 ? -22.422 17.719 -0.43 1 83.31 127 GLU B C 1
ATOM 3024 O O . GLU B 1 127 ? -22.484 16.625 -1.007 1 83.31 127 GLU B O 1
ATOM 3029 N N . GLU B 1 128 ? -23.172 18.75 -0.68 1 84.38 128 GLU B N 1
ATOM 3030 C CA . GLU B 1 128 ? -24.203 18.625 -1.709 1 84.38 128 GLU B CA 1
ATOM 3031 C C . GLU B 1 128 ? -23.578 18.453 -3.094 1 84.38 128 GLU B C 1
ATOM 3033 O O . GLU B 1 128 ? -24.188 17.875 -3.988 1 84.38 128 GLU B O 1
ATOM 3038 N N . LYS B 1 129 ? -22.422 18.875 -3.242 1 90.94 129 LYS B N 1
ATOM 3039 C CA . LYS B 1 129 ? -21.781 18.875 -4.551 1 90.94 129 LYS B CA 1
ATOM 3040 C C . LYS B 1 129 ? -20.953 17.609 -4.762 1 90.94 129 LYS B C 1
ATOM 3042 O O . LYS B 1 129 ? -20.5 17.344 -5.871 1 90.94 129 LYS B O 1
ATOM 3047 N N . ILE B 1 130 ? -20.812 16.844 -3.711 1 93.94 130 ILE B N 1
ATOM 3048 C CA . ILE B 1 130 ? -19.984 15.648 -3.779 1 93.94 130 ILE B CA 1
ATOM 3049 C C . ILE B 1 130 ? -20.703 14.578 -4.598 1 93.94 130 ILE B C 1
ATOM 3051 O O . ILE B 1 130 ? -21.875 14.281 -4.363 1 93.94 130 ILE B O 1
ATOM 3055 N N . LYS B 1 131 ? -20.062 14.023 -5.543 1 95.69 131 LYS B N 1
ATOM 3056 C CA . LYS B 1 131 ? -20.594 12.969 -6.402 1 95.69 131 LYS B CA 1
ATOM 3057 C C . LYS B 1 131 ? -20.047 11.602 -6.012 1 95.69 131 LYS B C 1
ATOM 3059 O O . LYS B 1 131 ? -20.734 10.594 -6.105 1 95.69 131 LYS B O 1
ATOM 3064 N N . GLY B 1 132 ? -18.812 11.625 -5.543 1 96.38 132 GLY B N 1
ATOM 3065 C CA . GLY B 1 132 ? -18.156 10.367 -5.215 1 96.38 132 GLY B CA 1
ATOM 3066 C C . GLY B 1 132 ? -18.688 9.727 -3.947 1 96.38 132 GLY B C 1
ATOM 3067 O O . GLY B 1 132 ? -18.766 10.375 -2.898 1 96.38 132 GLY B O 1
ATOM 3068 N N . LYS B 1 133 ? -19.016 8.461 -4.055 1 94.62 133 LYS B N 1
ATOM 3069 C CA . LYS B 1 133 ? -19.625 7.75 -2.936 1 94.62 133 LYS B CA 1
ATOM 3070 C C . LYS B 1 133 ? -18.625 7.551 -1.8 1 94.62 133 LYS B C 1
ATOM 3072 O O . LYS B 1 133 ? -18.969 7.715 -0.628 1 94.62 133 LYS B O 1
ATOM 3077 N N . LEU B 1 134 ? -17.422 7.125 -2.145 1 96.06 134 LEU B N 1
ATOM 3078 C CA . LEU B 1 134 ? -16.438 6.859 -1.107 1 96.06 134 LEU B CA 1
ATOM 3079 C C . LEU B 1 134 ? -15.953 8.156 -0.464 1 96.06 134 LEU B C 1
ATOM 3081 O O . LEU B 1 134 ? -15.648 8.188 0.731 1 96.06 134 LEU B O 1
ATOM 3085 N N . TRP B 1 135 ? -15.859 9.242 -1.263 1 96.31 135 TRP B N 1
ATOM 3086 C CA . TRP B 1 135 ? -15.523 10.539 -0.683 1 96.31 135 TRP B CA 1
ATOM 3087 C C . TRP B 1 135 ? -16.609 11 0.287 1 96.31 135 TRP B C 1
ATOM 3089 O O . TRP B 1 135 ? -16.312 11.469 1.387 1 96.31 135 TRP B O 1
ATOM 3099 N N . LYS B 1 136 ? -17.844 10.867 -0.086 1 94.88 136 LYS B N 1
ATOM 3100 C CA . LYS B 1 136 ? -18.969 11.195 0.797 1 94.88 136 LYS B CA 1
ATOM 3101 C C . LYS B 1 136 ? -18.891 10.406 2.098 1 94.88 136 LYS B C 1
ATOM 3103 O O . LYS B 1 136 ? -19.062 10.961 3.182 1 94.88 136 LYS B O 1
ATOM 3108 N N . LYS B 1 137 ? -18.641 9.141 1.957 1 95.12 137 LYS B N 1
ATOM 3109 C CA . LYS B 1 137 ? -18.547 8.258 3.115 1 95.12 137 LYS B CA 1
ATOM 3110 C C . LYS B 1 137 ? -17.438 8.688 4.055 1 95.12 137 LYS B C 1
ATOM 3112 O O . LYS B 1 137 ? -17.625 8.781 5.27 1 95.12 137 LYS B O 1
ATOM 3117 N N . THR B 1 138 ? -16.234 8.914 3.539 1 95.62 138 THR B N 1
ATOM 3118 C CA . THR B 1 138 ? -15.078 9.258 4.355 1 95.62 138 THR B CA 1
ATOM 3119 C C . THR B 1 138 ? -15.258 10.633 4.996 1 95.62 138 THR B C 1
ATOM 3121 O O . THR B 1 138 ? -14.914 10.828 6.164 1 95.62 138 THR B O 1
ATOM 3124 N N . LEU B 1 139 ? -15.812 11.578 4.25 1 94.69 139 LEU B N 1
ATOM 3125 C CA . LEU B 1 139 ? -16.078 12.906 4.793 1 94.69 139 LEU B CA 1
ATOM 3126 C C . LEU B 1 139 ? -17.078 12.828 5.941 1 94.69 139 LEU B C 1
ATOM 3128 O O . LEU B 1 139 ? -16.891 13.453 6.988 1 94.69 139 LEU B O 1
ATOM 3132 N N . ARG B 1 140 ? -18.141 12.078 5.723 1 93.81 140 ARG B N 1
ATOM 3133 C CA . ARG B 1 140 ? -19.125 11.883 6.773 1 93.81 140 ARG B CA 1
ATOM 3134 C C . ARG B 1 140 ? -18.484 11.32 8.039 1 93.81 140 ARG B C 1
ATOM 3136 O O . ARG B 1 140 ? -18.859 11.695 9.148 1 93.81 140 ARG B O 1
ATOM 3143 N N . THR B 1 141 ? -17.594 10.391 7.895 1 96.25 141 THR B N 1
ATOM 3144 C CA . THR B 1 141 ? -16.891 9.781 9.023 1 96.25 141 THR B CA 1
ATOM 3145 C C . THR B 1 141 ? -16.109 10.836 9.797 1 96.25 141 THR B C 1
ATOM 3147 O O . THR B 1 141 ? -16.188 10.891 11.031 1 96.25 141 THR B O 1
ATOM 3150 N N . LEU B 1 142 ? -15.367 11.695 9.094 1 94.62 142 LEU B N 1
ATOM 3151 C CA . LEU B 1 142 ? -14.562 12.734 9.734 1 94.62 142 LEU B CA 1
ATOM 3152 C C . LEU B 1 142 ? -15.445 13.758 10.43 1 94.62 142 LEU B C 1
ATOM 3154 O O . LEU B 1 142 ? -15.133 14.211 11.531 1 94.62 142 LEU B O 1
ATOM 3158 N N . LEU B 1 143 ? -16.531 14.109 9.781 1 93.06 143 LEU B N 1
ATOM 3159 C CA . LEU B 1 143 ? -17.469 15.055 10.375 1 93.06 143 LEU B CA 1
ATOM 3160 C C . LEU B 1 143 ? -18.109 14.484 11.633 1 93.06 143 LEU B C 1
ATOM 3162 O O . LEU B 1 143 ? -18.281 15.195 12.625 1 93.06 143 LEU B O 1
ATOM 3166 N N . GLU B 1 144 ? -18.453 13.195 11.562 1 94.44 144 GLU B N 1
ATOM 3167 C CA . GLU B 1 144 ? -19 12.531 12.742 1 94.44 144 GLU B CA 1
ATOM 3168 C C . GLU B 1 144 ? -18.016 12.523 13.891 1 94.44 144 GLU B C 1
ATOM 3170 O O . GLU B 1 144 ? -18.391 12.75 15.047 1 94.44 144 GLU B O 1
ATOM 3175 N N . LEU B 1 145 ? -16.797 12.227 13.594 1 96.62 145 LEU B N 1
ATOM 3176 C CA . LEU B 1 145 ? -15.742 12.195 14.594 1 96.62 145 LEU B CA 1
ATOM 3177 C C . LEU B 1 145 ? -15.609 13.547 15.289 1 96.62 145 LEU B C 1
ATOM 3179 O O . LEU B 1 145 ? -15.344 13.609 16.484 1 96.62 145 LEU B O 1
ATOM 3183 N N . GLU B 1 146 ? -15.859 14.633 14.602 1 94.25 146 GLU B N 1
ATOM 3184 C CA . GLU B 1 146 ? -15.625 15.984 15.109 1 94.25 146 GLU B CA 1
ATOM 3185 C C . GLU B 1 146 ? -16.922 16.609 15.633 1 94.25 146 GLU B C 1
ATOM 3187 O O . GLU B 1 146 ? -16.906 17.703 16.188 1 94.25 146 GLU B O 1
ATOM 3192 N N . LYS B 1 147 ? -18.047 15.969 15.477 1 92.19 147 LYS B N 1
ATOM 3193 C CA . LYS B 1 147 ? -19.359 16.562 15.609 1 92.19 147 LYS B CA 1
ATOM 3194 C C . LYS B 1 147 ? -19.562 17.156 17 1 92.19 147 LYS B C 1
ATOM 3196 O O . LYS B 1 147 ? -20.172 18.219 17.156 1 92.19 147 LYS B O 1
ATOM 3201 N N . ASP B 1 148 ? -19 16.531 18.062 1 92.12 148 ASP B N 1
ATOM 3202 C CA . ASP B 1 148 ? -19.266 16.984 19.422 1 92.12 148 ASP B CA 1
ATOM 3203 C C . ASP B 1 148 ? -18.047 17.703 20 1 92.12 148 ASP B C 1
ATOM 3205 O O . ASP B 1 148 ? -17.938 17.859 21.219 1 92.12 148 ASP B O 1
ATOM 3209 N N . VAL B 1 149 ? -17.109 18.047 19.141 1 93.75 149 VAL B N 1
ATOM 3210 C CA . VAL B 1 149 ? -15.906 18.719 19.609 1 93.75 149 VAL B CA 1
ATOM 3211 C C . VAL B 1 149 ? -15.992 20.203 19.297 1 93.75 149 VAL B C 1
ATOM 3213 O O . VAL B 1 149 ? -16.156 20.594 18.141 1 93.75 149 VAL B O 1
ATOM 3216 N N . ASP B 1 150 ? -15.961 21.016 20.312 1 92.5 150 ASP B N 1
ATOM 3217 C CA . ASP B 1 150 ? -15.914 22.469 20.188 1 92.5 150 ASP B CA 1
ATOM 3218 C C . ASP B 1 150 ? -14.516 23 20.5 1 92.5 150 ASP B C 1
ATOM 3220 O O . ASP B 1 150 ? -14.203 23.297 21.656 1 92.5 150 ASP B O 1
ATOM 3224 N N . ILE B 1 151 ? -13.766 23.234 19.531 1 91.88 151 ILE B N 1
ATOM 3225 C CA . ILE B 1 151 ? -12.367 23.625 19.641 1 91.88 151 ILE B CA 1
ATOM 3226 C C . ILE B 1 151 ? -12.25 24.953 20.375 1 91.88 151 ILE B C 1
ATOM 3228 O O . ILE B 1 151 ? -11.367 25.141 21.219 1 91.88 151 ILE B O 1
ATOM 3232 N N . SER B 1 152 ? -13.125 25.891 19.969 1 90.69 152 SER B N 1
ATOM 3233 C CA . SER B 1 152 ? -13.109 27.203 20.625 1 90.69 152 SER B CA 1
ATOM 3234 C C . SER B 1 152 ? -13.336 27.062 22.125 1 90.69 152 SER B C 1
ATOM 3236 O O . SER B 1 152 ? -12.656 27.719 22.922 1 90.69 152 SER B O 1
ATOM 3238 N N . SER B 1 153 ? -14.266 26.25 22.5 1 90.69 153 SER B N 1
ATOM 3239 C CA . SER B 1 153 ? -14.578 26.047 23.906 1 90.69 153 SER B CA 1
ATOM 3240 C C . SER B 1 153 ? -13.461 25.297 24.609 1 90.69 153 SER B C 1
ATOM 3242 O O . SER B 1 153 ? -13.125 25.594 25.766 1 90.69 153 SER B O 1
ATOM 3244 N N . LEU B 1 154 ? -12.883 24.359 23.922 1 92.38 154 LEU B N 1
ATOM 3245 C CA . LEU B 1 154 ? -11.891 23.484 24.547 1 92.38 154 LEU B CA 1
ATOM 3246 C C . LEU B 1 154 ? -10.547 24.188 24.656 1 92.38 154 LEU B C 1
ATOM 3248 O O . LEU B 1 154 ? -9.82 24 25.641 1 92.38 154 LEU B O 1
ATOM 3252 N N . TYR B 1 155 ? -10.234 25.047 23.688 1 93.5 155 TYR B N 1
ATOM 3253 C CA . TYR B 1 155 ? -8.867 25.531 23.641 1 93.5 155 TYR B CA 1
ATOM 3254 C C . TYR B 1 155 ? -8.836 27.062 23.547 1 93.5 155 TYR B C 1
ATOM 3256 O O . TYR B 1 155 ? -7.766 27.672 23.578 1 93.5 155 TYR B O 1
ATOM 3264 N N . GLY B 1 156 ? -10.016 27.641 23.406 1 91.38 156 GLY B N 1
ATOM 3265 C CA . GLY B 1 156 ? -10.062 29.078 23.219 1 91.38 156 GLY B CA 1
ATOM 3266 C C . GLY B 1 156 ? -9.445 29.531 21.906 1 91.38 156 GLY B C 1
ATOM 3267 O O . GLY B 1 156 ? -8.977 30.672 21.781 1 91.38 156 GLY B O 1
ATOM 3268 N N . ALA B 1 157 ? -9.312 28.656 20.984 1 90.81 157 ALA B N 1
ATOM 3269 C CA . ALA B 1 157 ? -8.672 28.938 19.703 1 90.81 157 ALA B CA 1
ATOM 3270 C C . ALA B 1 157 ? -9.703 29.297 18.641 1 90.81 157 ALA B C 1
ATOM 3272 O O . ALA B 1 157 ? -10.75 28.656 18.547 1 90.81 15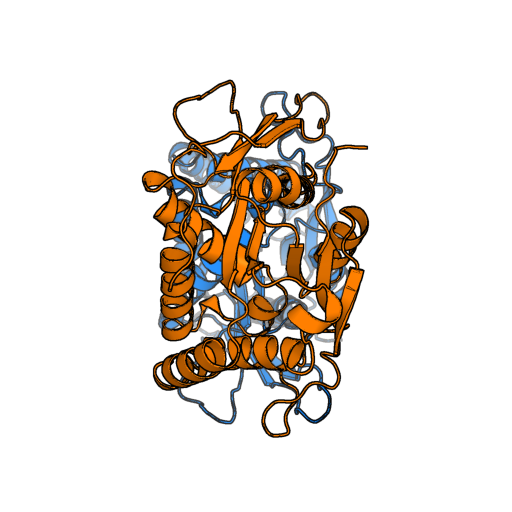7 ALA B O 1
ATOM 3273 N N . THR B 1 158 ? -9.438 30.328 17.875 1 90.31 158 THR B N 1
ATOM 3274 C CA . THR B 1 158 ? -10.312 30.75 16.781 1 90.31 158 THR B CA 1
ATOM 3275 C C . THR B 1 158 ? -9.789 30.234 15.438 1 90.31 158 THR B C 1
ATOM 3277 O O . THR B 1 158 ? -10.469 30.328 14.422 1 90.31 158 THR B O 1
ATOM 3280 N N . LYS B 1 159 ? -8.578 29.812 15.422 1 95.44 159 LYS B N 1
ATOM 3281 C CA . LYS B 1 159 ? -7.961 29.172 14.266 1 95.44 159 LYS B CA 1
ATOM 3282 C C . LYS B 1 159 ? -7.062 28.016 14.695 1 95.44 159 LYS B C 1
ATOM 3284 O O . LYS B 1 159 ? -6.48 28.047 15.781 1 95.44 159 LYS B O 1
ATOM 3289 N N . TYR B 1 160 ? -6.945 27.031 13.938 1 97.06 160 TYR B N 1
ATOM 3290 C CA . TYR B 1 160 ? -6.094 25.875 14.234 1 97.06 160 TYR B CA 1
ATOM 3291 C C . TYR B 1 160 ? -5.707 25.141 12.953 1 97.06 160 TYR B C 1
ATOM 3293 O O . TYR B 1 160 ? -6.348 25.312 11.914 1 97.06 160 TYR B O 1
ATOM 3301 N N . MET B 1 161 ? -4.625 24.422 13.008 1 98.12 161 MET B N 1
ATOM 3302 C CA . MET B 1 161 ? -4.117 23.656 11.867 1 98.12 161 MET B CA 1
ATOM 3303 C C . MET B 1 161 ? -4.754 22.281 11.812 1 98.12 161 MET B C 1
ATOM 3305 O O . MET B 1 161 ? -4.785 21.562 12.812 1 98.12 161 MET B O 1
ATOM 3309 N N . LYS B 1 162 ? -5.277 21.891 10.648 1 97.44 162 LYS B N 1
ATOM 3310 C CA . LYS B 1 162 ? -5.797 20.562 10.352 1 97.44 162 LYS B CA 1
ATOM 3311 C C . LYS B 1 162 ? -4.941 19.844 9.305 1 97.44 162 LYS B C 1
ATOM 3313 O O . LYS B 1 162 ? -4.035 20.453 8.727 1 97.44 162 LYS B O 1
ATOM 3318 N N . ALA B 1 163 ? -5.223 18.578 9.172 1 98.25 163 ALA B N 1
ATOM 3319 C CA . ALA B 1 163 ? -4.504 17.797 8.164 1 98.25 163 ALA B CA 1
ATOM 3320 C C . ALA B 1 163 ? -5.469 16.969 7.324 1 98.25 163 ALA B C 1
ATOM 3322 O O . ALA B 1 163 ? -6.434 16.406 7.844 1 98.25 163 ALA B O 1
ATOM 3323 N N . TYR B 1 164 ? -5.18 16.938 6.047 1 97.56 164 TYR B N 1
ATOM 3324 C CA . TYR B 1 164 ? -5.918 16.078 5.129 1 97.56 164 TYR B CA 1
ATOM 3325 C C . TYR B 1 164 ? -5.047 14.914 4.652 1 97.56 164 TYR B C 1
ATOM 3327 O O . TYR B 1 164 ? -4.992 14.625 3.453 1 97.56 164 TYR B O 1
ATOM 3335 N N . GLY B 1 165 ? -4.27 14.383 5.551 1 98 165 GLY B N 1
ATOM 3336 C CA . GLY B 1 165 ? -3.477 13.211 5.227 1 98 165 GLY B CA 1
ATOM 3337 C C . GLY B 1 165 ? -1.989 13.422 5.441 1 98 165 GLY B C 1
ATOM 3338 O O . GLY B 1 165 ? -1.473 14.516 5.219 1 98 165 GLY B O 1
ATOM 3339 N N . LEU B 1 166 ? -1.308 12.461 5.867 1 98.56 166 LEU B N 1
ATOM 3340 C CA . LEU B 1 166 ? 0.139 12.32 6 1 98.56 166 LEU B CA 1
ATOM 3341 C C . LEU B 1 166 ? 0.607 10.984 5.43 1 98.56 166 LEU B C 1
ATOM 3343 O O . LEU B 1 166 ? 0.065 9.938 5.77 1 98.56 166 LEU B O 1
ATOM 3347 N N . SER B 1 167 ? 1.509 11.055 4.527 1 98.31 167 SER B N 1
ATOM 3348 C CA . SER B 1 167 ? 1.941 9.852 3.822 1 98.31 167 SER B CA 1
ATOM 3349 C C . SER B 1 167 ? 3.459 9.812 3.672 1 98.31 167 SER B C 1
ATOM 3351 O O . SER B 1 167 ? 4.086 10.836 3.391 1 98.31 167 SER B O 1
ATOM 3353 N N . VAL B 1 168 ? 4.062 8.695 3.947 1 98 168 VAL B N 1
ATOM 3354 C CA . VAL B 1 168 ? 5.477 8.43 3.707 1 98 168 VAL B CA 1
ATOM 3355 C C . VAL B 1 168 ? 5.629 7.352 2.641 1 98 168 VAL B C 1
ATOM 3357 O O . VAL B 1 168 ? 4.973 6.309 2.705 1 98 168 VAL B O 1
ATOM 3360 N N . ALA B 1 169 ? 6.406 7.656 1.606 1 97.31 169 ALA B N 1
ATOM 3361 C CA . ALA B 1 169 ? 6.715 6.613 0.631 1 97.31 169 ALA B CA 1
ATOM 3362 C C . ALA B 1 169 ? 7.383 5.414 1.302 1 97.31 169 ALA B C 1
ATOM 3364 O O . ALA B 1 169 ? 8.281 5.578 2.127 1 97.31 169 ALA B O 1
ATOM 3365 N N . PRO B 1 170 ? 6.977 4.191 0.901 1 96.25 170 PRO B N 1
ATOM 3366 C CA . PRO B 1 170 ? 7.445 3.004 1.619 1 96.25 170 PRO B CA 1
ATOM 3367 C C . PRO B 1 170 ? 8.961 2.824 1.535 1 96.25 170 PRO B C 1
ATOM 3369 O O . PRO B 1 170 ? 9.57 2.25 2.441 1 96.25 170 PRO B O 1
ATOM 3372 N N . GLN B 1 171 ? 9.602 3.266 0.537 1 94.75 171 GLN B N 1
ATOM 3373 C CA . GLN B 1 171 ? 11.039 3.1 0.381 1 94.75 171 GLN B CA 1
ATOM 3374 C C . GLN B 1 171 ? 11.805 3.928 1.409 1 94.75 171 GLN B C 1
ATOM 3376 O O . GLN B 1 171 ? 13.031 3.814 1.521 1 94.75 171 GLN B O 1
ATOM 3381 N N . TYR B 1 172 ? 11.031 4.711 2.246 1 95.44 172 TYR B N 1
ATOM 3382 C CA . TYR B 1 172 ? 11.688 5.508 3.275 1 95.44 172 TYR B CA 1
ATOM 3383 C C . TYR B 1 172 ? 11.148 5.164 4.66 1 95.44 172 TYR B C 1
ATOM 3385 O O . TYR B 1 172 ? 11.383 5.898 5.621 1 95.44 172 TYR B O 1
ATOM 3393 N N . ASN B 1 173 ? 10.375 4.055 4.746 1 93.81 173 ASN B N 1
ATOM 3394 C CA . ASN B 1 173 ? 9.891 3.59 6.043 1 93.81 173 ASN B CA 1
ATOM 3395 C C . ASN B 1 173 ? 11.047 3.309 7.004 1 93.81 173 ASN B C 1
ATOM 3397 O O . ASN B 1 173 ? 12.094 2.807 6.59 1 93.81 173 ASN B O 1
ATOM 3401 N N . GLY B 1 174 ? 10.875 3.654 8.242 1 92.25 174 GLY B N 1
ATOM 3402 C CA . GLY B 1 174 ? 11.867 3.354 9.266 1 92.25 174 GLY B CA 1
ATOM 3403 C C . GLY B 1 174 ? 12.828 4.496 9.516 1 92.25 174 GLY B C 1
ATOM 3404 O O . GLY B 1 174 ? 13.609 4.465 10.469 1 92.25 174 GLY B O 1
ATOM 3405 N N . ASP B 1 175 ? 12.773 5.547 8.773 1 95.19 175 ASP B N 1
ATOM 3406 C CA . ASP B 1 175 ? 13.734 6.637 8.906 1 95.19 175 ASP B CA 1
ATOM 3407 C C . ASP B 1 175 ? 13.164 7.773 9.75 1 95.19 175 ASP B C 1
ATOM 3409 O O . ASP B 1 175 ? 13.805 8.812 9.914 1 95.19 175 ASP 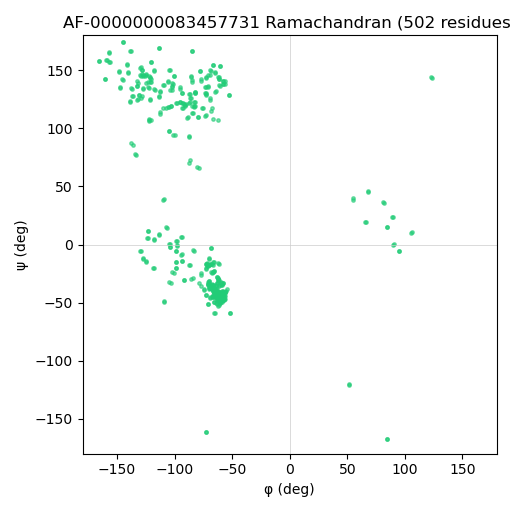B O 1
ATOM 3413 N N . GLY B 1 176 ? 11.922 7.625 10.219 1 96.31 176 GLY B N 1
ATOM 3414 C CA . GLY B 1 176 ? 11.336 8.641 11.078 1 96.31 176 GLY B CA 1
ATOM 3415 C C . GLY B 1 176 ? 10.711 9.789 10.305 1 96.31 176 GLY B C 1
ATOM 3416 O O . GLY B 1 176 ? 10.398 10.836 10.875 1 96.31 176 GLY B O 1
ATOM 3417 N N . VAL B 1 177 ? 10.477 9.648 9.039 1 97.56 177 VAL B N 1
ATOM 3418 C CA . VAL B 1 177 ? 9.992 10.727 8.188 1 97.56 177 VAL B CA 1
ATOM 3419 C C . VAL B 1 177 ? 8.633 11.211 8.68 1 97.56 177 VAL B C 1
ATOM 3421 O O . VAL B 1 177 ? 8.406 12.414 8.82 1 97.56 177 VAL B O 1
ATOM 3424 N N . GLY B 1 178 ? 7.707 10.297 8.992 1 98 178 GLY B N 1
ATOM 3425 C CA . GLY B 1 178 ? 6.387 10.664 9.477 1 98 178 GLY B CA 1
ATOM 3426 C C . GLY B 1 178 ? 6.43 11.461 10.766 1 98 178 GLY B C 1
ATOM 3427 O O . GLY B 1 178 ? 5.73 12.469 10.906 1 98 178 GLY B O 1
ATOM 3428 N N . TYR B 1 179 ? 7.25 11.031 11.664 1 98 179 TYR B N 1
ATOM 3429 C CA . TYR B 1 179 ? 7.391 11.703 12.945 1 98 179 TYR B CA 1
ATOM 3430 C C . TYR B 1 179 ? 7.91 13.125 12.766 1 98 179 TYR B C 1
ATOM 3432 O O . TYR B 1 179 ? 7.391 14.07 13.367 1 98 179 TYR B O 1
ATOM 3440 N N . HIS B 1 180 ? 8.883 13.297 11.93 1 98.12 180 HIS B N 1
ATOM 3441 C CA . HIS B 1 180 ? 9.477 14.609 11.734 1 98.12 180 HIS B CA 1
ATOM 3442 C C . HIS B 1 180 ? 8.523 15.547 11 1 98.12 180 HIS B C 1
ATOM 3444 O O . HIS B 1 180 ? 8.523 16.75 11.242 1 98.12 180 HIS B O 1
ATOM 3450 N N . LEU B 1 181 ? 7.703 14.961 10.102 1 98.56 181 LEU B N 1
ATOM 3451 C CA . LEU B 1 181 ? 6.652 15.773 9.492 1 98.56 181 LEU B CA 1
ATOM 3452 C C . LEU B 1 181 ? 5.695 16.312 10.547 1 98.56 181 LEU B C 1
ATOM 3454 O O . LEU B 1 181 ? 5.328 17.484 10.523 1 98.56 181 LEU B O 1
ATOM 3458 N N . LEU B 1 182 ? 5.34 15.492 11.516 1 98.12 182 LEU B N 1
ATOM 3459 C CA . LEU B 1 182 ? 4.457 15.906 12.602 1 98.12 182 LEU B CA 1
ATOM 3460 C C . LEU B 1 182 ? 5.125 16.969 13.469 1 98.12 182 LEU B C 1
ATOM 3462 O O . LEU B 1 182 ? 4.504 17.984 13.797 1 98.12 182 LEU B O 1
ATOM 3466 N N . MET B 1 183 ? 6.371 16.781 13.727 1 97.62 183 MET B N 1
ATOM 3467 C CA . MET B 1 183 ? 7.094 17.688 14.609 1 97.62 183 MET B CA 1
ATOM 3468 C C . MET B 1 183 ? 7.293 19.047 13.953 1 97.62 183 MET B C 1
ATOM 3470 O O . MET B 1 183 ? 7.309 20.078 14.633 1 97.62 183 MET B O 1
ATOM 3474 N N . ALA B 1 184 ? 7.414 19.047 12.688 1 98.19 184 ALA B N 1
ATOM 3475 C CA . ALA B 1 184 ? 7.652 20.297 11.953 1 98.19 184 ALA B CA 1
ATOM 3476 C C . ALA B 1 184 ? 6.438 21.219 12.031 1 98.19 184 ALA B C 1
ATOM 3478 O O . ALA B 1 184 ? 6.547 22.422 11.766 1 98.19 184 ALA B O 1
ATOM 3479 N N . ARG B 1 185 ? 5.27 20.672 12.414 1 98.38 185 ARG B N 1
ATOM 3480 C CA . ARG B 1 185 ? 4.074 21.5 12.555 1 98.38 185 ARG B CA 1
ATOM 3481 C C . ARG B 1 185 ? 4.273 22.562 13.633 1 98.38 185 ARG B C 1
ATOM 3483 O O . ARG B 1 185 ? 3.727 23.656 13.539 1 98.38 185 ARG B O 1
ATOM 3490 N N . THR B 1 186 ? 5.074 22.234 14.641 1 97.81 186 THR B N 1
ATOM 3491 C CA . THR B 1 186 ? 5.23 23.141 15.773 1 97.81 186 THR B CA 1
ATOM 3492 C C . THR B 1 186 ? 5.902 24.438 15.336 1 97.81 186 THR B C 1
ATOM 3494 O O . THR B 1 186 ? 5.328 25.516 15.477 1 97.81 186 THR B O 1
ATOM 3497 N N . PRO B 1 187 ? 7.145 24.359 14.773 1 97.69 187 PRO B N 1
ATOM 3498 C CA . PRO B 1 187 ? 7.738 25.625 14.344 1 97.69 187 PRO B CA 1
ATOM 3499 C C . PRO B 1 187 ? 6.934 26.312 13.242 1 97.69 187 PRO B C 1
ATOM 3501 O O . PRO B 1 187 ? 6.895 27.547 13.18 1 97.69 187 PRO B O 1
ATOM 3504 N N . LEU B 1 188 ? 6.266 25.594 12.32 1 98.31 188 LEU B N 1
ATOM 3505 C CA . LEU B 1 188 ? 5.434 26.188 11.281 1 98.31 188 LEU B CA 1
ATOM 3506 C C . LEU B 1 188 ? 4.27 26.969 11.898 1 98.31 188 LEU B C 1
ATOM 3508 O O . LEU B 1 188 ? 4.031 28.125 11.539 1 98.31 188 LEU B O 1
ATOM 3512 N N . CYS B 1 189 ? 3.541 26.297 12.789 1 98.12 189 CYS B N 1
ATOM 3513 C CA . CYS B 1 189 ? 2.406 26.938 13.445 1 98.12 189 CYS B CA 1
ATOM 3514 C C . CYS B 1 189 ? 2.84 28.203 14.172 1 98.12 189 CYS B C 1
ATOM 3516 O O . CYS B 1 189 ? 2.182 29.234 14.062 1 98.12 189 CYS B O 1
ATOM 3518 N N . ARG B 1 190 ? 3.939 28.156 14.883 1 97.06 190 ARG B N 1
ATOM 3519 C CA . ARG B 1 190 ? 4.453 29.344 15.562 1 97.06 190 ARG B CA 1
ATOM 3520 C C . ARG B 1 190 ? 4.707 30.484 14.578 1 97.06 190 ARG B C 1
ATOM 3522 O O . ARG B 1 190 ? 4.328 31.625 14.828 1 97.06 190 ARG B O 1
ATOM 3529 N N . ALA B 1 191 ? 5.309 30.141 13.516 1 97.31 191 ALA B N 1
ATOM 3530 C CA . ALA B 1 191 ? 5.691 31.141 12.531 1 97.31 191 ALA B CA 1
ATOM 3531 C C . ALA B 1 191 ? 4.461 31.812 11.938 1 97.31 191 ALA B C 1
ATOM 3533 O O . ALA B 1 191 ? 4.484 33.031 11.648 1 97.31 191 ALA B O 1
ATOM 3534 N N . VAL B 1 192 ? 3.391 31.047 11.766 1 97.12 192 VAL B N 1
ATOM 3535 C CA . VAL B 1 192 ? 2.24 31.625 11.078 1 97.12 192 VAL B CA 1
ATOM 3536 C C . VAL B 1 192 ? 1.202 32.094 12.094 1 97.12 192 VAL B C 1
ATOM 3538 O O . VAL B 1 192 ? 0.078 32.438 11.734 1 97.12 192 VAL B O 1
ATOM 3541 N N . GLY B 1 193 ? 1.467 32 13.352 1 95.5 193 GLY B N 1
ATOM 3542 C CA . GLY B 1 193 ? 0.628 32.562 14.406 1 95.5 193 GLY B CA 1
ATOM 3543 C C . GLY B 1 193 ? -0.555 31.672 14.75 1 95.5 193 GLY B C 1
ATOM 3544 O O . GLY B 1 193 ? -1.652 32.156 15.016 1 95.5 193 GLY B O 1
ATOM 3545 N N . VAL B 1 194 ? -0.383 30.344 14.711 1 96.75 194 VAL B N 1
ATOM 3546 C CA . VAL B 1 194 ? -1.4 29.359 15.07 1 96.75 194 VAL B CA 1
ATOM 3547 C C . VAL B 1 194 ? -0.927 28.547 16.266 1 96.75 194 VAL B C 1
ATOM 3549 O O . VAL B 1 194 ? 0.207 28.062 16.297 1 96.75 194 VAL B O 1
ATOM 3552 N N . ASP B 1 195 ? -1.786 28.359 17.266 1 96.56 195 ASP B N 1
ATOM 3553 C CA . ASP B 1 195 ? -1.3 27.812 18.516 1 96.56 195 ASP B CA 1
ATOM 3554 C C . ASP B 1 195 ? -1.891 26.422 18.766 1 96.56 195 ASP B C 1
ATOM 3556 O O . ASP B 1 195 ? -1.776 25.875 19.875 1 96.56 195 ASP B O 1
ATOM 3560 N N . LEU B 1 196 ? -2.561 25.891 17.797 1 97.88 196 LEU B N 1
ATOM 3561 C CA . LEU B 1 196 ? -3.217 24.594 17.969 1 97.88 196 LEU B CA 1
ATOM 3562 C C . LEU B 1 196 ? -3.221 23.812 16.656 1 97.88 196 LEU B C 1
ATOM 3564 O O . LEU B 1 196 ? -3.453 24.375 15.594 1 97.88 196 LEU B O 1
ATOM 3568 N N . THR B 1 197 ? -2.896 22.562 16.75 1 98.44 197 THR B N 1
ATOM 3569 C CA . THR B 1 197 ? -3.092 21.656 15.633 1 98.44 197 THR B CA 1
ATOM 3570 C C . THR B 1 197 ? -3.98 20.484 16.047 1 98.44 197 THR B C 1
ATOM 3572 O O . THR B 1 197 ? -3.883 19.984 17.156 1 98.44 197 THR B O 1
ATOM 3575 N N . VAL B 1 198 ? -4.938 20.125 15.203 1 98.06 198 VAL B N 1
ATOM 3576 C CA . VAL B 1 198 ? -5.922 19.078 15.422 1 98.06 198 VAL B CA 1
ATOM 3577 C C . VAL B 1 198 ? -5.984 18.172 14.203 1 98.06 198 VAL B C 1
ATOM 3579 O O . VAL B 1 198 ? -6.105 18.641 13.07 1 98.06 198 VAL B O 1
ATOM 3582 N N . THR B 1 199 ? -5.879 16.859 14.414 1 98.25 199 THR B N 1
ATOM 3583 C CA . THR B 1 199 ? -5.852 15.938 13.289 1 98.25 199 THR B CA 1
ATOM 3584 C C . THR B 1 199 ? -6.547 14.625 13.648 1 98.25 199 THR B C 1
ATOM 3586 O O . THR B 1 199 ? -6.457 14.164 14.789 1 98.25 199 THR B O 1
ATOM 3589 N N . SER B 1 200 ? -7.258 14.094 12.648 1 98.25 200 SER B N 1
ATOM 3590 C CA . SER B 1 200 ? -7.789 12.742 12.758 1 98.25 200 SER B CA 1
ATOM 3591 C C . SER B 1 200 ? -6.738 11.703 12.391 1 98.25 200 SER B C 1
ATOM 3593 O O . SER B 1 200 ? -6.219 11.711 11.273 1 98.25 200 SER B O 1
ATOM 3595 N N . PHE B 1 201 ? -6.406 10.844 13.312 1 98.5 201 PHE B N 1
ATOM 3596 C CA . PHE B 1 201 ? -5.5 9.727 13.07 1 98.5 201 PHE B CA 1
ATOM 3597 C C . PHE B 1 201 ? -6.266 8.414 12.984 1 98.5 201 PHE B C 1
ATOM 3599 O O . PHE B 1 201 ? -6.863 7.969 13.969 1 98.5 201 PHE B O 1
ATOM 3606 N N . THR B 1 202 ? -6.191 7.758 11.844 1 97.69 202 THR B N 1
ATOM 3607 C CA . THR B 1 202 ? -7.121 6.699 11.469 1 97.69 202 THR B CA 1
ATOM 3608 C C . THR B 1 202 ? -6.574 5.332 11.867 1 97.69 202 THR B C 1
ATOM 3610 O O . THR B 1 202 ? -7.301 4.336 11.852 1 97.69 202 THR B O 1
ATOM 3613 N N . GLY B 1 203 ? -5.297 5.227 12.203 1 96.38 203 GLY B N 1
ATOM 3614 C CA . GLY B 1 203 ? -4.719 3.934 12.531 1 96.38 203 GLY B CA 1
ATOM 3615 C C . GLY B 1 203 ? -3.775 3.986 13.719 1 96.38 203 GLY B C 1
ATOM 3616 O O . GLY B 1 203 ? -3.355 5.066 14.133 1 96.38 203 GLY B O 1
ATOM 3617 N N . ALA B 1 204 ? -3.432 2.795 14.258 1 95.94 204 ALA B N 1
ATOM 3618 C CA . ALA B 1 204 ? -2.643 2.66 15.477 1 95.94 204 ALA B CA 1
ATOM 3619 C C . ALA B 1 204 ? -1.244 3.24 15.297 1 95.94 204 ALA B C 1
ATOM 3621 O O . ALA B 1 204 ? -0.706 3.877 16.203 1 95.94 204 ALA B O 1
ATOM 3622 N N . ALA B 1 205 ? -0.659 3.066 14.164 1 93.06 205 ALA B N 1
ATOM 3623 C CA . ALA B 1 205 ? 0.706 3.531 13.93 1 93.06 205 ALA B CA 1
ATOM 3624 C C . ALA B 1 205 ? 0.785 5.055 13.984 1 93.06 205 ALA B C 1
ATOM 3626 O O . ALA B 1 205 ? 1.668 5.613 14.641 1 93.06 205 ALA B O 1
ATOM 3627 N N . SER B 1 206 ? -0.115 5.691 13.266 1 96.25 206 SER B N 1
ATOM 3628 C CA . SER B 1 206 ? -0.111 7.152 13.281 1 96.25 206 SER B CA 1
ATOM 3629 C C . SER B 1 206 ? -0.483 7.691 14.656 1 96.25 206 SER B C 1
ATOM 3631 O O . SER B 1 206 ? 0.032 8.727 15.086 1 96.25 206 SER B O 1
ATOM 3633 N N . GLN B 1 207 ? -1.372 7.004 15.352 1 98.06 207 GLN B N 1
ATOM 3634 C CA . GLN B 1 207 ? -1.771 7.406 16.703 1 98.06 207 GLN B CA 1
ATOM 3635 C C . GLN B 1 207 ? -0.594 7.328 17.672 1 98.06 207 GLN B C 1
ATOM 3637 O O . GLN B 1 207 ? -0.411 8.219 18.5 1 98.06 207 GLN B O 1
ATOM 3642 N N . TYR B 1 208 ? 0.134 6.285 17.562 1 97.31 208 TYR B N 1
ATOM 3643 C CA . TYR B 1 208 ? 1.335 6.141 18.391 1 97.31 208 TYR B CA 1
ATOM 3644 C C . TYR B 1 208 ? 2.299 7.297 18.141 1 97.31 208 TYR B C 1
ATOM 3646 O O . TYR B 1 208 ? 2.795 7.902 19.094 1 97.31 208 TYR B O 1
ATOM 3654 N N . LEU B 1 209 ? 2.578 7.637 16.922 1 96.44 209 LEU B N 1
ATOM 3655 C CA . LEU B 1 209 ? 3.482 8.727 16.578 1 96.44 209 LEU B CA 1
ATOM 3656 C C . LEU B 1 209 ? 2.945 10.062 17.078 1 96.44 209 LEU B C 1
ATOM 3658 O O . LEU B 1 209 ? 3.715 10.914 17.531 1 96.44 209 LEU B O 1
ATOM 3662 N N . ALA B 1 210 ? 1.634 10.211 16.891 1 98.12 210 ALA B N 1
ATOM 3663 C CA . ALA B 1 210 ? 1.003 11.445 17.344 1 98.12 210 ALA B CA 1
ATOM 3664 C C . ALA B 1 210 ? 1.182 11.625 18.844 1 98.12 210 ALA B C 1
ATOM 3666 O O . ALA B 1 210 ? 1.526 12.719 19.312 1 98.12 210 ALA B O 1
ATOM 3667 N N . LYS B 1 211 ? 0.962 10.547 19.594 1 98.06 211 LYS B N 1
ATOM 3668 C CA . LYS B 1 211 ? 1.162 10.602 21.047 1 98.06 211 LYS B CA 1
ATOM 3669 C C . LYS B 1 211 ? 2.605 10.961 21.375 1 98.06 211 LYS B C 1
ATOM 3671 O O . LYS B 1 211 ? 2.855 11.805 22.25 1 98.06 211 LYS B O 1
ATOM 3676 N N . LYS B 1 212 ? 3.482 10.344 20.719 1 96.94 212 LYS B N 1
ATOM 3677 C CA . LYS B 1 212 ? 4.902 10.625 20.891 1 96.94 212 LYS B CA 1
ATOM 3678 C C . LYS B 1 212 ? 5.219 12.086 20.594 1 96.94 212 LYS B C 1
ATOM 3680 O O . LYS B 1 212 ? 6.086 12.688 21.234 1 96.94 212 LYS B O 1
ATOM 3685 N N . ALA B 1 213 ? 4.492 12.672 19.641 1 96.19 213 ALA B N 1
ATOM 3686 C CA . ALA B 1 213 ? 4.723 14.047 19.203 1 96.19 213 ALA B CA 1
ATOM 3687 C C . ALA B 1 213 ? 4.016 15.039 20.109 1 96.19 213 ALA B C 1
ATOM 3689 O O . ALA B 1 213 ? 4.102 16.25 19.906 1 96.19 213 ALA B O 1
ATOM 3690 N N . GLY B 1 214 ? 3.207 14.586 21.109 1 96.62 214 GLY B N 1
ATOM 3691 C CA . GLY B 1 214 ? 2.619 15.484 22.094 1 96.62 214 GLY B CA 1
ATOM 3692 C C . GLY B 1 214 ? 1.139 15.727 21.875 1 96.62 214 GLY B C 1
ATOM 3693 O O . GLY B 1 214 ? 0.546 16.609 22.5 1 96.62 214 GLY B O 1
ATOM 3694 N N . PHE B 1 215 ? 0.519 14.945 20.969 1 98.25 215 PHE B N 1
ATOM 3695 C CA . PHE B 1 215 ? -0.919 15.062 20.766 1 98.25 215 PHE B CA 1
ATOM 3696 C C . PHE B 1 215 ? -1.689 14.352 21.875 1 98.25 215 PHE B C 1
ATOM 3698 O O . PHE B 1 215 ? -1.223 13.352 22.422 1 98.25 215 PHE B O 1
ATOM 3705 N N . GLU B 1 216 ? -2.838 14.875 22.156 1 98.19 216 GLU B N 1
ATOM 3706 C CA . GLU B 1 216 ? -3.764 14.242 23.094 1 98.19 216 GLU B CA 1
ATOM 3707 C C . GLU B 1 216 ? -5.105 13.945 22.438 1 98.19 216 GLU B C 1
ATOM 3709 O O . GLU B 1 216 ? -5.598 14.742 21.625 1 98.19 216 GLU B O 1
ATOM 3714 N N . THR B 1 217 ? -5.738 12.828 22.828 1 98.5 217 THR B N 1
ATOM 3715 C CA . THR B 1 217 ? -7.02 12.43 22.25 1 98.5 217 THR B CA 1
ATOM 3716 C C . THR B 1 217 ? -8.141 13.32 22.766 1 98.5 217 THR B C 1
ATOM 3718 O O . THR B 1 217 ? -8.258 13.547 23.984 1 98.5 217 THR B O 1
ATOM 3721 N N . ILE B 1 218 ? -9.031 13.758 21.844 1 98.38 218 ILE B N 1
ATOM 3722 C CA . ILE B 1 218 ? -10.117 14.617 22.297 1 98.38 218 ILE B CA 1
ATOM 3723 C C . ILE B 1 218 ? -11.453 14.055 21.828 1 98.38 218 ILE B C 1
ATOM 3725 O O . ILE B 1 218 ? -12.516 14.477 22.297 1 98.38 218 ILE B O 1
ATOM 3729 N N . ALA B 1 219 ? -11.453 13.102 20.938 1 98.31 219 ALA B N 1
ATOM 3730 C CA . ALA B 1 219 ? -12.633 12.367 20.484 1 98.31 219 ALA B CA 1
ATOM 3731 C C . ALA B 1 219 ? -12.242 11.031 19.859 1 98.31 219 ALA B C 1
ATOM 3733 O O . ALA B 1 219 ? -11.086 10.836 19.484 1 98.31 219 ALA B O 1
ATOM 3734 N N . SER B 1 220 ? -13.156 10.117 19.797 1 98.12 220 SER B N 1
ATOM 3735 C CA . SER B 1 220 ? -12.891 8.805 19.203 1 98.12 220 SER B CA 1
ATOM 3736 C C . SER B 1 220 ? -14.141 8.227 18.547 1 98.12 220 SER B C 1
ATOM 3738 O O . SER B 1 220 ? -15.258 8.602 18.891 1 98.12 220 SER B O 1
ATOM 3740 N N . LEU B 1 221 ? -13.898 7.504 17.562 1 96.81 221 LEU B N 1
ATOM 3741 C CA . LEU B 1 221 ? -14.875 6.68 16.875 1 96.81 221 LEU B CA 1
ATOM 3742 C C . LEU B 1 221 ? -14.375 5.246 16.734 1 96.81 221 LEU B C 1
ATOM 3744 O O . LEU B 1 221 ? -13.273 5.016 16.234 1 96.81 221 LEU B O 1
ATOM 3748 N N . ASP B 1 222 ? -15.188 4.285 17.156 1 96.88 222 ASP B N 1
ATOM 3749 C CA . ASP B 1 222 ? -14.773 2.887 17.109 1 96.88 222 ASP B CA 1
ATOM 3750 C C . ASP B 1 222 ? -15.242 2.223 15.812 1 96.88 222 ASP B C 1
ATOM 3752 O O . ASP B 1 222 ? -16.453 2.135 15.562 1 96.88 222 ASP B O 1
ATOM 3756 N N . TYR B 1 223 ? -14.359 1.675 14.992 1 95.69 223 TYR B N 1
ATOM 3757 C CA . TYR B 1 223 ? -14.695 1.087 13.703 1 95.69 223 TYR B CA 1
ATOM 3758 C C . TYR B 1 223 ? -15.625 -0.104 13.875 1 95.69 223 TYR B C 1
ATOM 3760 O O . TYR B 1 223 ? -16.438 -0.392 12.992 1 95.69 223 TYR B O 1
ATOM 3768 N N . SER B 1 224 ? -15.555 -0.81 14.992 1 93.19 224 SER B N 1
ATOM 3769 C CA . SER B 1 224 ? -16.312 -2.041 15.195 1 93.19 224 SER B CA 1
ATOM 3770 C C . SER B 1 224 ? -17.781 -1.753 15.414 1 93.19 224 SER B C 1
ATOM 3772 O O . SER B 1 224 ? -18.625 -2.658 15.336 1 93.19 224 SER B O 1
ATOM 3774 N N . THR B 1 225 ? -18.078 -0.458 15.742 1 93.44 225 THR B N 1
ATOM 3775 C CA . THR B 1 225 ? -19.469 -0.161 16.031 1 93.44 225 THR B CA 1
ATOM 3776 C C . THR B 1 225 ? -19.984 0.972 15.156 1 93.44 225 THR B C 1
ATOM 3778 O O . THR B 1 225 ? -21.188 1.194 15.055 1 93.44 225 THR B O 1
ATOM 3781 N N . TYR B 1 226 ? -19.109 1.665 14.539 1 95.06 226 TYR B N 1
ATOM 3782 C CA . TYR B 1 226 ? -19.516 2.809 13.727 1 95.06 226 TYR B CA 1
ATOM 3783 C C . TYR B 1 226 ? -20.266 2.354 12.477 1 95.06 226 TYR B C 1
ATOM 3785 O O . TYR B 1 226 ? -19.719 1.586 11.672 1 95.06 226 TYR B O 1
ATOM 3793 N N . ASP B 1 227 ? -21.484 2.912 12.297 1 92.12 227 ASP B N 1
ATOM 3794 C CA . ASP B 1 227 ? -22.312 2.477 11.18 1 92.12 227 ASP B CA 1
ATOM 3795 C C . ASP B 1 227 ? -22.781 3.668 10.344 1 92.12 227 ASP B C 1
ATOM 3797 O O . ASP B 1 227 ? -22.875 4.785 10.852 1 92.12 227 ASP B O 1
ATOM 3801 N N . HIS B 1 228 ? -22.859 3.43 9.086 1 88.06 228 HIS B N 1
ATOM 3802 C CA . HIS B 1 228 ? -23.578 4.293 8.164 1 88.06 228 HIS B CA 1
ATOM 3803 C C . HIS B 1 228 ? -24.875 3.631 7.691 1 88.06 228 HIS B C 1
ATOM 3805 O O . HIS B 1 228 ? -24.844 2.609 7.004 1 88.06 228 HIS B O 1
ATOM 3811 N N . ASP B 1 229 ? -26.016 4.281 8.023 1 84.56 229 ASP B N 1
ATOM 3812 C CA . ASP B 1 229 ? -27.328 3.809 7.574 1 84.56 229 ASP B CA 1
ATOM 3813 C C . ASP B 1 229 ? -27.547 2.354 7.98 1 84.56 229 ASP B C 1
ATOM 3815 O O . ASP B 1 229 ? -27.938 1.528 7.152 1 84.56 229 ASP B O 1
ATOM 3819 N N . GLY B 1 230 ? -27.125 1.963 9.133 1 85.81 230 GLY B N 1
ATOM 3820 C CA . GLY B 1 230 ? -27.438 0.669 9.719 1 85.81 230 GLY B CA 1
ATOM 3821 C C . GLY B 1 230 ? -26.422 -0.399 9.375 1 85.81 230 GLY B C 1
ATOM 3822 O O . GLY B 1 230 ? -26.547 -1.55 9.797 1 85.81 230 GLY B O 1
ATOM 3823 N N . LYS B 1 231 ? -25.453 -0.085 8.656 1 88.81 231 LYS B N 1
ATOM 3824 C CA . LYS B 1 231 ? -24.406 -1.03 8.297 1 88.81 231 LYS B CA 1
ATOM 3825 C C . LYS B 1 231 ? -23.031 -0.534 8.758 1 88.81 231 LYS B C 1
ATOM 3827 O O . LYS B 1 231 ? -22.75 0.66 8.672 1 88.81 231 LYS B O 1
ATOM 3832 N N . LEU B 1 232 ? -22.266 -1.513 9.242 1 91.5 232 LEU B N 1
ATOM 3833 C CA . LEU B 1 232 ? -20.906 -1.153 9.641 1 91.5 232 LEU B CA 1
ATOM 3834 C C . LEU B 1 232 ? -20.188 -0.427 8.508 1 91.5 232 LEU B C 1
ATOM 3836 O O . LEU B 1 232 ? -20.156 -0.912 7.371 1 91.5 232 LEU B O 1
ATOM 3840 N N . ALA B 1 233 ? -19.625 0.697 8.797 1 94.12 233 ALA B N 1
ATOM 3841 C CA . ALA B 1 233 ? -19.031 1.552 7.773 1 94.12 233 ALA B CA 1
ATOM 3842 C C . ALA B 1 233 ? -17.703 0.972 7.27 1 94.12 233 ALA B C 1
ATOM 3844 O O . ALA B 1 233 ? -17.422 1.032 6.074 1 94.12 233 ALA B O 1
ATOM 3845 N N . TYR B 1 234 ? -16.969 0.428 8.203 1 94.69 234 TYR B N 1
ATOM 3846 C CA . TYR B 1 234 ? -15.656 -0.123 7.875 1 94.69 234 TYR B CA 1
ATOM 3847 C C . TYR B 1 234 ? -15.461 -1.498 8.508 1 94.69 234 TYR B C 1
ATOM 3849 O O . TYR B 1 234 ? -14.703 -1.648 9.469 1 94.69 234 TYR B O 1
ATOM 3857 N N . PRO B 1 235 ? -16.031 -2.477 7.941 1 90.75 235 PRO B N 1
ATOM 3858 C CA . PRO B 1 235 ? -16.094 -3.797 8.57 1 90.75 235 PRO B CA 1
ATOM 3859 C C . PRO B 1 235 ? -14.727 -4.453 8.703 1 90.75 235 PRO B C 1
ATOM 3861 O O . PRO B 1 235 ? -14.547 -5.371 9.516 1 90.75 235 PRO B O 1
ATOM 3864 N N . ARG B 1 236 ? -13.711 -3.961 8 1 91 236 ARG B N 1
ATOM 3865 C CA . ARG B 1 236 ? -12.422 -4.641 7.996 1 91 236 ARG B CA 1
ATOM 3866 C C . ARG B 1 236 ? -11.414 -3.902 8.875 1 91 236 ARG B C 1
ATOM 3868 O O . ARG B 1 236 ? -10.242 -4.281 8.93 1 91 236 ARG B O 1
ATOM 3875 N N . LEU B 1 237 ? -11.852 -2.879 9.445 1 94.06 237 LEU B N 1
ATOM 3876 C CA . LEU B 1 237 ? -10.984 -2.119 10.344 1 94.06 237 LEU B CA 1
ATOM 3877 C C . LEU B 1 237 ? -11.289 -2.447 11.797 1 94.06 237 LEU B C 1
ATOM 3879 O O . LEU B 1 237 ? -12.43 -2.766 12.148 1 94.06 237 LEU B O 1
ATOM 3883 N N . ASN B 1 238 ? -10.211 -2.436 12.547 1 92.19 238 ASN B N 1
ATOM 3884 C CA . ASN B 1 238 ? -10.312 -2.604 13.992 1 92.19 238 ASN B CA 1
ATOM 3885 C C . ASN B 1 238 ? -9.734 -1.404 14.742 1 92.19 238 ASN B C 1
ATOM 3887 O O . ASN B 1 238 ? -8.93 -0.654 14.188 1 92.19 238 ASN B O 1
ATOM 3891 N N . GLY B 1 239 ? -10.234 -1.27 16.016 1 95.75 239 GLY B N 1
ATOM 3892 C CA . GLY B 1 239 ? -9.719 -0.175 16.828 1 95.75 239 GLY B CA 1
ATOM 3893 C C . GLY B 1 239 ? -10.43 1.14 16.578 1 95.75 239 GLY B C 1
ATOM 3894 O O . GLY B 1 239 ? -11.508 1.161 15.977 1 95.75 239 GLY B O 1
ATOM 3895 N N . PRO B 1 240 ? -9.867 2.213 17.062 1 97.94 240 PRO B N 1
ATOM 3896 C CA . PRO B 1 240 ? -10.531 3.514 16.969 1 97.94 240 PRO B CA 1
ATOM 3897 C C . PRO B 1 240 ? -9.922 4.414 15.898 1 97.94 240 PRO B C 1
ATOM 3899 O O . PRO B 1 240 ? -8.773 4.223 15.508 1 97.94 240 PRO B O 1
ATOM 3902 N N . CYS B 1 241 ? -10.688 5.25 15.336 1 98.31 241 CYS B N 1
ATOM 3903 C CA . CYS B 1 241 ? -10.227 6.512 14.758 1 98.31 241 CYS B CA 1
ATOM 3904 C C . CYS B 1 241 ? -10.18 7.605 15.82 1 98.31 241 CYS B C 1
ATOM 3906 O O . CYS B 1 241 ? -11.156 7.82 16.531 1 98.31 241 CYS B O 1
ATOM 3908 N N . LEU B 1 242 ? -9.086 8.258 15.992 1 98.75 242 LEU B N 1
ATOM 3909 C CA . LEU B 1 242 ? -8.93 9.242 17.062 1 98.75 242 LEU B CA 1
ATOM 3910 C C . LEU B 1 242 ? -8.789 10.648 16.484 1 98.75 242 LEU B C 1
ATOM 3912 O O . LEU B 1 242 ? -8.07 10.852 15.5 1 98.75 242 LEU B O 1
ATOM 3916 N N . LEU B 1 243 ? -9.547 11.555 17.016 1 98.62 243 LEU B N 1
ATOM 3917 C CA . LEU B 1 243 ? -9.234 12.977 16.875 1 98.62 243 LEU B CA 1
ATOM 3918 C C . LEU B 1 243 ? -8.281 13.438 17.969 1 98.62 243 LEU B C 1
ATOM 3920 O O . LEU B 1 243 ? -8.57 13.266 19.156 1 98.62 243 LEU B O 1
ATOM 3924 N N . MET B 1 244 ? -7.129 13.977 17.578 1 98.75 244 MET B N 1
ATOM 3925 C CA . MET B 1 244 ? -6.113 14.359 18.547 1 98.75 244 MET B CA 1
ATOM 3926 C C . MET B 1 244 ? -5.668 15.797 18.328 1 98.75 244 MET B C 1
ATOM 3928 O O . MET B 1 244 ? -5.668 16.297 17.203 1 98.75 244 MET B O 1
ATOM 3932 N N . ALA B 1 245 ? -5.344 16.453 19.422 1 98.5 245 ALA B N 1
ATOM 3933 C CA . ALA B 1 245 ? -4.949 17.859 19.406 1 98.5 245 ALA B CA 1
ATOM 3934 C C . ALA B 1 245 ? -3.629 18.078 20.141 1 98.5 245 ALA B C 1
ATOM 3936 O O . ALA B 1 245 ? -3.285 17.312 21.047 1 98.5 245 ALA B O 1
ATOM 3937 N N . LYS B 1 246 ? -2.92 19.047 19.703 1 98.12 246 LYS B N 1
ATOM 3938 C CA . LYS B 1 246 ? -1.67 19.453 20.344 1 98.12 246 LYS B CA 1
ATOM 3939 C C . LYS B 1 246 ? -1.562 20.969 20.406 1 98.12 246 LYS B C 1
ATOM 3941 O O . LYS B 1 246 ? -1.644 21.656 19.391 1 98.12 246 LYS B O 1
ATOM 3946 N N . HIS B 1 247 ? -1.397 21.469 21.594 1 96.88 247 HIS B N 1
ATOM 3947 C CA . HIS B 1 247 ? -1.058 22.875 21.781 1 96.88 247 HIS B CA 1
ATOM 3948 C C . HIS B 1 247 ? 0.377 23.156 21.344 1 96.88 247 HIS B C 1
ATOM 3950 O O . HIS B 1 247 ? 1.285 22.391 21.641 1 96.88 247 HIS B O 1
ATOM 3956 N N . ILE B 1 248 ? 0.56 24.219 20.625 1 96.31 248 ILE B N 1
ATOM 3957 C CA . ILE B 1 248 ? 1.884 24.609 20.156 1 96.31 248 ILE B CA 1
ATOM 3958 C C . ILE B 1 248 ? 2.602 25.406 21.25 1 96.31 248 ILE B C 1
ATOM 3960 O O . ILE B 1 248 ? 2.18 26.5 21.609 1 96.31 248 ILE B O 1
ATOM 3964 N N . PRO B 1 249 ? 3.623 24.828 21.75 1 89.31 249 PRO B N 1
ATOM 3965 C CA . PRO B 1 249 ? 4.34 25.562 22.797 1 89.31 249 PRO B CA 1
ATOM 3966 C C . PRO B 1 249 ? 4.98 26.844 22.281 1 89.31 249 PRO B C 1
ATOM 3968 O O . PRO B 1 249 ? 5.41 26.906 21.125 1 89.31 249 PRO B O 1
ATOM 3971 N N . ALA B 1 250 ? 5.039 27.812 23.109 1 85 250 ALA B N 1
ATOM 3972 C CA . ALA B 1 250 ? 5.637 29.094 22.75 1 85 250 ALA B CA 1
ATOM 3973 C C . ALA B 1 250 ? 7.137 28.953 22.516 1 85 250 ALA B C 1
ATOM 3975 O O . ALA B 1 250 ? 7.711 29.672 21.703 1 85 250 ALA B O 1
ATOM 3976 N N . THR B 1 251 ? 7.816 28.078 23.281 1 81.69 251 THR B N 1
ATOM 3977 C CA . THR B 1 251 ? 9.25 27.844 23.156 1 81.69 251 THR B CA 1
ATOM 3978 C C . THR B 1 251 ? 9.531 26.344 23.031 1 81.69 251 THR B C 1
ATOM 3980 O O . THR B 1 251 ? 8.68 25.516 23.344 1 81.69 251 THR B O 1
ATOM 3983 N N . ASP B 1 252 ? 10.703 26.094 22.328 1 71.56 252 ASP B N 1
ATOM 3984 C CA . ASP B 1 252 ? 11.133 24.703 22.25 1 71.56 252 ASP B CA 1
ATOM 3985 C C . ASP B 1 252 ? 11.688 24.234 23.594 1 71.56 252 ASP B C 1
ATOM 3987 O O . ASP B 1 252 ? 12.289 25 24.328 1 71.56 252 ASP B O 1
ATOM 3991 N N . ASP B 1 253 ? 11.133 23.344 24.438 1 53.5 253 ASP B N 1
ATOM 3992 C CA . ASP B 1 253 ? 11.82 22.875 25.641 1 53.5 253 ASP B CA 1
ATOM 3993 C C . ASP B 1 253 ? 13.234 22.406 25.312 1 53.5 253 ASP B C 1
ATOM 3995 O O . ASP B 1 253 ? 13.492 21.891 24.219 1 53.5 253 ASP B O 1
#

InterPro domains:
  IPR016181 Acyl-CoA N-acyltransferase [SSF55729] (31-222)

Secondary structure (DSSP, 8-state):
------TTS-SS-EEEEEE---BTTBPPPEEEEEEPPGGGHHHHHHHIIIIIHHHSHHHHHTTGGG-HHHHHHHHHHHHHHHTTS--EEEEEE-SS-TTS-EEEEEEEEEEEE--HHHHHHHHHHHHHH---HHHHHHHHHHHHHHTT--HHHHH--SEEEEEEEEEE-GGGTTSSHHHHHHHHHHHHHHHHT--EEEEEE-SHHHHHHHHHTT-EEEEEEETTT-EETTEES-TT--SEEEEEEEE--SS--/------TTS-SSPEEEEEE---BTTBPPPEEEEEEPPGGGHHHHHHHIIIIIHHHSHHHHHTTGGG-HHHHHHHHHHHHHHHTTS--EEEEEE-SS-TTS-EEEEEEEEEEEE--HHHHHHHHHHHHHH---HHHHHHHHHHHHHHTT--HHHHH--SEEEEEEEEEE-GGGTTSSHHHHHHHTHHHHHHHHT--EEEEEE-SHHHHHHHHHTT-EEEEEEETTT-EETTEES-TT--SEEEEEEEE--SS--

Radius of gyration: 24.93 Å; Cα contacts (8 Å, |Δi|>4): 968; chains: 2; bounding box: 57×75×53 Å

pLDDT: mean 92.98, std 9.11, range [52.19, 98.94]

Foldseek 3Di:
DFDAFDPVQDPFDWLDKDWFDDDVPRGTWIKTKTWQDPVCQVVLLVQCLVFVLCPPQLNVLVVVNVQPLLSVVLSVVLSVQSVRTLKMWMWTCDPVCNPDTDTFKIWRKHKDFQPPVVVVVVVVVVLVVRDGPSNNLVVVVVCVQCVPPDCCVVPVFRMEMETPDMGGDPVCPRGCPRLVSLLSVQVSCLSRVHFKYKYKRADDVNVVSCVVSAKDFDGKDAQCPDDDPPHRSRPPDGDITTIIMHTRDNDDD/DFDAFDPVQDPFDWLDKDWFDDDVPRGTWIKTKTWDDPVCQVVLLVQCLVFVLCPPQLNVLVVVNVQPLLSVVLSVVLSVQSVRTLKMWMWTCDPVCNPDTDTFKIWRKHKDFQPPVVVVVVVVVVLVPRDTPSNNLVVVVVCVQCVPPDCCVVPVFRMEMETPDMGGDPVCPRGCPRLVSLLSVQVSCLSRVHFKYKYKRADDVNVVSCVVSAKDFDGKDAQCPDDDPPHRSRPPDGDITTIIMHTRDNDDD

Solvent-accessible surface area (backbone atoms only — not comparable to full-atom values): 27765 Å² total; per-residue (Å²): 135,81,80,72,68,53,81,85,55,68,80,73,41,77,64,45,74,51,64,36,57,66,37,88,93,40,76,46,52,36,36,37,32,25,41,42,44,82,91,42,47,66,58,47,44,48,48,42,57,65,42,31,30,62,67,36,58,66,38,14,49,67,41,38,73,77,38,60,60,21,42,53,53,49,47,49,50,48,53,60,38,38,69,53,59,62,11,38,30,30,33,44,57,45,86,87,50,76,86,57,85,42,74,40,28,40,34,42,20,40,72,44,69,66,44,65,70,60,49,51,52,53,47,53,57,50,58,69,68,56,77,24,65,64,43,50,50,53,50,51,51,54,48,59,50,44,66,88,62,54,58,43,80,74,68,70,39,58,44,31,33,37,54,78,51,72,37,59,42,60,50,48,61,86,36,52,59,66,53,50,58,59,54,36,46,46,65,51,29,56,68,67,72,34,52,33,38,42,39,73,31,61,38,71,70,56,42,52,46,38,46,74,70,58,34,42,79,75,36,68,40,46,30,82,71,40,57,54,94,88,33,64,66,39,65,83,47,76,60,51,34,32,34,29,37,29,75,44,67,94,61,86,130,136,82,79,72,68,52,82,86,56,67,79,71,41,79,66,43,74,51,64,35,56,66,36,90,91,41,76,46,52,37,37,38,33,24,42,41,45,80,91,40,48,65,57,48,46,49,49,40,58,65,44,31,30,62,66,36,58,67,38,13,51,67,41,36,73,76,39,59,60,20,41,51,53,49,47,50,50,49,54,59,38,39,68,52,58,62,12,37,30,31,32,43,58,46,88,87,48,76,84,58,82,40,75,40,29,42,36,41,20,39,70,45,68,68,44,65,71,61,49,50,53,52,47,52,57,49,59,69,67,56,78,22,65,64,43,50,51,54,49,52,51,55,50,59,50,45,65,88,60,53,58,45,78,74,67,69,39,57,45,30,32,36,55,79,52,71,36,59,41,60,50,46,62,83,36,52,59,66,54,52,59,59,54,35,46,46,65,51,29,57,66,67,72,33,53,34,38,42,39,75,31,61,37,71,70,57,40,52,47,38,45,75,70,59,36,41,81,77,38,68,40,47,30,81,72,40,55,56,94,88,34,65,67,38,65,84,46,75,58,52,34,34,34,29,35,28,74,44,67,95,64,84,127

Sequence (506 aa):
MEWRRPDEVTSPTVWSRFEGKAHGDRPPLKYTIQDITEDLIEDAVEHMTRYFLVRENITSSVGYVEDKVSTEELRDVWREALKQGVGLVALVEDADDASEKKIAGINVLIISLDDKEKNKKEKSEFEEKIKGKLWKKTLRTLLELEKDVDISSLYGATKYMKAYGLSVAPQYNGDGVGYHLLMARTPLCRAVGVDLTVTSFTGAASQYLAKKAGFETIASLDYSTYDHDGKLAYPRLNGPCLLMAKHIPATDDMEWRRPDEVTSPTVWSRFEGKAHGDRPPLKYTIQDITEDLIEDAVEHMTRYFLVRENITSSVGYVEDKVSTEELRDVWREALKQGVGLVALVEDADDASEKKIAGINVLIISLDDKEKNKKEKSEFEEKIKGKLWKKTLRTLLELEKDVDISSLYGATKYMKAYGLSVAPQYNGDGVGYHLLMARTPLCRAVGVDLTVTSFTGAASQYLAKKAGFETIASLDYSTYDHDGKLAYPRLNGPCLLMAKHIPATDD

Nearest PDB structures (foldseek):
  4fd7-assembly4_D  TM=9.280E-01  e=1.828E-20  Aedes aegypti
  4fd5-assembly1_A  TM=8.773E-01  e=1.501E-14  Aedes aegypti
  7ciu-assembly1_A  TM=8.807E-01  e=8.327E-12  Drosophila melanogaster
  5k9n-assembly2_B  TM=8.722E-01  e=3.630E-11  Drosophila melanogaster
  7ciu-assembly2_B  TM=8.630E-01  e=3.414E-11  Drosophila melanogaster

Organism: Laodelphax striatellus (NCBI:txid195883)